Protein AF-A0A1T3NV46-F1 (afdb_monomer)

Radius of gyration: 30.18 Å; Cα contacts (8 Å, |Δi|>4): 428; chains: 1; bounding box: 85×70×81 Å

Solvent-accessible surface area (backbone atoms only — not comparable to full-atom values): 26808 Å² total; per-residue (Å²): 120,87,47,40,78,54,94,62,80,70,94,59,73,50,54,57,61,40,71,79,74,36,67,66,57,54,68,79,40,76,97,69,91,68,75,89,50,53,67,52,62,48,60,50,44,48,80,38,71,66,49,25,45,53,35,38,34,47,59,54,37,70,68,50,41,45,23,30,67,48,41,54,46,99,82,43,35,39,46,56,72,68,66,12,65,86,68,35,71,82,51,32,60,52,58,69,61,74,52,79,94,47,44,85,67,72,62,78,45,55,56,65,61,54,51,49,47,60,73,64,59,80,64,84,74,88,66,71,96,76,85,82,78,98,67,66,90,36,81,60,57,90,94,49,80,81,85,54,68,70,74,55,55,35,58,33,58,75,71,71,46,89,79,79,59,45,69,23,63,55,71,36,70,22,52,61,82,42,63,67,17,40,48,38,19,57,70,51,31,38,72,31,99,80,70,75,51,74,37,75,45,48,70,43,58,52,70,52,21,23,68,78,56,81,82,91,80,88,86,81,78,62,73,80,27,29,66,72,57,44,54,53,51,43,53,50,51,55,36,57,65,42,64,35,44,40,71,72,84,44,90,48,94,72,37,30,46,52,57,64,71,67,77,49,72,69,56,38,47,52,49,52,53,50,43,50,52,54,70,71,41,71,63,44,80,74,82,74,77,72,82,76,72,72,83,76,82,86,71,89,75,90,79,90,82,85,81,87,87,84,85,90,82,91,84,83,86,83,89,85,90,88,82,89,84,88,88,79,88,80,79,90,75,89,84,76,80,88,84,82,84,83,83,88,74,84,84,80,86,90,77,90,81,74,88,74,50,72,70,52,40,53,50,41,30,73,74,63,39,68,69,30,41,52,49,50,52,51,50,53,52,51,54,49,49,66,57,45,51,61,52,53,52,42,52,53,42,24,73,75,70,77,44,62,51,69,73,59,45,52,51,52,53,54,60,65,66,75,73,69,83,131

Foldseek 3Di:
DLLCQDPPDAPDPARDNAPVVDPVSCVVDDDDDDDPFRDDAAEQQAQDVLQQLVQQLQCVDPQSVCQLCQDQHPRRHHRGPCSHPVNDDPPDRGDARSPPVCSVVPDRDPSLVVVCCQVVPLDPPPPPPDDDDSDGPDDQDRPGGDHHYRDAPLSCVVVVHDDFFDQALLRDREDLLDLVQLVLQQVQWDQDPVSQDTDTDRNDNSPSHRNSRDDDDDDDDLPQAAPVNLVVVLVVLVLLLPQCQADPVDDDVSHPGRRDHGDDPVVSVVSVVVNVCSVPRDHHDDDDDPPPDDPDPPDDDDDDDDDDDDDDDDDDDDDDDDDDDDDDDDDDDDDDDDDDDDDDDDDDDDDDDDDDDPVRLVVVVVVPPPVSVVVVVVVVVVVVVVVVPVVVVQVVVCVVPVDG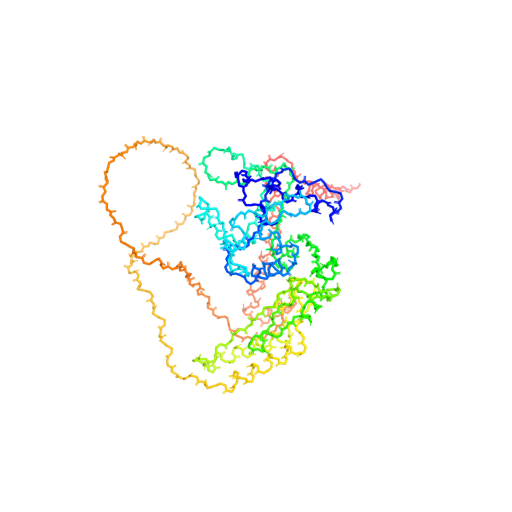DPVVVVVVVVVVVVPDDD

Structure (mmCIF, N/CA/C/O backbone):
data_AF-A0A1T3NV46-F1
#
_entry.id   AF-A0A1T3NV46-F1
#
loop_
_atom_site.group_PDB
_atom_site.id
_atom_site.type_symbol
_atom_site.label_atom_id
_atom_site.label_alt_id
_atom_site.label_comp_id
_atom_site.label_asym_id
_atom_site.label_entity_id
_atom_site.label_seq_id
_atom_site.pdbx_PDB_ins_code
_atom_site.Cartn_x
_atom_site.Cartn_y
_atom_site.Cartn_z
_atom_site.occupancy
_atom_site.B_iso_or_equiv
_atom_site.auth_seq_id
_atom_site.auth_comp_id
_atom_site.auth_asym_id
_atom_site.auth_atom_id
_atom_site.pdbx_PDB_model_num
ATOM 1 N N . MET A 1 1 ? -11.255 6.562 10.656 1.00 53.97 1 MET A N 1
ATOM 2 C CA . MET A 1 1 ? -10.506 7.339 9.630 1.00 53.97 1 MET A CA 1
ATOM 3 C C . MET A 1 1 ? -11.346 8.447 9.003 1.00 53.97 1 MET A C 1
ATOM 5 O O . MET A 1 1 ? -10.881 9.575 8.988 1.00 53.97 1 MET A O 1
ATOM 9 N N . ILE A 1 2 ? -12.569 8.169 8.532 1.00 50.16 2 ILE A N 1
ATOM 10 C CA . ILE A 1 2 ? -13.460 9.180 7.916 1.00 50.16 2 ILE A CA 1
ATOM 11 C C . ILE A 1 2 ? -13.963 10.233 8.929 1.00 50.16 2 ILE A C 1
ATOM 13 O O . ILE A 1 2 ? -14.266 11.364 8.568 1.00 50.16 2 ILE A O 1
ATOM 17 N N . THR A 1 3 ? -13.993 9.888 10.215 1.00 45.53 3 THR A N 1
ATOM 18 C CA . THR A 1 3 ? -14.499 10.733 11.308 1.00 45.53 3 THR A CA 1
ATOM 19 C C . THR A 1 3 ? -13.564 11.865 11.748 1.00 45.53 3 THR A C 1
ATOM 21 O O . THR A 1 3 ? -14.033 12.832 12.335 1.00 45.53 3 THR A O 1
ATOM 24 N N . GLY A 1 4 ? -12.269 11.804 11.422 1.00 42.22 4 GLY A N 1
ATOM 25 C CA . GLY A 1 4 ? -11.268 12.758 11.920 1.00 42.22 4 GLY A CA 1
ATOM 26 C C . GLY A 1 4 ? -11.206 14.100 11.181 1.00 42.22 4 GLY A C 1
ATOM 27 O O . GLY A 1 4 ? -10.188 14.769 11.276 1.00 42.22 4 GLY A O 1
ATOM 28 N N . ALA A 1 5 ? -12.209 14.473 10.383 1.00 38.97 5 ALA A N 1
ATOM 29 C CA . ALA A 1 5 ? -12.157 15.657 9.512 1.00 38.97 5 ALA A CA 1
ATOM 30 C C . ALA A 1 5 ? -12.963 16.872 10.022 1.00 38.97 5 ALA A C 1
ATOM 32 O O . ALA A 1 5 ? -13.087 17.857 9.297 1.00 38.97 5 ALA A O 1
ATOM 33 N N . TYR A 1 6 ? -13.520 16.831 11.238 1.00 42.59 6 TYR A N 1
ATOM 34 C CA . TYR A 1 6 ? -14.380 17.905 11.753 1.00 42.59 6 TYR A CA 1
ATOM 35 C C . TYR A 1 6 ? -13.677 18.745 12.818 1.00 42.59 6 TYR A C 1
ATOM 37 O O . TYR A 1 6 ? -13.592 18.340 13.969 1.00 42.59 6 TYR A O 1
ATOM 45 N N . THR A 1 7 ? -13.270 19.966 12.460 1.00 41.12 7 THR A N 1
ATOM 46 C CA . THR A 1 7 ? -12.838 20.992 13.434 1.00 41.12 7 THR A CA 1
ATOM 47 C C . THR A 1 7 ? -14.020 21.743 14.058 1.00 41.12 7 THR A C 1
ATOM 49 O O . THR A 1 7 ? -13.872 22.493 15.015 1.00 41.12 7 THR A O 1
ATOM 52 N N . THR A 1 8 ? -15.225 21.587 13.507 1.00 42.69 8 THR A N 1
ATOM 53 C CA . THR A 1 8 ? -16.469 22.090 14.093 1.00 42.69 8 THR A CA 1
ATOM 54 C C . THR A 1 8 ? -17.452 20.932 14.123 1.00 42.69 8 THR A C 1
ATOM 56 O O . THR A 1 8 ? -17.653 20.267 13.110 1.00 42.69 8 THR A O 1
ATOM 59 N N . GLY A 1 9 ? -17.959 20.623 15.319 1.00 43.62 9 GLY A N 1
ATOM 60 C CA . GLY A 1 9 ? -18.558 19.330 15.646 1.00 43.62 9 GLY A CA 1
ATOM 61 C C . GLY A 1 9 ? -19.522 18.766 14.587 1.00 43.62 9 GLY A C 1
ATOM 62 O O . GLY A 1 9 ? -20.271 19.514 13.952 1.00 43.62 9 GLY A O 1
ATOM 63 N N . PRO A 1 10 ? -19.534 17.442 14.396 1.00 47.19 10 PRO A N 1
ATOM 64 C CA . PRO A 1 10 ? -20.370 16.803 13.398 1.00 47.19 10 PRO A CA 1
ATOM 65 C C . PRO A 1 10 ? -21.858 17.042 13.682 1.00 47.19 10 PRO A C 1
ATOM 67 O O . PRO A 1 10 ? -22.344 16.910 14.807 1.00 47.19 10 PRO A O 1
ATOM 70 N N . ARG A 1 11 ? -22.610 17.393 12.636 1.00 46.00 11 ARG A N 1
ATOM 71 C CA . ARG A 1 11 ? -24.070 17.526 12.701 1.00 46.00 11 ARG A CA 1
ATOM 72 C C . ARG A 1 11 ? -24.707 16.136 12.605 1.00 46.00 11 ARG A C 1
ATOM 74 O O . ARG A 1 11 ? -24.925 15.638 11.505 1.00 46.00 11 ARG A O 1
ATOM 81 N N . GLY A 1 12 ? -25.027 15.522 13.743 1.00 44.78 12 GLY A N 1
ATOM 82 C CA . GLY A 1 12 ? -25.856 14.311 13.804 1.00 44.78 12 GLY A CA 1
ATOM 83 C C . GLY A 1 12 ? -25.753 13.546 15.132 1.00 44.78 12 GLY A C 1
ATOM 84 O O . GLY A 1 12 ? -24.751 13.685 15.833 1.00 44.78 12 GLY A O 1
ATOM 85 N N . PRO A 1 13 ? -26.762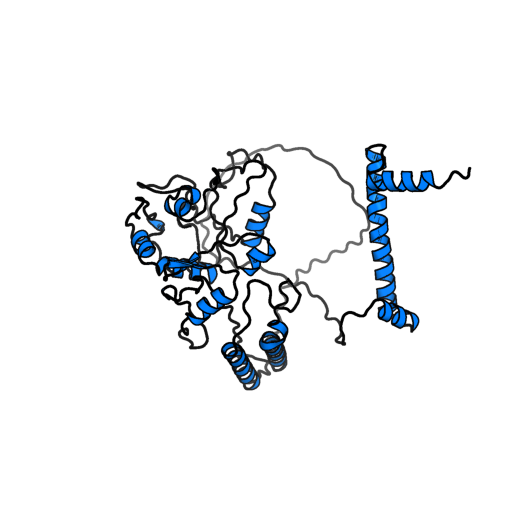 12.734 15.503 1.00 41.03 13 PRO A N 1
ATOM 86 C CA . PRO A 1 13 ? -26.656 11.799 16.625 1.00 41.03 13 PRO A CA 1
ATOM 87 C C . PRO A 1 13 ? -25.502 10.807 16.405 1.00 41.03 13 PRO A C 1
ATOM 89 O O . PRO A 1 13 ? -25.358 10.279 15.305 1.00 41.03 13 PRO A O 1
ATOM 92 N N . GLY A 1 14 ? -24.694 10.561 17.442 1.00 48.81 14 GLY A N 1
ATOM 93 C CA . GLY A 1 14 ? -23.668 9.506 17.452 1.00 48.81 14 GLY A CA 1
ATOM 94 C C . GLY A 1 14 ? -22.361 9.821 16.723 1.00 48.81 14 GLY A C 1
ATOM 95 O O . GLY A 1 14 ? -21.496 8.960 16.625 1.00 48.81 14 GLY A O 1
ATOM 96 N N . ALA A 1 15 ? -22.172 11.031 16.205 1.00 52.38 15 ALA A N 1
ATOM 97 C CA . ALA A 1 15 ? -20.958 11.328 15.467 1.00 52.38 15 ALA A CA 1
ATOM 98 C C . ALA A 1 15 ? -19.733 11.460 16.390 1.00 52.38 15 ALA A C 1
ATOM 100 O O . ALA A 1 15 ? -19.705 12.265 17.323 1.00 52.38 15 ALA A O 1
ATOM 101 N N . ILE A 1 16 ? -18.713 10.655 16.105 1.00 53.16 16 ILE A N 1
ATOM 102 C CA . ILE A 1 16 ? -17.448 10.651 16.830 1.00 53.16 16 ILE A CA 1
ATOM 103 C C . ILE A 1 16 ? -16.489 11.633 16.167 1.00 53.16 16 ILE A C 1
ATOM 105 O O . ILE A 1 16 ? -16.270 11.570 14.962 1.00 53.16 16 ILE A O 1
ATOM 109 N N . ILE A 1 17 ? -15.919 12.531 16.969 1.00 57.38 17 ILE A N 1
ATOM 110 C CA . ILE A 1 17 ? -14.909 13.499 16.521 1.00 57.38 17 ILE A CA 1
ATOM 111 C C . ILE A 1 17 ? -13.523 12.831 16.483 1.00 57.38 17 ILE A C 1
ATOM 113 O O . ILE A 1 17 ? -12.750 13.044 15.557 1.00 57.38 17 ILE A O 1
ATOM 117 N N . LYS A 1 18 ? -13.245 11.938 17.445 1.00 67.69 18 LYS A N 1
ATOM 118 C CA . LYS A 1 18 ? -11.922 11.343 17.678 1.00 67.69 18 LYS A CA 1
ATOM 119 C C . LYS A 1 18 ? -11.957 9.831 17.524 1.00 67.69 18 LYS A C 1
ATOM 121 O O . LYS A 1 18 ? -12.726 9.168 18.208 1.00 67.69 18 LYS A O 1
ATOM 126 N N . VAL A 1 19 ? -11.056 9.253 16.728 1.00 73.94 19 VAL A N 1
ATOM 127 C CA . VAL A 1 19 ? -10.958 7.782 16.584 1.00 73.94 19 VAL A CA 1
ATOM 128 C C . VAL A 1 19 ? -10.800 7.063 17.933 1.00 73.94 19 VAL A C 1
ATOM 130 O O . VAL A 1 19 ? -11.303 5.964 18.111 1.00 73.94 19 VAL A O 1
ATOM 133 N N . TYR A 1 20 ? -10.166 7.713 18.910 1.00 75.00 20 TYR A N 1
ATOM 134 C CA . TYR A 1 20 ? -9.956 7.165 20.247 1.00 75.00 20 TYR A CA 1
ATOM 135 C C . TYR A 1 20 ? -11.201 7.147 21.130 1.00 75.00 20 TYR A C 1
ATOM 137 O O . TYR A 1 20 ? -11.153 6.526 22.184 1.00 75.00 20 TYR A O 1
ATOM 145 N N . ASP A 1 21 ? -12.287 7.821 20.747 1.00 76.88 21 ASP A N 1
ATOM 146 C CA . ASP A 1 21 ? -13.565 7.767 21.460 1.00 76.88 21 ASP A CA 1
ATOM 147 C C . ASP A 1 21 ? -14.472 6.642 20.955 1.00 76.88 21 ASP A C 1
ATOM 149 O O . ASP A 1 21 ? -15.448 6.304 21.626 1.00 76.88 21 ASP A O 1
ATOM 153 N N . ASP A 1 22 ? -14.107 6.017 19.835 1.00 79.12 22 ASP A N 1
ATOM 154 C CA . ASP A 1 22 ? -14.831 4.910 19.226 1.00 79.12 22 ASP A CA 1
ATOM 155 C C . ASP A 1 22 ? -14.819 3.657 20.129 1.00 79.12 22 ASP A C 1
ATOM 157 O O . ASP A 1 22 ? -13.742 3.152 20.479 1.00 79.12 22 ASP A O 1
ATOM 161 N N . PRO A 1 23 ? -15.998 3.150 20.550 1.00 82.94 23 PRO A N 1
ATOM 162 C CA . PRO A 1 23 ? -16.092 1.941 21.360 1.00 82.94 23 PRO A CA 1
ATOM 163 C C . PRO A 1 23 ? -15.488 0.708 20.686 1.00 82.94 23 PRO A C 1
ATOM 165 O O . PRO A 1 23 ? -14.864 -0.101 21.373 1.00 82.94 23 PRO A O 1
ATOM 168 N N . GLU A 1 24 ? -15.630 0.567 19.365 1.00 83.06 24 GLU A N 1
ATOM 169 C CA . GLU A 1 24 ? -15.038 -0.542 18.617 1.00 83.06 24 GLU A CA 1
ATOM 170 C C . GLU A 1 24 ? -13.514 -0.433 18.644 1.00 83.06 24 GLU A C 1
ATOM 172 O O . GLU A 1 24 ? -12.828 -1.399 18.982 1.00 83.06 24 GLU A O 1
ATOM 177 N N . PHE A 1 25 ? -12.979 0.768 18.401 1.00 84.38 25 PHE A N 1
ATOM 178 C CA . PHE A 1 25 ? -11.541 1.017 18.483 1.00 84.38 25 PHE A CA 1
ATOM 179 C C . PHE A 1 25 ? -10.987 0.668 19.870 1.00 84.38 25 PHE A C 1
ATOM 181 O O . PHE A 1 25 ? -9.947 0.018 19.977 1.00 84.38 25 PHE A O 1
ATOM 188 N N . LYS A 1 26 ? -11.681 1.044 20.949 1.00 84.88 26 LYS A N 1
ATOM 189 C CA . LYS A 1 26 ? -11.269 0.680 22.314 1.00 84.88 26 LYS A CA 1
ATOM 190 C C . LYS A 1 26 ? -11.354 -0.824 22.567 1.00 84.88 26 LYS A C 1
ATOM 192 O O . LYS A 1 26 ? -10.509 -1.347 23.280 1.00 84.88 26 LYS A O 1
ATOM 197 N N . ALA A 1 27 ? -12.356 -1.505 22.015 1.00 86.81 27 ALA A N 1
ATOM 198 C CA . ALA A 1 27 ? -12.580 -2.929 22.243 1.00 86.81 27 ALA A CA 1
ATOM 199 C C . ALA A 1 27 ? -11.542 -3.823 21.547 1.00 86.81 27 ALA A C 1
ATOM 201 O O . ALA A 1 27 ? -11.186 -4.872 22.081 1.00 86.81 27 ALA A O 1
ATOM 202 N N . VAL A 1 28 ? -11.061 -3.425 20.364 1.00 87.38 28 VAL A N 1
ATOM 203 C CA . VAL A 1 28 ? -10.081 -4.213 19.590 1.00 87.38 28 VAL A CA 1
ATOM 204 C C . VAL A 1 28 ? -8.631 -3.976 20.011 1.00 87.38 28 VAL A C 1
ATOM 206 O O . VAL A 1 28 ? -7.756 -4.760 19.649 1.00 87.38 28 VAL A O 1
ATOM 209 N N . ASN A 1 29 ? -8.363 -2.909 20.764 1.00 85.69 29 ASN A N 1
ATOM 210 C CA . ASN A 1 29 ? -7.032 -2.592 21.261 1.00 85.69 29 ASN A CA 1
ATOM 211 C C . ASN A 1 29 ? -6.900 -2.945 22.745 1.00 85.69 29 ASN A C 1
ATOM 213 O O . ASN A 1 29 ? -7.862 -2.899 23.509 1.00 85.69 29 ASN A O 1
ATOM 217 N N . GLU A 1 30 ? -5.681 -3.276 23.171 1.00 81.12 30 GLU A N 1
ATOM 218 C CA . GLU A 1 30 ? -5.395 -3.474 24.592 1.00 81.12 30 GLU A CA 1
ATOM 219 C C . GLU A 1 30 ? -5.716 -2.201 25.402 1.00 81.12 30 GLU A C 1
ATOM 221 O O . GLU A 1 30 ? -5.610 -1.091 24.864 1.00 81.12 30 GLU A O 1
ATOM 226 N N . PRO A 1 31 ? -6.083 -2.327 26.695 1.00 80.31 31 PRO A N 1
ATOM 227 C CA . PRO A 1 31 ? -6.339 -1.175 27.549 1.00 80.31 31 PRO A CA 1
ATOM 228 C C . PRO A 1 31 ? -5.166 -0.191 27.526 1.00 80.31 31 PRO A C 1
ATOM 230 O O . PRO A 1 31 ? -4.075 -0.476 28.019 1.00 80.31 31 PRO A O 1
ATOM 233 N N . HIS A 1 32 ? -5.408 0.983 26.952 1.00 73.69 32 HIS A N 1
ATOM 234 C CA . HIS A 1 32 ? -4.409 2.023 26.767 1.00 73.69 32 HIS A CA 1
ATOM 235 C C . HIS A 1 32 ? -4.987 3.387 27.139 1.00 73.69 32 HIS A C 1
ATOM 237 O O . HIS A 1 32 ? -6.168 3.666 26.913 1.00 73.69 32 HIS A O 1
ATOM 243 N N . THR A 1 33 ? -4.144 4.253 27.699 1.00 75.44 33 THR A N 1
ATOM 244 C CA . THR A 1 33 ? -4.504 5.653 27.934 1.00 75.44 33 THR A CA 1
ATOM 245 C C . THR A 1 33 ? -4.370 6.408 26.624 1.00 75.44 33 THR A C 1
ATOM 247 O O . THR A 1 33 ? -3.291 6.879 26.273 1.00 75.44 33 THR A O 1
ATOM 250 N N . TRP A 1 34 ? -5.471 6.498 25.885 1.00 73.38 34 TRP A N 1
ATOM 251 C CA . TRP A 1 34 ? -5.489 7.222 24.625 1.00 73.38 34 TRP A CA 1
ATOM 252 C C . TRP A 1 34 ? -5.388 8.740 24.831 1.00 73.38 34 TRP A C 1
ATOM 254 O O . TRP A 1 34 ? -5.819 9.265 25.863 1.00 73.38 34 TRP A O 1
ATOM 264 N N . PRO A 1 35 ? -4.833 9.464 23.852 1.00 66.62 35 PRO A N 1
ATOM 265 C CA . PRO A 1 35 ? -4.742 10.917 23.883 1.00 66.62 35 PRO A CA 1
ATOM 266 C C . PRO A 1 35 ? -6.100 11.577 24.026 1.00 66.62 35 PRO A C 1
ATOM 268 O O . PRO A 1 35 ? -7.091 11.158 23.433 1.00 66.62 35 PRO A O 1
ATOM 271 N N . VAL A 1 36 ? -6.099 12.691 24.750 1.00 58.84 36 VAL A N 1
ATOM 272 C CA . VAL A 1 36 ? -7.252 13.589 24.841 1.00 58.84 36 VAL A CA 1
ATOM 273 C C . VAL A 1 36 ? -7.306 14.589 23.683 1.00 58.84 36 VAL A C 1
ATOM 275 O O . VAL A 1 36 ? -8.383 15.104 23.381 1.00 58.84 36 VAL A O 1
ATOM 278 N N . ALA A 1 37 ? -6.165 14.869 23.044 1.00 59.12 37 ALA A N 1
ATOM 279 C CA . ALA A 1 37 ? -6.050 15.781 21.911 1.00 59.12 37 ALA A CA 1
ATOM 280 C C . ALA A 1 37 ? -6.540 15.115 20.620 1.00 59.12 37 ALA A C 1
ATOM 282 O O . ALA A 1 37 ? -6.260 13.941 20.373 1.00 59.12 37 ALA A O 1
ATOM 283 N N . ASP A 1 38 ? -7.275 15.875 19.809 1.00 56.84 38 ASP A N 1
ATOM 284 C CA . ASP A 1 38 ? -7.694 15.419 18.491 1.00 56.84 38 ASP A CA 1
ATOM 285 C C . ASP A 1 38 ? -6.578 15.670 17.481 1.00 56.84 38 ASP A C 1
ATOM 287 O O . ASP A 1 38 ? -6.152 16.809 17.278 1.00 56.84 38 ASP A O 1
ATOM 291 N N . ARG A 1 39 ? -6.093 14.600 16.857 1.00 59.97 39 ARG A N 1
ATOM 292 C CA . ARG A 1 39 ? -5.269 14.709 15.660 1.00 59.97 39 ARG A CA 1
ATOM 293 C C . ARG A 1 39 ? -5.822 13.770 14.613 1.00 59.97 39 ARG A C 1
ATOM 295 O O . ARG A 1 39 ? -5.807 12.548 14.784 1.00 59.97 39 ARG A O 1
ATOM 302 N N . SER A 1 40 ? -6.246 14.350 13.499 1.00 63.12 40 SER A N 1
ATOM 303 C CA . SER A 1 40 ? -6.642 13.599 12.318 1.00 63.12 40 SER A CA 1
ATOM 304 C C . SER A 1 40 ? -5.499 12.674 11.887 1.00 63.12 40 SER A C 1
ATOM 306 O O . SER A 1 40 ? -4.339 13.115 11.867 1.00 63.12 40 SER A O 1
ATOM 308 N N . PRO A 1 41 ? -5.793 11.414 11.513 1.00 71.75 41 PRO A N 1
ATOM 309 C CA . PRO A 1 41 ? -4.802 10.558 10.886 1.00 71.75 41 PRO A CA 1
ATOM 310 C C . PRO A 1 41 ? -4.197 11.245 9.660 1.00 71.75 41 PRO A C 1
ATOM 312 O O . PRO A 1 41 ? -4.916 11.838 8.855 1.00 71.75 41 PRO A O 1
ATOM 315 N N . ILE A 1 42 ? -2.881 11.147 9.506 1.00 73.62 42 ILE A N 1
ATOM 316 C CA . ILE A 1 42 ? -2.179 11.674 8.340 1.00 73.62 42 ILE A CA 1
ATOM 317 C C . ILE A 1 42 ? -2.492 10.765 7.151 1.00 73.62 42 ILE A C 1
ATOM 319 O O . ILE A 1 42 ? -2.174 9.570 7.151 1.00 73.62 42 ILE A O 1
ATOM 323 N N . LEU A 1 43 ? -3.106 11.353 6.130 1.00 72.88 43 LEU A N 1
ATOM 324 C CA . LEU A 1 43 ? -3.416 10.714 4.857 1.00 72.88 43 LEU A CA 1
ATOM 325 C C . LEU A 1 43 ? -2.704 11.468 3.735 1.00 72.88 43 LEU A C 1
ATOM 327 O O . LEU A 1 43 ? -2.543 12.687 3.787 1.00 72.88 43 LEU A O 1
ATOM 331 N N . ARG A 1 44 ? -2.286 10.746 2.694 1.00 70.12 44 ARG A N 1
ATOM 332 C CA . ARG A 1 44 ? -1.668 11.365 1.518 1.00 70.12 44 ARG A CA 1
ATOM 333 C C . ARG A 1 44 ? -2.761 12.067 0.702 1.00 70.12 44 ARG A C 1
ATOM 335 O O . ARG A 1 44 ? -3.664 11.417 0.188 1.00 70.12 44 ARG A O 1
ATOM 342 N N . GLY A 1 45 ? -2.678 13.391 0.575 1.00 64.38 45 GLY A N 1
ATOM 343 C CA . GLY A 1 45 ? -3.641 14.216 -0.175 1.00 64.38 45 GLY A CA 1
ATOM 344 C C . GLY A 1 45 ? -3.402 14.262 -1.689 1.00 64.38 45 GLY A C 1
ATOM 345 O O . GLY A 1 45 ? -3.748 15.247 -2.335 1.00 64.38 45 GLY A O 1
ATOM 346 N N . VAL A 1 46 ? -2.746 13.250 -2.257 1.00 68.31 46 VAL A N 1
ATOM 347 C CA . VAL A 1 46 ? -2.405 13.175 -3.687 1.00 68.31 46 VAL A CA 1
ATOM 348 C C . VAL A 1 46 ? -3.067 11.956 -4.314 1.00 68.31 46 VAL A C 1
ATOM 350 O O . VAL A 1 46 ? -3.514 11.059 -3.601 1.00 68.31 46 VAL A O 1
ATOM 353 N N . GLN A 1 47 ? -3.138 11.928 -5.645 1.00 74.00 47 GLN A N 1
ATOM 354 C CA . GLN A 1 47 ? -3.550 10.723 -6.353 1.00 74.00 47 GLN A CA 1
ATOM 355 C C . GLN A 1 47 ? -2.508 9.628 -6.109 1.00 74.00 47 GLN A C 1
ATOM 357 O O . GLN A 1 47 ? -1.364 9.756 -6.540 1.00 74.00 47 GLN A O 1
ATOM 362 N N . ASP A 1 48 ? -2.900 8.605 -5.355 1.00 74.00 48 ASP A N 1
ATOM 363 C CA . ASP A 1 48 ? -2.021 7.539 -4.878 1.00 74.00 48 ASP A CA 1
ATOM 364 C C . ASP A 1 48 ? -2.809 6.226 -4.806 1.00 74.00 48 ASP A C 1
ATOM 366 O O . ASP A 1 48 ? -3.930 6.183 -4.282 1.00 74.00 48 ASP A O 1
ATOM 370 N N . ASP A 1 49 ? -2.194 5.151 -5.292 1.00 79.81 49 ASP A N 1
ATOM 371 C CA . ASP A 1 49 ? -2.722 3.790 -5.226 1.00 79.81 49 ASP A CA 1
ATOM 372 C C . ASP A 1 49 ? -2.981 3.359 -3.777 1.00 79.81 49 ASP A C 1
ATOM 374 O O . ASP A 1 49 ? -3.881 2.561 -3.522 1.00 79.81 49 ASP A O 1
ATOM 378 N N . MET A 1 50 ? -2.272 3.935 -2.800 1.00 81.75 50 MET A N 1
ATOM 379 C CA . MET A 1 50 ? -2.540 3.703 -1.379 1.00 81.75 50 MET A CA 1
ATOM 380 C C . MET A 1 50 ? -3.932 4.171 -0.939 1.00 81.75 50 MET A C 1
ATOM 382 O O . MET A 1 50 ? -4.617 3.456 -0.207 1.00 81.75 50 MET A O 1
ATOM 386 N N . ILE A 1 51 ? -4.359 5.366 -1.363 1.00 82.56 51 ILE A N 1
ATOM 387 C CA . ILE A 1 51 ? -5.683 5.906 -1.016 1.00 82.56 51 ILE A CA 1
ATOM 388 C C . ILE A 1 51 ? -6.767 5.120 -1.739 1.00 82.56 51 ILE A C 1
ATOM 390 O O . ILE A 1 51 ? -7.789 4.768 -1.139 1.00 82.56 51 ILE A O 1
ATOM 394 N N . TRP A 1 52 ? -6.519 4.802 -3.008 1.00 87.25 52 TRP A N 1
ATOM 395 C CA . TRP A 1 52 ? -7.411 3.954 -3.777 1.00 87.25 52 TRP A CA 1
ATOM 396 C C . TRP A 1 52 ? -7.585 2.595 -3.094 1.00 87.25 52 TRP A C 1
ATOM 398 O O . TRP A 1 52 ? -8.712 2.193 -2.821 1.00 87.25 52 TRP A O 1
ATOM 408 N N . ALA A 1 53 ? -6.489 1.934 -2.708 1.00 88.31 53 ALA A N 1
ATOM 409 C CA . ALA A 1 53 ? -6.526 0.622 -2.073 1.00 88.31 53 ALA A CA 1
ATOM 410 C C . ALA A 1 53 ? -7.194 0.647 -0.696 1.00 88.31 53 ALA A C 1
ATOM 412 O O . ALA A 1 53 ? -8.023 -0.213 -0.403 1.00 88.31 53 ALA A O 1
ATOM 413 N N . LEU A 1 54 ? -6.879 1.647 0.134 1.00 88.25 54 LEU A N 1
ATOM 414 C CA . LEU A 1 54 ? -7.515 1.841 1.435 1.00 88.25 54 LEU A CA 1
ATOM 415 C C . LEU A 1 54 ? -9.033 1.976 1.290 1.00 88.25 54 LEU A C 1
ATOM 417 O O . LEU A 1 54 ? -9.797 1.323 1.995 1.00 88.25 54 LEU A O 1
ATOM 421 N N . THR A 1 55 ? -9.478 2.830 0.374 1.00 88.56 55 THR A N 1
ATOM 422 C CA . THR A 1 55 ? -10.904 3.133 0.217 1.00 88.56 55 THR A CA 1
ATOM 423 C C . THR A 1 55 ? -11.656 2.040 -0.537 1.00 88.56 55 THR A C 1
ATOM 425 O O . THR A 1 55 ? -12.838 1.834 -0.270 1.00 88.56 55 THR A O 1
ATOM 428 N N . ALA A 1 56 ? -10.980 1.292 -1.411 1.00 90.88 56 ALA A N 1
ATOM 429 C CA . ALA A 1 56 ? -11.509 0.082 -2.030 1.00 90.88 56 ALA A CA 1
ATOM 430 C C . ALA A 1 56 ? -11.701 -1.037 -0.999 1.00 90.88 56 ALA A C 1
ATOM 432 O O . ALA A 1 56 ? -12.744 -1.687 -1.001 1.00 90.88 56 ALA A O 1
ATOM 433 N N . TRP A 1 57 ? -10.739 -1.222 -0.090 1.00 91.69 57 TRP A N 1
ATOM 434 C CA . TRP A 1 57 ? -10.856 -2.166 1.020 1.00 91.69 57 TRP A CA 1
ATOM 435 C C . TRP A 1 57 ? -12.027 -1.820 1.941 1.00 91.69 57 TRP A C 1
ATOM 437 O O . TRP A 1 57 ? -12.876 -2.675 2.184 1.00 91.69 57 TRP A O 1
ATOM 447 N N . LEU A 1 58 ? -12.125 -0.559 2.375 1.00 89.56 58 LEU A N 1
ATOM 448 C CA . LEU A 1 58 ? -13.239 -0.083 3.199 1.00 89.56 58 LEU A CA 1
ATOM 449 C C . LEU A 1 58 ? -14.591 -0.288 2.499 1.00 89.56 58 LEU A C 1
ATOM 451 O O . LEU A 1 58 ? -15.525 -0.803 3.097 1.00 89.56 58 LEU A O 1
ATOM 455 N N . ALA A 1 59 ? -14.706 0.053 1.214 1.00 90.19 59 ALA A N 1
ATOM 456 C CA . ALA A 1 59 ? -15.951 -0.137 0.466 1.00 90.19 59 ALA A CA 1
ATOM 457 C C . ALA A 1 59 ? -16.283 -1.616 0.176 1.00 90.19 59 ALA A C 1
ATOM 459 O O . ALA A 1 59 ? -17.423 -1.942 -0.168 1.00 90.19 59 ALA A O 1
ATOM 460 N N . ALA A 1 60 ? -15.304 -2.520 0.266 1.00 91.75 60 ALA A N 1
ATOM 461 C CA . ALA A 1 60 ? -15.520 -3.946 0.059 1.00 91.75 60 ALA A CA 1
ATOM 462 C C . ALA A 1 60 ? -16.161 -4.632 1.274 1.00 91.75 60 ALA A C 1
ATOM 464 O O . ALA A 1 60 ? -16.850 -5.643 1.085 1.00 91.75 60 ALA A O 1
ATOM 465 N N . ASP A 1 61 ? -15.951 -4.078 2.470 1.00 91.50 61 ASP A N 1
ATOM 466 C CA . ASP A 1 61 ? -16.507 -4.553 3.733 1.00 91.50 61 ASP A CA 1
ATOM 467 C C . ASP A 1 61 ? -18.026 -4.270 3.826 1.00 91.50 61 ASP A C 1
ATOM 469 O O . ASP A 1 61 ? -18.447 -3.122 3.661 1.00 91.50 61 ASP A O 1
ATOM 473 N N . PRO A 1 62 ? -18.884 -5.286 4.059 1.00 91.25 62 PRO A N 1
ATOM 474 C CA . PRO A 1 62 ? -20.338 -5.102 4.064 1.00 91.25 62 PRO A CA 1
ATOM 475 C C . PRO A 1 62 ? -20.860 -4.160 5.156 1.00 91.25 62 PRO A C 1
ATOM 477 O O . PRO A 1 62 ? -21.827 -3.428 4.923 1.00 91.25 62 PRO A O 1
ATOM 480 N N . GLU A 1 63 ? -20.242 -4.177 6.338 1.00 90.44 63 GLU A N 1
ATOM 481 C CA . GLU A 1 63 ? -20.630 -3.323 7.464 1.00 90.44 63 GLU A CA 1
ATOM 482 C C . GLU A 1 63 ? -20.299 -1.862 7.151 1.00 90.44 63 GLU A C 1
ATOM 484 O O . GLU A 1 63 ? -21.174 -0.995 7.195 1.00 90.44 63 GLU A O 1
ATOM 489 N N . THR A 1 64 ? -19.082 -1.614 6.674 1.00 89.94 64 THR A N 1
ATOM 490 C CA . THR A 1 64 ? -18.638 -0.298 6.215 1.00 89.94 64 THR A CA 1
ATOM 491 C C . THR A 1 64 ? -19.477 0.203 5.042 1.00 89.94 64 THR A C 1
ATOM 493 O O . THR A 1 64 ? -19.885 1.361 5.033 1.00 89.94 64 THR A O 1
ATOM 496 N N . ALA A 1 65 ? -19.801 -0.643 4.060 1.00 90.44 65 ALA A N 1
ATOM 497 C CA . ALA A 1 65 ? -20.666 -0.263 2.941 1.00 90.44 65 ALA A CA 1
ATOM 498 C C . ALA A 1 65 ? -22.073 0.150 3.413 1.00 90.44 65 ALA A C 1
ATOM 500 O O . ALA A 1 65 ? -22.644 1.121 2.907 1.00 90.44 65 ALA A O 1
ATOM 501 N N . THR A 1 66 ? -22.614 -0.546 4.417 1.00 92.06 66 THR A N 1
ATOM 502 C CA . THR A 1 66 ? -23.897 -0.202 5.046 1.00 92.06 66 THR A CA 1
ATOM 503 C C . THR A 1 66 ? -23.797 1.127 5.790 1.00 92.06 66 THR A C 1
ATOM 505 O O . THR A 1 66 ? -24.648 2.000 5.609 1.00 92.06 66 THR A O 1
ATOM 508 N N . TRP A 1 67 ? -22.721 1.347 6.541 1.00 89.75 67 TRP A N 1
ATOM 509 C CA . TRP A 1 67 ? -22.462 2.612 7.222 1.00 89.75 67 TRP A CA 1
ATOM 510 C C . TRP A 1 67 ? -22.310 3.787 6.243 1.00 89.75 67 TRP A C 1
ATOM 512 O O . TRP A 1 67 ? -22.948 4.827 6.414 1.00 89.75 67 TRP A O 1
ATOM 522 N N . LEU A 1 68 ? -21.567 3.599 5.145 1.00 89.94 68 LEU A N 1
ATOM 523 C CA . LEU A 1 68 ? -21.399 4.577 4.061 1.00 89.94 68 LEU A CA 1
ATOM 524 C C . LEU A 1 68 ? -22.720 4.924 3.352 1.00 89.94 68 LEU A C 1
ATOM 526 O O . LEU A 1 68 ? -22.810 5.969 2.711 1.00 89.94 68 LEU A O 1
ATOM 530 N N . SER A 1 69 ? -23.767 4.103 3.469 1.00 90.19 69 SER A N 1
ATOM 531 C CA . SER A 1 69 ? -25.113 4.458 2.987 1.00 90.19 69 SER A CA 1
ATOM 532 C C . SER A 1 69 ? -25.851 5.449 3.907 1.00 90.19 69 SER A C 1
ATOM 534 O O . SER A 1 69 ? -26.887 5.994 3.533 1.00 90.19 69 SER A O 1
ATOM 536 N N . GLY A 1 70 ? -25.303 5.725 5.097 1.00 87.50 70 GLY A N 1
ATOM 537 C CA . GLY A 1 70 ? -25.898 6.580 6.126 1.00 87.50 70 GLY A CA 1
ATOM 538 C C . GLY A 1 70 ? -26.669 5.820 7.205 1.00 87.50 70 GLY A C 1
ATOM 539 O O . GLY A 1 70 ? -27.327 6.457 8.026 1.00 87.50 70 GLY A O 1
ATOM 540 N N . THR A 1 71 ? -26.594 4.487 7.216 1.00 90.06 71 THR A N 1
ATOM 541 C CA . THR A 1 71 ? -27.152 3.668 8.299 1.00 90.06 71 THR A CA 1
ATOM 542 C C . THR A 1 71 ? -26.226 3.770 9.521 1.00 90.06 71 THR A C 1
ATOM 544 O O . THR A 1 71 ? -25.012 3.662 9.341 1.00 90.06 71 THR A O 1
ATOM 547 N N . PRO A 1 72 ? -26.744 4.009 10.743 1.00 87.38 72 PRO A N 1
ATOM 548 C CA . PRO A 1 72 ? -25.916 3.988 11.945 1.00 87.38 72 PRO A CA 1
ATOM 549 C C . PRO A 1 72 ? -25.250 2.621 12.132 1.00 87.38 72 PRO A C 1
ATOM 551 O O . PRO A 1 72 ? -25.873 1.594 11.855 1.00 87.38 72 PRO A O 1
ATOM 554 N N . ASP A 1 73 ? -24.014 2.602 12.617 1.00 85.44 73 ASP A N 1
ATOM 555 C CA . ASP A 1 73 ? -23.363 1.360 13.038 1.00 85.44 73 ASP A CA 1
ATOM 556 C C . ASP A 1 73 ? -23.956 0.817 14.358 1.00 85.44 73 ASP A C 1
ATOM 558 O O . ASP A 1 73 ? -24.911 1.370 14.919 1.00 85.44 73 ASP A O 1
ATOM 562 N N . ALA A 1 74 ? -23.378 -0.266 14.889 1.00 86.69 74 ALA A N 1
ATOM 563 C CA . ALA A 1 74 ? -23.811 -0.873 16.151 1.00 86.69 74 ALA A CA 1
ATOM 564 C C . ALA A 1 74 ? -23.709 0.068 17.372 1.00 86.69 74 ALA A C 1
ATOM 566 O O . ALA A 1 74 ? -24.379 -0.163 18.380 1.00 86.69 74 ALA A O 1
ATOM 567 N N . ASN A 1 75 ? -22.908 1.133 17.282 1.00 82.06 75 ASN A N 1
ATOM 568 C CA . ASN A 1 75 ? -22.713 2.147 18.318 1.00 82.06 75 ASN A CA 1
ATOM 569 C C . ASN A 1 75 ? -23.556 3.414 18.071 1.00 82.06 75 ASN A C 1
ATOM 571 O O . ASN A 1 75 ? -23.466 4.381 18.830 1.00 82.06 75 ASN A O 1
ATOM 575 N N . GLY A 1 76 ? -24.395 3.422 17.029 1.00 82.00 76 GLY A N 1
ATOM 576 C CA . GLY A 1 76 ? -25.215 4.566 16.643 1.00 82.00 76 GLY A CA 1
ATOM 577 C C . GLY A 1 76 ? -24.447 5.663 15.900 1.00 82.00 76 GLY A C 1
ATOM 578 O O . GLY A 1 76 ? -24.995 6.749 15.708 1.00 82.00 76 GLY A O 1
ATOM 579 N N . ILE A 1 77 ? -23.208 5.406 15.475 1.00 80.38 77 ILE A N 1
ATOM 580 C CA . ILE A 1 77 ? -22.376 6.347 14.724 1.00 80.38 77 ILE A CA 1
ATOM 581 C C . ILE A 1 77 ? -22.847 6.370 13.279 1.00 80.38 77 ILE A C 1
ATOM 583 O O . ILE A 1 77 ? -22.935 5.340 12.614 1.00 80.38 77 ILE A O 1
ATOM 587 N N . VAL A 1 78 ? -23.108 7.564 12.755 1.00 82.50 78 VAL A N 1
ATOM 588 C CA . VAL A 1 78 ? -23.612 7.745 11.391 1.00 82.50 78 VAL A CA 1
ATOM 589 C C . VAL A 1 78 ? -22.530 8.320 10.486 1.00 82.50 78 VAL A C 1
ATOM 591 O O . VAL A 1 78 ? -21.868 9.294 10.845 1.00 82.50 78 VAL A O 1
ATOM 594 N N . CYS A 1 79 ? -22.397 7.767 9.275 1.00 82.06 79 CYS A N 1
ATOM 595 C CA . CYS A 1 79 ? -21.520 8.334 8.255 1.00 82.06 79 CYS A CA 1
ATOM 596 C C . CYS A 1 79 ? -21.937 9.777 7.926 1.00 82.06 79 CYS A C 1
ATOM 598 O O . CYS A 1 79 ? -23.122 10.024 7.637 1.00 82.06 79 CYS A O 1
ATOM 600 N N . PRO A 1 80 ? -21.004 10.741 7.939 1.00 78.62 80 PRO A N 1
ATOM 601 C CA . PRO A 1 80 ? -21.337 12.106 7.579 1.00 78.62 80 PRO A CA 1
ATOM 602 C C . PRO A 1 80 ? -21.821 12.219 6.123 1.00 78.62 80 PRO A C 1
ATOM 604 O O . PRO A 1 80 ? -21.279 11.528 5.257 1.00 78.62 80 PRO A O 1
ATOM 607 N N . PRO A 1 81 ? -22.829 13.062 5.827 1.00 82.50 81 PRO A N 1
ATOM 608 C CA . PRO A 1 81 ? -23.477 13.128 4.513 1.00 82.50 81 PRO A CA 1
ATOM 609 C C . PRO A 1 81 ? -22.531 13.265 3.312 1.00 82.50 81 PRO A C 1
ATOM 611 O O . PRO A 1 81 ? -22.742 12.617 2.292 1.00 82.50 81 PRO A O 1
ATOM 614 N N . GLU A 1 82 ? -21.475 14.061 3.436 1.00 79.94 82 GLU A N 1
ATOM 615 C CA . GLU A 1 82 ? -20.468 14.324 2.402 1.00 79.94 82 GLU A CA 1
ATOM 616 C C . GLU A 1 82 ? -19.566 13.119 2.082 1.00 79.94 82 GLU A C 1
ATOM 618 O O . GLU A 1 82 ? -18.928 13.076 1.028 1.00 79.94 82 GLU A O 1
ATOM 623 N N . TRP A 1 83 ? -19.522 12.126 2.972 1.00 82.25 83 TRP A N 1
ATOM 624 C CA . TRP A 1 83 ? -18.781 10.879 2.786 1.00 82.25 83 TRP A CA 1
ATOM 625 C C . TRP A 1 83 ? -19.677 9.716 2.364 1.00 82.25 83 TRP A C 1
ATOM 627 O O . TRP A 1 83 ? -19.156 8.642 2.055 1.00 82.25 83 TRP A O 1
ATOM 637 N N . ARG A 1 84 ? -21.001 9.913 2.309 1.00 87.50 84 ARG A N 1
ATOM 638 C CA . ARG A 1 84 ? -21.946 8.856 1.943 1.00 87.50 84 ARG A CA 1
ATOM 639 C C . ARG A 1 84 ? -21.883 8.505 0.465 1.00 87.50 84 ARG A C 1
ATOM 641 O O . ARG A 1 84 ? -21.576 9.343 -0.388 1.00 87.50 84 ARG A O 1
ATOM 648 N N . VAL A 1 85 ? -22.262 7.268 0.154 1.00 87.69 85 VAL A N 1
ATOM 649 C CA . VAL A 1 85 ? -22.530 6.845 -1.225 1.00 87.69 85 VAL A CA 1
ATOM 650 C C . VAL A 1 85 ? -23.584 7.775 -1.835 1.00 87.69 85 VAL A C 1
ATOM 652 O O . VAL A 1 85 ? -24.613 8.052 -1.223 1.00 87.69 85 VAL A O 1
ATOM 655 N N . GLY A 1 86 ? -23.306 8.287 -3.034 1.00 85.88 86 GLY A N 1
ATOM 656 C CA . GLY A 1 86 ? -24.138 9.275 -3.729 1.00 85.88 86 GLY A CA 1
ATOM 657 C C . GLY A 1 86 ? -23.576 10.697 -3.657 1.00 85.88 86 GLY A C 1
ATOM 658 O O . GLY A 1 86 ? -23.624 11.404 -4.658 1.00 85.88 86 GLY A O 1
ATOM 659 N N . ALA A 1 87 ? -22.967 11.086 -2.531 1.00 85.38 87 ALA A N 1
ATOM 660 C CA . ALA A 1 87 ? -22.152 12.304 -2.437 1.00 85.38 87 ALA A CA 1
ATOM 661 C C . ALA A 1 87 ? -20.687 12.027 -2.819 1.00 85.38 87 ALA A C 1
ATOM 663 O O . ALA A 1 87 ? -20.034 12.823 -3.493 1.00 85.38 87 ALA A O 1
ATOM 664 N N . ALA A 1 88 ? -20.186 10.856 -2.425 1.00 84.31 88 ALA A N 1
ATOM 665 C CA . ALA A 1 88 ? -18.867 10.340 -2.743 1.00 84.31 88 ALA A CA 1
ATOM 666 C C . ALA A 1 88 ? -18.956 9.134 -3.688 1.00 84.31 88 ALA A C 1
ATOM 668 O O . ALA A 1 88 ? -19.845 8.289 -3.563 1.00 84.31 88 ALA A O 1
ATOM 669 N N . THR A 1 89 ? -17.987 9.023 -4.601 1.00 87.81 89 THR A N 1
ATOM 670 C CA . THR A 1 89 ? -17.761 7.805 -5.396 1.00 87.81 89 THR A CA 1
ATOM 671 C C . THR A 1 89 ? -16.577 7.050 -4.814 1.00 87.81 89 THR A C 1
ATOM 673 O O . THR A 1 89 ? -15.492 7.616 -4.724 1.00 87.81 89 THR A O 1
ATOM 676 N N . TYR A 1 90 ? -16.791 5.799 -4.413 1.00 88.38 90 TYR A N 1
ATOM 677 C CA . TYR A 1 90 ? -15.742 4.907 -3.924 1.00 88.38 90 TYR A CA 1
ATOM 678 C C . TYR A 1 90 ? -15.372 3.873 -4.995 1.00 88.38 90 TYR A C 1
ATOM 680 O O . TYR A 1 90 ? -16.261 3.438 -5.733 1.00 88.38 90 TYR A O 1
ATOM 688 N N . PRO A 1 91 ? -14.105 3.429 -5.055 1.00 89.94 91 PRO A N 1
ATOM 689 C CA . PRO A 1 91 ? -12.949 3.931 -4.298 1.00 89.94 91 PRO A CA 1
ATOM 690 C C . PRO A 1 91 ? -12.542 5.361 -4.686 1.00 89.94 91 PRO A C 1
ATOM 692 O O . PRO A 1 91 ? -12.854 5.842 -5.774 1.00 89.94 91 PRO A O 1
ATOM 695 N N . LEU A 1 92 ? -11.851 6.049 -3.777 1.00 84.81 92 LEU A N 1
ATOM 696 C CA . LEU A 1 92 ? -11.392 7.422 -3.976 1.00 84.81 92 LEU A CA 1
ATOM 697 C C . LEU A 1 92 ? -10.042 7.428 -4.693 1.00 84.81 92 LEU A C 1
ATOM 699 O O . LEU A 1 92 ? -9.097 6.792 -4.240 1.00 84.81 92 LEU A O 1
ATOM 703 N N . ALA A 1 93 ? -9.932 8.206 -5.770 1.00 76.62 93 ALA A N 1
ATOM 704 C CA . ALA A 1 93 ? -8.647 8.453 -6.426 1.00 76.62 93 ALA A CA 1
ATOM 705 C C . ALA A 1 93 ? -7.774 9.445 -5.639 1.00 76.62 93 ALA A C 1
ATOM 707 O O . ALA A 1 93 ? -6.555 9.337 -5.652 1.00 76.62 93 ALA A O 1
ATOM 708 N N . VAL A 1 94 ? -8.398 10.410 -4.957 1.00 75.31 94 VAL A N 1
ATOM 709 C CA . VAL A 1 94 ? -7.725 11.416 -4.127 1.00 75.31 94 VAL A CA 1
ATOM 710 C C . VAL A 1 94 ? -8.535 11.607 -2.854 1.00 75.31 94 VAL A C 1
ATOM 712 O O . VAL A 1 94 ? -9.760 11.756 -2.908 1.00 75.31 94 VAL A O 1
ATOM 715 N N . TYR A 1 95 ? -7.855 11.633 -1.710 1.00 72.38 95 TYR A N 1
ATOM 716 C CA . TYR A 1 95 ? -8.469 12.017 -0.446 1.00 72.38 95 TYR A CA 1
ATOM 717 C C . TYR A 1 95 ? -8.368 13.535 -0.294 1.00 72.38 95 TYR A C 1
ATOM 719 O O . TYR A 1 95 ? -7.280 14.074 -0.112 1.00 72.38 95 TYR A O 1
ATOM 727 N N . THR A 1 96 ? -9.496 14.230 -0.410 1.00 68.44 96 THR A N 1
ATOM 728 C CA . THR A 1 96 ? -9.580 15.689 -0.249 1.00 68.44 96 THR A CA 1
ATOM 729 C C . THR A 1 96 ? -10.579 16.031 0.842 1.00 68.44 96 THR A C 1
ATOM 731 O O . THR A 1 96 ? -11.503 15.256 1.107 1.00 68.44 96 THR A O 1
ATOM 734 N N . ASN A 1 97 ? -10.402 17.186 1.484 1.00 64.38 97 ASN A N 1
ATOM 735 C CA . ASN A 1 97 ? -11.399 17.672 2.428 1.00 64.38 97 ASN A CA 1
ATOM 736 C C . ASN A 1 97 ? -12.700 17.997 1.673 1.00 64.38 97 ASN A C 1
ATOM 738 O O . ASN A 1 97 ? -12.696 18.785 0.726 1.00 64.38 97 ASN A O 1
ATOM 742 N N . ARG A 1 98 ? -13.802 17.361 2.079 1.00 63.91 98 ARG A N 1
ATOM 743 C CA . ARG A 1 98 ? -15.117 17.497 1.436 1.00 63.91 98 ARG A CA 1
ATOM 744 C C . ARG A 1 98 ? -16.032 18.528 2.088 1.00 63.91 98 ARG A C 1
ATOM 746 O O . ARG A 1 98 ? -17.117 18.780 1.572 1.00 63.91 98 ARG A O 1
ATOM 753 N N . LEU A 1 99 ? -15.597 19.162 3.174 1.00 61.62 99 LEU A N 1
ATOM 754 C CA . LEU A 1 99 ? -16.290 20.314 3.728 1.00 61.62 99 LEU A CA 1
ATOM 755 C C . LEU A 1 99 ? -16.008 21.537 2.852 1.00 61.62 99 LEU A C 1
ATOM 757 O O . LEU A 1 99 ? -14.869 21.984 2.743 1.00 61.62 99 LEU A O 1
ATOM 761 N N . GLU A 1 100 ? -17.056 22.095 2.244 1.00 49.53 100 GLU A N 1
ATOM 762 C CA . GLU A 1 100 ? -16.992 23.250 1.334 1.00 49.53 100 GLU A CA 1
ATOM 763 C C . GLU A 1 100 ? -16.123 24.417 1.864 1.00 49.53 100 GLU A C 1
ATOM 765 O O . GLU A 1 100 ? -15.271 24.887 1.106 1.00 49.53 100 GLU A O 1
ATOM 770 N N . PRO A 1 101 ? -16.177 24.812 3.161 1.00 53.19 101 PRO A N 1
ATOM 771 C CA . PRO A 1 101 ? -15.330 25.885 3.698 1.00 53.19 101 PRO A CA 1
ATOM 772 C C . PRO A 1 101 ? -13.835 25.536 3.811 1.00 53.19 101 PRO A C 1
ATOM 774 O O . PRO A 1 101 ? -13.013 26.430 3.999 1.00 53.19 101 PRO A O 1
ATOM 777 N N . GLN A 1 102 ? -13.472 24.252 3.744 1.00 51.88 102 GLN A N 1
ATOM 778 C CA . GLN A 1 102 ? -12.107 23.747 3.950 1.00 51.88 102 GLN A CA 1
ATOM 779 C C . GLN A 1 102 ? -11.531 23.021 2.724 1.00 51.88 102 GLN A C 1
ATOM 781 O O . GLN A 1 102 ? -10.358 22.648 2.727 1.00 51.88 102 GLN A O 1
ATOM 786 N N . SER A 1 103 ? -12.317 22.874 1.656 1.00 51.00 103 SER A N 1
ATOM 787 C CA . SER A 1 103 ? -11.903 22.276 0.378 1.00 51.00 103 SER A CA 1
ATOM 788 C C . SER A 1 103 ? -10.685 22.975 -0.256 1.00 51.00 103 SER A C 1
ATOM 790 O O . SER A 1 103 ? -9.865 22.338 -0.918 1.00 51.00 103 SER A O 1
ATOM 792 N N . ASN A 1 104 ? -10.504 24.269 0.036 1.00 43.50 104 ASN A N 1
ATOM 793 C CA . ASN A 1 104 ? -9.384 25.098 -0.425 1.00 43.50 104 ASN A CA 1
ATOM 794 C C . ASN A 1 104 ? -8.110 24.955 0.432 1.00 43.50 104 ASN A C 1
ATOM 796 O O . ASN A 1 104 ? -7.075 25.520 0.090 1.00 43.50 104 ASN A O 1
ATOM 800 N N . VAL A 1 105 ? -8.173 24.220 1.550 1.00 49.16 105 VAL A N 1
ATOM 801 C CA . VAL A 1 105 ? -7.052 23.999 2.487 1.00 49.16 105 VAL A CA 1
ATOM 802 C C . VAL A 1 105 ? -6.361 22.658 2.205 1.00 49.16 105 VAL A C 1
ATOM 804 O O . VAL A 1 105 ? -5.660 22.121 3.057 1.00 49.16 105 VAL A O 1
ATOM 807 N N . ASN A 1 106 ? -6.522 22.104 0.997 1.00 44.44 106 ASN A N 1
ATOM 808 C CA . ASN A 1 106 ? -5.704 20.987 0.528 1.00 44.44 106 ASN A CA 1
ATOM 809 C C . ASN A 1 106 ? -4.236 21.425 0.478 1.00 44.44 106 ASN A C 1
ATOM 811 O O . ASN A 1 106 ? -3.742 21.918 -0.534 1.00 44.44 106 ASN A O 1
ATOM 815 N N . VAL A 1 107 ? -3.528 21.243 1.586 1.00 48.59 107 VAL A N 1
ATOM 816 C CA . VAL A 1 107 ? -2.075 21.239 1.592 1.00 48.59 107 VAL A CA 1
ATOM 817 C C . VAL A 1 107 ? -1.685 19.858 1.074 1.00 48.59 107 VAL A C 1
ATOM 819 O O . VAL A 1 107 ? -2.083 18.868 1.692 1.00 48.59 107 VAL A O 1
ATOM 822 N N . PRO A 1 108 ? -0.947 19.741 -0.042 1.00 47.22 108 PRO A N 1
ATOM 823 C CA . PRO A 1 108 ? -0.337 18.479 -0.425 1.00 47.22 108 PRO A CA 1
ATOM 824 C C . PRO A 1 108 ? 0.599 18.064 0.713 1.00 47.22 108 PRO A C 1
ATOM 826 O O . PRO A 1 108 ? 1.717 18.557 0.826 1.00 47.22 108 PRO A O 1
ATOM 829 N N . GLN A 1 109 ? 0.119 17.225 1.628 1.00 52.59 109 GLN A N 1
ATOM 830 C CA . GLN A 1 109 ? 0.939 16.742 2.725 1.00 52.59 109 GLN A CA 1
ATOM 831 C C . GLN A 1 109 ? 1.792 15.603 2.185 1.00 52.59 109 GLN A C 1
ATOM 833 O O . GLN A 1 109 ? 1.311 14.507 1.888 1.00 52.59 109 GLN A O 1
ATOM 838 N N . THR A 1 110 ? 3.087 15.864 2.039 1.00 57.22 110 THR A N 1
ATOM 839 C CA . THR A 1 110 ? 4.074 14.796 1.942 1.00 57.22 110 THR A CA 1
ATOM 840 C C . THR A 1 110 ? 4.068 14.061 3.279 1.00 57.22 110 THR A C 1
ATOM 842 O O . THR A 1 110 ? 4.579 14.567 4.277 1.00 57.22 110 THR A O 1
ATOM 845 N N . VAL A 1 111 ? 3.458 12.873 3.297 1.00 63.59 111 VAL A N 1
ATOM 846 C CA . VAL A 1 111 ? 3.203 12.069 4.509 1.00 63.59 111 VAL A CA 1
ATOM 847 C C . VAL A 1 111 ? 4.448 11.914 5.385 1.00 63.59 111 VAL A C 1
ATOM 849 O O . VAL A 1 111 ? 4.347 12.001 6.600 1.00 63.59 111 VAL A O 1
ATOM 852 N N . TYR A 1 112 ? 5.634 11.767 4.793 1.00 70.88 112 TYR A N 1
ATOM 853 C CA . TYR A 1 112 ? 6.886 11.624 5.541 1.00 70.88 112 TYR A CA 1
ATOM 854 C C . TYR A 1 112 ? 7.272 12.861 6.343 1.00 70.88 112 TYR A C 1
ATOM 856 O O . TYR A 1 112 ? 7.601 12.740 7.518 1.00 70.88 112 TYR A O 1
ATOM 864 N N . GLU A 1 113 ? 7.245 14.040 5.719 1.00 69.19 113 GLU A N 1
ATOM 865 C CA . GLU A 1 113 ? 7.609 15.277 6.407 1.00 69.19 113 GLU A CA 1
ATOM 866 C C . GLU A 1 113 ? 6.622 15.562 7.527 1.00 69.19 113 GLU A C 1
ATOM 868 O O . GLU A 1 113 ? 7.048 15.943 8.606 1.00 69.19 113 GLU A O 1
ATOM 873 N N . ASP A 1 114 ? 5.325 15.319 7.319 1.00 69.44 114 ASP A N 1
ATOM 874 C CA . ASP A 1 114 ? 4.337 15.542 8.373 1.00 69.44 114 ASP A CA 1
ATOM 875 C C . ASP A 1 114 ? 4.466 14.517 9.508 1.00 69.44 114 ASP A C 1
ATOM 877 O O . ASP A 1 114 ? 4.444 14.902 10.673 1.00 69.44 114 ASP A O 1
ATOM 881 N N . ILE A 1 115 ? 4.712 13.233 9.207 1.00 72.81 115 ILE A N 1
ATOM 882 C CA . ILE A 1 115 ? 5.002 12.230 10.244 1.00 72.81 115 ILE A CA 1
ATOM 883 C C . ILE A 1 115 ? 6.245 12.640 11.040 1.00 72.81 115 ILE A C 1
ATOM 885 O O . ILE A 1 115 ? 6.188 12.706 12.265 1.00 72.81 115 ILE A O 1
ATOM 889 N N . VAL A 1 116 ? 7.357 12.959 10.370 1.00 72.62 116 VAL A N 1
ATOM 890 C CA . VAL A 1 116 ? 8.613 13.347 11.033 1.00 72.62 116 VAL A CA 1
ATOM 891 C C . VAL A 1 116 ? 8.453 14.659 11.793 1.00 72.62 116 VAL A C 1
ATOM 893 O O . VAL A 1 116 ? 8.948 14.772 12.909 1.00 72.62 116 VAL A O 1
ATOM 896 N N . ASN A 1 117 ? 7.727 15.633 11.249 1.00 69.94 117 ASN A N 1
ATOM 897 C CA . ASN A 1 117 ? 7.443 16.889 11.930 1.00 69.94 117 ASN A CA 1
ATOM 898 C C . ASN A 1 117 ? 6.577 16.654 13.166 1.00 69.94 117 ASN A C 1
ATOM 900 O O . ASN A 1 117 ? 6.855 17.241 14.204 1.00 69.94 117 ASN A O 1
ATOM 904 N N . ARG A 1 118 ? 5.554 15.796 13.111 1.00 69.75 118 ARG A N 1
ATOM 905 C CA . ARG A 1 118 ? 4.722 15.501 14.288 1.00 69.75 118 ARG A CA 1
ATOM 906 C C . ARG A 1 118 ? 5.446 14.640 15.324 1.00 69.75 118 ARG A C 1
ATOM 908 O O . ARG A 1 118 ? 5.223 14.845 16.510 1.00 69.75 118 ARG A O 1
ATOM 915 N N . LEU A 1 119 ? 6.334 13.738 14.902 1.00 70.81 119 LEU A N 1
ATOM 916 C CA . LEU A 1 119 ? 7.196 12.963 15.804 1.00 70.81 119 LEU A CA 1
ATOM 917 C C . LEU A 1 119 ? 8.319 13.816 16.421 1.00 70.81 119 LEU A C 1
ATOM 919 O O . LEU A 1 119 ? 8.691 13.603 17.571 1.00 70.81 119 LEU A O 1
ATOM 923 N N . GLY A 1 120 ? 8.880 14.757 15.657 1.00 62.53 120 GLY A N 1
ATOM 924 C CA . GLY A 1 120 ? 10.042 15.565 16.034 1.00 62.53 120 GLY A CA 1
ATOM 925 C C . GLY A 1 120 ? 9.708 16.893 16.720 1.00 62.53 120 GLY A C 1
ATOM 926 O O . GLY A 1 120 ? 10.523 17.397 17.495 1.00 62.53 120 GLY A O 1
ATOM 927 N N . ASN A 1 121 ? 8.523 17.467 16.483 1.00 57.78 121 ASN A N 1
ATOM 928 C CA . ASN A 1 121 ? 8.083 18.702 17.135 1.00 57.78 121 ASN A CA 1
ATOM 929 C C . ASN A 1 121 ? 7.600 18.425 18.568 1.00 57.78 121 ASN A C 1
ATOM 931 O O . ASN A 1 121 ? 6.413 18.491 18.872 1.00 57.78 121 ASN A O 1
ATOM 935 N N . ALA A 1 122 ? 8.560 18.197 19.463 1.00 44.25 122 ALA A N 1
ATOM 936 C CA . ALA A 1 122 ? 8.378 18.158 20.915 1.00 44.25 122 ALA A CA 1
ATOM 937 C C . ALA A 1 122 ? 8.327 19.555 21.567 1.00 44.25 122 ALA A C 1
ATOM 939 O O . ALA A 1 122 ? 8.372 19.675 22.793 1.00 44.25 122 ALA A O 1
ATOM 940 N N . LEU A 1 123 ? 8.291 20.631 20.772 1.00 39.78 123 LEU A N 1
ATOM 941 C CA . LEU A 1 123 ? 8.261 21.986 21.308 1.00 39.78 123 LEU A CA 1
ATOM 942 C C . LEU A 1 123 ? 6.819 22.484 21.415 1.00 39.78 123 LEU A C 1
ATOM 944 O O . LEU A 1 123 ? 6.091 22.435 20.419 1.00 39.78 123 LEU A O 1
ATOM 948 N N . PRO A 1 124 ? 6.414 23.033 22.575 1.00 37.78 124 PRO A N 1
ATOM 949 C CA . PRO A 1 124 ? 5.171 23.763 22.689 1.00 37.78 124 PRO A CA 1
ATOM 950 C C . PRO A 1 124 ? 5.335 24.998 21.815 1.00 37.78 124 PRO A C 1
ATOM 952 O O . PRO A 1 124 ? 5.918 26.006 22.219 1.00 37.78 124 PRO A O 1
ATOM 955 N N . MET A 1 125 ? 4.835 24.952 20.585 1.00 40.03 125 MET A N 1
ATOM 956 C CA . MET A 1 125 ? 4.445 26.205 19.978 1.00 40.03 125 MET A CA 1
ATOM 957 C C . MET A 1 125 ? 3.278 26.677 20.830 1.00 40.03 125 MET A C 1
ATOM 959 O O . MET A 1 125 ? 2.160 26.192 20.683 1.00 40.03 125 MET A O 1
ATOM 963 N N . ASN A 1 126 ? 3.579 27.595 21.750 1.00 35.84 126 ASN A N 1
ATOM 964 C CA . ASN A 1 126 ? 2.641 28.506 22.387 1.00 35.84 126 ASN A CA 1
ATOM 965 C C . ASN A 1 126 ? 1.980 29.347 21.283 1.00 35.84 126 ASN A C 1
ATOM 967 O O . ASN A 1 126 ? 2.232 30.539 21.127 1.00 35.84 126 ASN A O 1
ATOM 971 N N . ARG A 1 127 ? 1.240 28.674 20.404 1.00 40.06 127 ARG A N 1
ATOM 972 C CA . ARG A 1 127 ? 0.477 29.254 19.323 1.00 40.06 127 ARG A CA 1
ATOM 973 C C . ARG A 1 127 ? -0.871 29.508 19.958 1.00 40.06 127 ARG A C 1
ATOM 975 O O . ARG A 1 127 ? -1.707 28.615 20.059 1.00 40.06 127 ARG A O 1
ATOM 982 N N . THR A 1 128 ? -1.010 30.711 20.498 1.00 38.09 128 THR A N 1
ATOM 983 C CA . THR A 1 128 ? -2.281 31.241 20.969 1.00 38.09 128 THR A CA 1
ATOM 984 C C . THR A 1 128 ? -3.323 30.985 19.881 1.00 38.09 128 THR A C 1
ATOM 986 O O . THR A 1 128 ? -3.056 31.245 18.706 1.00 38.09 128 THR A O 1
ATOM 989 N N . VAL A 1 129 ? -4.474 30.442 20.278 1.00 42.38 129 VAL A N 1
ATOM 990 C CA . VAL A 1 129 ? -5.599 29.946 19.455 1.00 42.38 129 VAL A CA 1
ATOM 991 C C . VAL A 1 129 ? -6.335 31.096 18.721 1.00 42.38 129 VAL A C 1
ATOM 993 O O . VAL A 1 129 ? -7.547 31.099 18.581 1.00 42.38 129 VAL A O 1
ATOM 996 N N . GLY A 1 130 ? -5.610 32.133 18.298 1.00 38.88 130 GLY A N 1
ATOM 997 C CA . GLY A 1 130 ? -6.165 33.398 17.821 1.00 38.88 130 GLY A CA 1
ATOM 998 C C . GLY A 1 130 ? -6.274 33.528 16.307 1.00 38.88 130 GLY A C 1
ATOM 999 O O . GLY A 1 130 ? -7.366 33.772 15.820 1.00 38.88 130 GLY A O 1
ATOM 1000 N N . ASP A 1 131 ? -5.178 33.399 15.549 1.00 39.91 131 ASP A N 1
ATOM 1001 C CA . ASP A 1 131 ? -5.115 34.235 14.334 1.00 39.91 131 ASP A CA 1
ATOM 1002 C C . ASP A 1 131 ? -4.841 33.581 12.976 1.00 39.91 131 ASP A C 1
ATOM 1004 O O . ASP A 1 131 ? -4.987 34.282 11.983 1.00 39.91 131 ASP A O 1
ATOM 1008 N N . PHE A 1 132 ? -4.524 32.287 12.830 1.00 34.72 132 PHE A N 1
ATOM 1009 C CA . PHE A 1 132 ? -4.356 31.726 11.471 1.00 34.72 132 PHE A CA 1
ATOM 1010 C C . PHE A 1 132 ? -4.716 30.237 11.340 1.00 34.72 132 PHE A C 1
ATOM 1012 O O . PHE A 1 132 ? -3.867 29.364 11.533 1.00 34.72 132 PHE A O 1
ATOM 1019 N N . GLY A 1 133 ? -5.948 29.989 10.880 1.00 36.19 133 GLY A N 1
ATOM 1020 C CA . GLY A 1 133 ? -6.403 28.751 10.231 1.00 36.19 133 GLY A CA 1
ATOM 1021 C C . GLY A 1 133 ? -6.773 27.583 11.161 1.00 36.19 133 GLY A C 1
ATOM 1022 O O . GLY A 1 133 ? -6.315 27.539 12.300 1.00 36.19 133 GLY A O 1
ATOM 1023 N N . PRO A 1 134 ? -7.589 26.624 10.676 1.00 35.75 134 PRO A N 1
ATOM 1024 C CA . PRO A 1 134 ? -7.975 25.438 11.434 1.00 35.75 134 PRO A CA 1
ATOM 1025 C C . PRO A 1 134 ? -6.747 24.532 11.560 1.00 35.75 134 PRO A C 1
ATOM 1027 O O . PRO A 1 134 ? -6.394 23.815 10.625 1.00 35.75 134 PRO A O 1
ATOM 1030 N N . LYS A 1 135 ? -6.026 24.633 12.673 1.00 42.91 135 LYS A N 1
ATOM 1031 C CA . LYS A 1 135 ? -4.911 23.745 12.993 1.00 42.91 135 LYS A CA 1
ATOM 1032 C C . LYS A 1 135 ? -5.209 23.064 14.313 1.00 42.91 135 LYS A C 1
ATOM 1034 O O . LYS A 1 135 ? -5.138 23.734 15.337 1.00 42.91 135 LYS A O 1
ATOM 1039 N N . ASP A 1 136 ? -5.488 21.765 14.205 1.00 47.69 136 ASP A N 1
ATOM 1040 C CA . ASP A 1 136 ? -5.422 20.717 15.224 1.00 47.69 136 ASP A CA 1
ATOM 1041 C C . ASP A 1 136 ? -5.545 21.234 16.665 1.00 47.69 136 ASP A C 1
ATOM 1043 O O . ASP A 1 136 ? -4.565 21.644 17.292 1.00 47.69 136 ASP A O 1
ATOM 1047 N N . ASP A 1 137 ? -6.771 21.197 17.179 1.00 38.31 137 ASP A N 1
ATOM 1048 C CA . ASP A 1 137 ? -7.230 21.794 18.435 1.00 38.31 137 ASP A CA 1
ATOM 1049 C C . ASP A 1 137 ? -6.722 21.053 19.696 1.00 38.31 137 ASP A C 1
ATOM 1051 O O . ASP A 1 137 ? -7.448 20.852 20.672 1.00 38.31 137 ASP A O 1
ATOM 1055 N N . GLY A 1 138 ? -5.458 20.631 19.716 1.00 48.16 138 GLY A N 1
ATOM 1056 C CA . GLY A 1 138 ? -4.854 19.964 20.859 1.00 48.16 138 GLY A CA 1
ATOM 1057 C C . GLY A 1 138 ? -3.342 20.107 20.878 1.00 48.16 138 GLY A C 1
ATOM 1058 O O . GLY A 1 138 ? -2.632 19.500 20.079 1.00 48.16 138 GLY A O 1
ATOM 1059 N N . GLN A 1 139 ? -2.828 20.882 21.834 1.00 47.19 139 GLN A N 1
ATOM 1060 C CA . GLN A 1 139 ? -1.428 20.750 22.220 1.00 47.19 139 GLN A CA 1
ATOM 1061 C C . GLN A 1 139 ? -1.267 19.395 22.912 1.00 47.19 139 GLN A C 1
ATOM 1063 O O . GLN A 1 139 ? -1.882 19.145 23.949 1.00 47.19 139 GLN A O 1
ATOM 1068 N N . ASP A 1 140 ? -0.437 18.531 22.337 1.00 49.25 140 ASP A N 1
ATOM 1069 C CA . ASP A 1 140 ? 0.093 17.367 23.037 1.00 49.25 140 ASP A CA 1
ATOM 1070 C C . ASP A 1 140 ? 0.743 17.845 24.346 1.00 49.25 140 ASP A C 1
ATOM 1072 O O . ASP A 1 140 ? 1.545 18.787 24.337 1.00 49.25 140 ASP A O 1
ATOM 1076 N N . ALA A 1 141 ? 0.423 17.218 25.482 1.00 47.31 141 ALA A N 1
ATOM 1077 C CA . ALA A 1 141 ? 1.195 17.472 26.694 1.00 47.31 141 ALA A CA 1
ATOM 1078 C C . ALA A 1 141 ? 2.659 17.073 26.437 1.00 47.31 141 ALA A C 1
ATOM 1080 O O . ALA A 1 141 ? 2.936 16.181 25.627 1.00 47.31 141 ALA A O 1
ATOM 1081 N N . PHE A 1 142 ? 3.605 17.728 27.113 1.00 45.75 142 PHE A N 1
ATOM 1082 C CA . PHE A 1 142 ? 5.029 17.411 26.976 1.00 45.75 142 PHE A CA 1
ATOM 1083 C C . PHE A 1 142 ? 5.270 15.898 27.094 1.00 45.75 142 PHE A C 1
ATOM 1085 O O . PHE A 1 142 ? 4.918 15.287 28.101 1.00 45.75 142 PHE A O 1
ATOM 1092 N N . GLY A 1 143 ? 5.870 15.306 26.057 1.00 51.41 143 GLY A N 1
ATOM 1093 C CA . GLY A 1 143 ? 6.152 13.869 26.002 1.00 51.41 143 GLY A CA 1
ATOM 1094 C C . GLY A 1 143 ? 4.976 12.971 25.591 1.00 51.41 143 GLY A C 1
ATOM 1095 O O . GLY A 1 143 ? 5.126 11.755 25.648 1.00 51.41 143 GLY A O 1
ATOM 1096 N N . SER A 1 144 ? 3.834 13.523 25.162 1.00 55.41 144 SER A N 1
ATOM 1097 C CA . SER A 1 144 ? 2.657 12.755 24.720 1.00 55.41 144 SER A CA 1
ATOM 1098 C C . SER A 1 144 ? 2.293 13.035 23.262 1.00 55.41 144 SER A C 1
ATOM 1100 O O . SER A 1 144 ? 1.328 13.725 22.970 1.00 55.41 144 SER A O 1
ATOM 1102 N N . HIS A 1 145 ? 3.069 12.492 22.326 1.00 63.47 145 HIS A N 1
ATOM 1103 C CA . HIS A 1 145 ? 2.762 12.618 20.901 1.00 63.47 145 HIS A CA 1
ATOM 1104 C C . HIS A 1 145 ? 1.937 11.445 20.416 1.00 63.47 145 HIS A C 1
ATOM 1106 O O . HIS A 1 145 ? 2.301 10.292 20.650 1.00 63.47 145 HIS A O 1
ATOM 1112 N N . THR A 1 146 ? 0.872 11.738 19.672 1.00 68.81 146 THR A N 1
ATOM 1113 C CA . THR A 1 146 ? 0.181 10.698 18.913 1.00 68.81 146 THR A CA 1
ATOM 1114 C C . THR A 1 146 ? 0.058 11.038 17.455 1.00 68.81 146 THR A C 1
ATOM 1116 O O . THR A 1 146 ? -0.461 12.072 17.043 1.00 68.81 146 THR A O 1
ATOM 1119 N N . VAL A 1 147 ? 0.594 10.119 16.665 1.00 73.69 147 VAL A N 1
ATOM 1120 C CA . VAL A 1 147 ? 0.612 10.185 15.219 1.00 73.69 147 VAL A CA 1
ATOM 1121 C C . VAL A 1 147 ? 0.031 8.874 14.735 1.00 73.69 147 VAL A C 1
ATOM 1123 O O . VAL A 1 147 ? 0.578 7.806 14.995 1.00 73.69 147 VAL A O 1
ATOM 1126 N N . MET A 1 148 ? -1.088 8.971 14.032 1.00 78.50 148 MET A N 1
ATOM 1127 C CA . MET A 1 148 ? -1.610 7.887 13.218 1.00 78.50 148 MET A CA 1
ATOM 1128 C C . MET A 1 148 ? -1.430 8.301 11.765 1.00 78.50 148 MET A C 1
ATOM 1130 O O . MET A 1 148 ? -1.744 9.434 11.409 1.00 78.50 148 MET A O 1
ATOM 1134 N N . ALA A 1 149 ? -0.911 7.408 10.932 1.00 80.38 149 ALA A N 1
ATOM 1135 C CA . ALA A 1 149 ? -0.702 7.685 9.521 1.00 80.38 149 ALA A CA 1
ATOM 1136 C C . ALA A 1 149 ? -0.927 6.430 8.686 1.00 80.38 149 ALA A C 1
ATOM 1138 O O . ALA A 1 149 ? -0.639 5.319 9.132 1.00 80.38 149 ALA A O 1
ATOM 1139 N N . VAL A 1 150 ? -1.395 6.620 7.456 1.00 83.75 150 VAL A N 1
ATOM 1140 C CA . VAL A 1 150 ? -1.406 5.562 6.443 1.00 83.75 150 VAL A CA 1
ATOM 1141 C C . VAL A 1 150 ? -0.163 5.732 5.577 1.00 83.75 150 VAL A C 1
ATOM 1143 O O . VAL A 1 150 ? -0.017 6.721 4.862 1.00 83.75 150 VAL A O 1
ATOM 1146 N N . THR A 1 151 ? 0.757 4.774 5.664 1.00 86.94 151 THR A N 1
ATOM 1147 C CA . THR A 1 151 ? 2.035 4.778 4.938 1.00 86.94 151 THR A CA 1
ATOM 1148 C C . THR A 1 151 ? 2.459 3.348 4.583 1.00 86.94 151 THR A C 1
ATOM 1150 O O . THR A 1 151 ? 1.791 2.391 4.976 1.00 86.94 151 THR A O 1
ATOM 1153 N N . SER A 1 152 ? 3.528 3.183 3.801 1.00 88.19 152 SER A N 1
ATOM 1154 C CA . SER A 1 152 ? 4.065 1.857 3.474 1.00 88.19 152 SER A CA 1
ATOM 1155 C C . SER A 1 152 ? 4.721 1.204 4.699 1.00 88.19 152 SER A C 1
ATOM 1157 O O . SER A 1 152 ? 5.205 1.885 5.607 1.00 88.19 152 SER A O 1
ATOM 1159 N N . ALA A 1 153 ? 4.788 -0.130 4.725 1.00 89.94 153 ALA A N 1
ATOM 1160 C CA . ALA A 1 153 ? 5.487 -0.843 5.796 1.00 89.94 153 ALA A CA 1
ATOM 1161 C C . ALA A 1 153 ? 6.982 -0.471 5.848 1.00 89.94 153 ALA A C 1
ATOM 1163 O O . ALA A 1 153 ? 7.534 -0.299 6.932 1.00 89.94 153 ALA A O 1
ATOM 1164 N N . GLU A 1 154 ? 7.623 -0.278 4.689 1.00 89.44 154 GLU A N 1
ATOM 1165 C CA . GLU A 1 154 ? 9.014 0.191 4.598 1.00 89.44 154 GLU A CA 1
ATOM 1166 C C . GLU A 1 154 ? 9.211 1.537 5.299 1.00 89.44 154 GLU A C 1
ATOM 1168 O O . GLU A 1 154 ? 10.110 1.672 6.131 1.00 89.44 154 GLU A O 1
ATOM 1173 N N . ALA A 1 155 ? 8.332 2.502 5.024 1.00 87.31 155 ALA A N 1
ATOM 1174 C CA . ALA A 1 155 ? 8.367 3.822 5.632 1.00 87.31 155 ALA A CA 1
ATOM 1175 C C . ALA A 1 155 ? 8.264 3.746 7.154 1.00 87.31 155 ALA A C 1
ATOM 1177 O O . ALA A 1 155 ? 9.065 4.350 7.870 1.00 87.31 155 ALA A O 1
ATOM 1178 N N . ALA A 1 156 ? 7.278 2.995 7.646 1.00 88.88 156 ALA A N 1
ATOM 1179 C CA . ALA A 1 156 ? 7.042 2.841 9.073 1.00 88.88 156 ALA A CA 1
ATOM 1180 C C . ALA A 1 156 ? 8.239 2.181 9.776 1.00 88.88 156 ALA A C 1
ATOM 1182 O O . ALA A 1 156 ? 8.705 2.678 10.802 1.00 88.88 156 ALA A O 1
ATOM 1183 N N . LEU A 1 157 ? 8.803 1.122 9.182 1.00 89.19 157 LEU A N 1
ATOM 1184 C CA . LEU A 1 157 ? 10.004 0.457 9.692 1.00 89.19 157 LEU A CA 1
ATOM 1185 C C . LEU A 1 157 ? 11.213 1.398 9.704 1.00 89.19 157 LEU A C 1
ATOM 1187 O O . LEU A 1 157 ? 11.969 1.417 10.674 1.00 89.19 157 LEU A O 1
ATOM 1191 N N . ARG A 1 158 ? 11.380 2.219 8.662 1.00 87.25 158 ARG A N 1
ATOM 1192 C CA . ARG A 1 158 ? 12.472 3.195 8.569 1.00 87.25 158 ARG A CA 1
ATOM 1193 C C . ARG A 1 158 ? 12.379 4.288 9.632 1.00 87.25 158 ARG A C 1
ATOM 1195 O O . ARG A 1 158 ? 13.408 4.753 10.114 1.00 87.25 158 ARG A O 1
ATOM 1202 N N . MET A 1 159 ? 11.164 4.689 9.996 1.00 86.25 159 MET A N 1
ATOM 1203 C CA . MET A 1 159 ? 10.907 5.666 11.060 1.00 86.25 159 MET A CA 1
ATOM 1204 C C . MET A 1 159 ? 10.879 5.037 12.461 1.00 86.25 159 MET A C 1
ATOM 1206 O O . MET A 1 159 ? 10.774 5.764 13.445 1.00 86.25 159 MET A O 1
ATOM 1210 N N . GLY A 1 160 ? 10.976 3.707 12.570 1.00 86.69 160 GLY A N 1
ATOM 1211 C CA . GLY A 1 160 ? 10.880 2.996 13.845 1.00 86.69 160 GLY A CA 1
ATOM 1212 C C . GLY A 1 160 ? 9.490 3.078 14.481 1.00 86.69 160 GLY A C 1
ATOM 1213 O O . GLY A 1 160 ? 9.367 2.969 15.699 1.00 86.69 160 GLY A O 1
ATOM 1214 N N . THR A 1 161 ? 8.446 3.301 13.679 1.00 85.50 161 THR A N 1
ATOM 1215 C CA . THR A 1 161 ? 7.067 3.406 14.163 1.00 85.50 161 THR A CA 1
ATOM 1216 C C . THR A 1 161 ? 6.381 2.039 14.136 1.00 85.50 161 THR A C 1
ATOM 1218 O O . THR A 1 161 ? 6.526 1.317 13.144 1.00 85.50 161 THR A O 1
ATOM 1221 N N . PRO A 1 162 ? 5.598 1.681 15.168 1.00 88.38 162 PRO A N 1
ATOM 1222 C CA . PRO A 1 162 ? 4.809 0.454 15.153 1.00 88.38 162 PRO A CA 1
ATOM 1223 C C . PRO A 1 162 ? 3.754 0.495 14.039 1.00 88.38 162 PRO A C 1
ATOM 1225 O O . PRO A 1 162 ? 3.224 1.557 13.710 1.00 88.38 162 PRO A O 1
ATOM 1228 N N . VAL A 1 163 ? 3.433 -0.671 13.473 1.00 90.94 163 VAL A N 1
ATOM 1229 C CA . VAL A 1 163 ? 2.427 -0.812 12.410 1.00 90.94 163 VAL A CA 1
ATOM 1230 C C . VAL A 1 163 ? 1.214 -1.557 12.953 1.00 90.94 163 VAL A C 1
ATOM 1232 O O . VAL A 1 163 ? 1.351 -2.597 13.594 1.00 90.94 163 VAL A O 1
ATOM 1235 N N . ALA A 1 164 ? 0.018 -1.027 12.700 1.00 89.94 164 ALA A N 1
ATOM 1236 C CA . ALA A 1 164 ? -1.223 -1.658 13.130 1.00 89.94 164 ALA A CA 1
ATOM 1237 C C . ALA A 1 164 ? -1.518 -2.931 12.319 1.00 89.94 164 ALA A C 1
ATOM 1239 O O . ALA A 1 164 ? -1.380 -2.957 11.091 1.00 89.94 164 ALA A O 1
ATOM 1240 N N . LYS A 1 165 ? -1.995 -3.970 13.010 1.00 94.12 165 LYS A N 1
ATOM 1241 C CA . LYS A 1 165 ? -2.603 -5.138 12.364 1.00 94.12 165 LYS A CA 1
ATOM 1242 C C . LYS A 1 165 ? -4.000 -4.764 11.892 1.00 94.12 165 LYS A C 1
ATOM 1244 O O . LYS A 1 165 ? -4.731 -4.094 12.615 1.00 94.12 165 LYS A O 1
ATOM 1249 N N . LEU A 1 166 ? -4.382 -5.220 10.704 1.00 92.69 166 LEU A N 1
ATOM 1250 C CA . LEU A 1 166 ? -5.718 -4.968 10.163 1.00 92.69 166 LEU A CA 1
ATOM 1251 C C . LEU A 1 166 ? -6.516 -6.259 10.093 1.00 92.69 166 LEU A C 1
ATOM 1253 O O . LEU A 1 166 ? -5.976 -7.314 9.754 1.00 92.69 166 LEU A O 1
ATOM 1257 N N . ARG A 1 167 ? -7.808 -6.159 10.408 1.00 92.38 167 ARG A N 1
ATOM 1258 C CA . ARG A 1 167 ? -8.749 -7.263 10.261 1.00 92.38 167 ARG A CA 1
ATOM 1259 C C . ARG A 1 167 ? -8.984 -7.527 8.773 1.00 92.38 167 ARG A C 1
ATOM 1261 O O . ARG A 1 167 ? -9.348 -6.614 8.035 1.00 92.38 167 ARG A O 1
ATOM 1268 N N . ASN A 1 168 ? -8.760 -8.754 8.320 1.00 93.81 168 ASN A N 1
ATOM 1269 C CA . ASN A 1 168 ? -9.093 -9.174 6.958 1.00 93.81 168 ASN A CA 1
ATOM 1270 C C . ASN A 1 168 ? -10.530 -9.721 6.871 1.00 93.81 168 ASN A C 1
ATOM 1272 O O . ASN A 1 168 ? -11.212 -9.870 7.885 1.00 93.81 168 ASN A O 1
ATOM 1276 N N . ALA A 1 169 ? -10.986 -10.076 5.665 1.00 93.31 169 ALA A N 1
ATOM 1277 C CA . ALA A 1 169 ? -12.337 -10.609 5.459 1.00 93.31 169 ALA A CA 1
ATOM 1278 C C . ALA A 1 169 ? -12.558 -12.010 6.075 1.00 93.31 169 ALA A C 1
ATOM 1280 O O . ALA A 1 169 ? -13.698 -12.445 6.211 1.00 93.31 169 ALA A O 1
ATOM 1281 N N . ALA A 1 170 ? -11.494 -12.709 6.495 1.00 94.44 170 ALA A N 1
ATOM 1282 C CA . ALA A 1 170 ? -11.598 -13.923 7.311 1.00 94.44 170 ALA A CA 1
ATOM 1283 C C . ALA A 1 170 ? -11.827 -13.622 8.808 1.00 94.44 170 ALA A C 1
ATOM 1285 O O . ALA A 1 170 ? -12.012 -14.541 9.601 1.00 94.44 170 ALA A O 1
ATOM 1286 N N . GLY A 1 171 ? -11.798 -12.345 9.202 1.00 92.69 171 GLY A N 1
ATOM 1287 C CA . GLY A 1 171 ? -11.962 -11.890 10.577 1.00 92.69 171 GLY A CA 1
ATOM 1288 C C . GLY A 1 171 ? -10.672 -11.863 11.400 1.00 92.69 171 GLY A C 1
ATOM 1289 O O . GLY A 1 171 ? -10.742 -11.515 12.577 1.00 92.69 171 GLY A O 1
ATOM 1290 N N . ASN A 1 172 ? -9.515 -12.178 10.807 1.00 95.00 172 ASN A N 1
ATOM 1291 C CA . ASN A 1 172 ? -8.227 -12.240 11.500 1.00 95.00 172 ASN A CA 1
ATOM 1292 C C . ASN A 1 172 ? -7.487 -10.903 11.432 1.00 95.00 172 ASN A C 1
ATOM 1294 O O . ASN A 1 172 ? -7.441 -10.276 10.376 1.00 95.00 172 ASN A O 1
ATOM 1298 N N . PHE A 1 173 ? -6.834 -10.505 12.527 1.00 95.25 173 PHE A N 1
ATOM 1299 C CA . PHE A 1 173 ? -5.919 -9.361 12.542 1.00 95.25 173 PHE A CA 1
ATOM 1300 C C . PHE A 1 173 ? -4.535 -9.774 12.038 1.00 95.25 173 PHE A C 1
ATOM 1302 O O . PHE A 1 173 ? -3.811 -10.514 12.704 1.00 95.25 173 PHE A O 1
ATOM 1309 N N . VAL A 1 174 ? -4.171 -9.281 10.857 1.00 96.25 174 VAL A N 1
ATOM 1310 C CA . VAL A 1 174 ? -2.966 -9.690 10.133 1.00 96.25 174 VAL A CA 1
ATOM 1311 C C . VAL A 1 174 ? -1.883 -8.616 10.221 1.00 96.25 174 VAL A C 1
ATOM 1313 O O . VAL A 1 174 ? -2.155 -7.429 10.042 1.00 96.25 174 VAL A O 1
ATOM 1316 N N . ASP A 1 175 ? -0.651 -9.046 10.495 1.00 93.56 175 ASP A N 1
ATOM 1317 C CA . ASP A 1 175 ? 0.526 -8.186 10.629 1.00 93.56 175 ASP A CA 1
ATOM 1318 C C . ASP A 1 175 ? 1.190 -7.925 9.267 1.00 93.56 175 ASP A C 1
ATOM 1320 O O . ASP A 1 175 ? 1.650 -8.884 8.645 1.00 93.56 175 ASP A O 1
ATOM 1324 N N . PRO A 1 176 ? 1.277 -6.672 8.784 1.00 92.44 176 PRO A N 1
ATOM 1325 C CA . PRO A 1 176 ? 1.904 -6.360 7.497 1.00 92.44 176 PRO A CA 1
ATOM 1326 C C . PRO A 1 176 ? 3.432 -6.444 7.502 1.00 92.44 176 PRO A C 1
ATOM 1328 O O . PRO A 1 176 ? 4.045 -6.345 6.441 1.00 92.44 176 PRO A O 1
ATOM 1331 N N . THR A 1 177 ? 4.064 -6.573 8.671 1.00 90.50 177 THR A N 1
ATOM 1332 C CA . THR A 1 177 ? 5.525 -6.680 8.777 1.00 90.50 177 THR A CA 1
ATOM 1333 C C . THR A 1 177 ? 6.026 -8.105 8.553 1.00 90.50 177 THR A C 1
ATOM 1335 O O . THR A 1 177 ? 7.208 -8.292 8.262 1.00 90.50 177 THR A O 1
ATOM 1338 N N . ASP A 1 178 ? 5.137 -9.103 8.617 1.00 90.81 178 ASP A N 1
ATOM 1339 C CA . ASP A 1 178 ? 5.436 -10.486 8.251 1.00 90.81 178 ASP A CA 1
ATOM 1340 C C . ASP A 1 178 ? 5.410 -10.658 6.718 1.00 90.81 178 ASP A C 1
ATOM 1342 O O . ASP A 1 178 ? 4.348 -10.561 6.098 1.00 90.81 178 ASP A O 1
ATOM 1346 N N . PRO A 1 179 ? 6.536 -10.995 6.059 1.00 89.00 179 PRO A N 1
ATOM 1347 C CA . PRO A 1 179 ? 6.552 -11.222 4.616 1.00 89.00 179 PRO A CA 1
ATOM 1348 C C . PRO A 1 179 ? 5.603 -12.335 4.146 1.00 89.00 179 PRO A C 1
ATOM 1350 O O . PRO A 1 179 ? 5.241 -12.373 2.969 1.00 89.00 179 PRO A O 1
ATOM 1353 N N . ALA A 1 180 ? 5.229 -13.283 5.013 1.00 92.06 180 ALA A N 1
ATOM 1354 C CA . ALA A 1 180 ? 4.266 -14.324 4.667 1.00 92.06 180 ALA A CA 1
ATOM 1355 C C . ALA A 1 180 ? 2.842 -13.769 4.516 1.00 92.06 180 ALA A C 1
ATOM 1357 O O . ALA A 1 180 ? 2.099 -14.244 3.655 1.00 92.06 180 ALA A O 1
ATOM 1358 N N . SER A 1 181 ? 2.473 -12.743 5.288 1.00 94.25 181 SER A N 1
ATOM 1359 C CA . SER A 1 181 ? 1.141 -12.139 5.216 1.00 94.25 181 SER A CA 1
ATOM 1360 C C . SER A 1 181 ? 0.950 -11.306 3.950 1.00 94.25 181 SER A C 1
ATOM 1362 O O . SER A 1 181 ? -0.084 -11.392 3.280 1.00 94.25 181 SER A O 1
ATOM 1364 N N . VAL A 1 182 ? 1.993 -10.566 3.564 1.00 92.38 182 VAL A N 1
ATOM 1365 C CA . VAL A 1 182 ? 2.042 -9.795 2.320 1.00 92.38 182 VAL A CA 1
ATOM 1366 C C . VAL A 1 182 ? 2.007 -10.741 1.120 1.00 92.38 182 VAL A C 1
ATOM 1368 O O . VAL A 1 182 ? 1.263 -10.502 0.171 1.00 92.38 182 VAL A O 1
ATOM 1371 N N . ARG A 1 183 ? 2.729 -11.872 1.181 1.00 92.06 183 ARG A N 1
ATOM 1372 C CA . ARG A 1 183 ? 2.640 -12.929 0.158 1.00 92.06 183 ARG A CA 1
ATOM 1373 C C . ARG A 1 183 ? 1.254 -13.550 0.067 1.00 92.06 183 ARG A C 1
ATOM 1375 O O . ARG A 1 183 ? 0.797 -13.805 -1.041 1.00 92.06 183 ARG A O 1
ATOM 1382 N N . ALA A 1 184 ? 0.586 -13.789 1.192 1.00 94.31 184 ALA A N 1
ATOM 1383 C CA . ALA A 1 184 ? -0.779 -14.303 1.192 1.00 94.31 184 ALA A CA 1
ATOM 1384 C C . ALA A 1 184 ? -1.767 -13.294 0.578 1.00 94.31 184 ALA A C 1
ATOM 1386 O O . ALA A 1 184 ? -2.643 -13.699 -0.183 1.00 94.31 184 ALA A O 1
ATOM 1387 N N . GLY A 1 185 ? -1.590 -11.994 0.842 1.00 93.00 185 GLY A N 1
ATOM 1388 C CA . GLY A 1 185 ? -2.344 -10.921 0.185 1.00 93.00 185 GLY A CA 1
ATOM 1389 C C . GLY A 1 185 ? -2.124 -10.896 -1.328 1.00 93.00 185 GLY A C 1
ATOM 1390 O O . GLY A 1 185 ? -3.085 -10.902 -2.094 1.00 93.00 185 GLY A O 1
ATOM 1391 N N . LEU A 1 186 ? -0.865 -10.980 -1.767 1.00 91.62 186 LEU A N 1
ATOM 1392 C CA . LEU A 1 186 ? -0.512 -11.046 -3.187 1.00 91.62 186 LEU A CA 1
ATOM 1393 C C . LEU A 1 186 ? -1.081 -12.299 -3.874 1.00 91.62 186 LEU A C 1
ATOM 1395 O O . LEU A 1 186 ? -1.592 -12.210 -4.984 1.00 91.62 186 LEU A O 1
ATOM 1399 N N . ALA A 1 187 ? -1.026 -13.459 -3.217 1.00 92.50 187 ALA A N 1
ATOM 1400 C CA . ALA A 1 187 ? -1.571 -14.712 -3.744 1.00 92.50 187 ALA A CA 1
ATOM 1401 C C . ALA A 1 187 ? -3.106 -14.703 -3.846 1.00 92.50 187 ALA A C 1
ATOM 1403 O O . ALA A 1 187 ? -3.670 -15.431 -4.660 1.00 92.50 187 ALA A O 1
ATOM 1404 N N . ALA A 1 188 ? -3.776 -13.893 -3.025 1.00 93.31 188 ALA A N 1
ATOM 1405 C CA . ALA A 1 188 ? -5.215 -13.671 -3.098 1.00 93.31 188 ALA A CA 1
ATOM 1406 C C . ALA A 1 188 ? -5.619 -12.649 -4.176 1.00 93.31 188 ALA A C 1
ATOM 1408 O O . ALA A 1 188 ? -6.799 -12.569 -4.518 1.00 93.31 188 ALA A O 1
ATOM 1409 N N . ALA A 1 189 ? -4.677 -11.858 -4.697 1.00 91.44 189 ALA A N 1
ATOM 1410 C CA . ALA A 1 189 ? -4.956 -10.879 -5.737 1.00 91.44 189 ALA A CA 1
ATOM 1411 C C . ALA A 1 189 ? -5.387 -11.556 -7.048 1.00 91.44 189 ALA A C 1
ATOM 1413 O O . ALA A 1 189 ? -5.022 -12.692 -7.356 1.00 91.44 189 ALA A O 1
ATOM 1414 N N . LYS A 1 190 ? -6.171 -10.831 -7.842 1.00 89.62 190 LYS A N 1
ATOM 1415 C CA . LYS A 1 190 ? -6.677 -11.279 -9.141 1.00 89.62 190 LYS A CA 1
ATOM 1416 C C . LYS A 1 190 ? -5.924 -10.574 -10.266 1.00 89.62 190 LYS A C 1
ATOM 1418 O O . LYS A 1 190 ? -5.531 -9.420 -10.088 1.00 89.62 190 LYS A O 1
ATOM 1423 N N . PRO A 1 191 ? -5.750 -11.216 -11.433 1.00 88.31 191 PRO A N 1
ATOM 1424 C CA . PRO A 1 191 ? -5.259 -10.527 -12.618 1.00 88.31 191 PRO A CA 1
ATOM 1425 C C . PRO A 1 191 ? -6.129 -9.309 -12.940 1.00 88.31 191 PRO A C 1
ATOM 1427 O O . PRO A 1 191 ? -7.359 -9.394 -12.926 1.00 88.31 191 PRO A O 1
ATOM 1430 N N . GLY A 1 192 ? -5.477 -8.186 -13.222 1.00 86.06 192 GLY A N 1
ATOM 1431 C CA . GLY A 1 192 ? -6.121 -6.985 -13.726 1.00 86.06 192 GLY A CA 1
ATOM 1432 C C . GLY A 1 192 ? -6.616 -7.164 -15.169 1.00 86.06 192 GLY A C 1
ATOM 1433 O O . GLY A 1 192 ? -6.320 -8.174 -15.818 1.00 86.06 192 GLY A O 1
ATOM 1434 N N . PRO A 1 193 ? -7.350 -6.177 -15.714 1.00 83.88 193 PRO A N 1
ATOM 1435 C CA . PRO A 1 193 ? -7.899 -6.241 -17.073 1.00 83.88 193 PRO A CA 1
ATOM 1436 C C . PRO A 1 193 ? -6.845 -6.388 -18.179 1.00 83.88 193 PRO A C 1
ATOM 1438 O O . PRO A 1 193 ? -7.151 -6.881 -19.261 1.00 83.88 193 PRO A O 1
ATOM 1441 N N . ASP A 1 194 ? -5.610 -5.959 -17.919 1.00 83.88 194 ASP A N 1
ATOM 1442 C CA . ASP A 1 194 ? -4.477 -6.073 -18.841 1.00 83.88 194 ASP A CA 1
ATOM 1443 C C . ASP A 1 194 ? -3.777 -7.444 -18.790 1.00 83.88 194 ASP A C 1
ATOM 1445 O O . ASP A 1 194 ? -2.856 -7.699 -19.568 1.00 83.88 194 ASP A O 1
ATOM 1449 N N . GLY A 1 195 ? -4.193 -8.325 -17.872 1.00 82.56 195 GLY A N 1
ATOM 1450 C CA . GLY A 1 195 ? -3.608 -9.646 -17.652 1.00 82.56 195 GLY A CA 1
ATOM 1451 C C . GLY A 1 195 ? -2.172 -9.635 -17.112 1.00 82.56 195 GLY A C 1
ATOM 1452 O O . GLY A 1 195 ? -1.570 -10.702 -16.998 1.00 82.56 195 GLY A O 1
ATOM 1453 N N . ALA A 1 196 ? -1.614 -8.463 -16.792 1.00 81.31 196 ALA A N 1
ATOM 1454 C CA . ALA A 1 196 ? -0.233 -8.297 -16.340 1.00 81.31 196 ALA A CA 1
ATOM 1455 C C . ALA A 1 196 ? -0.158 -7.729 -14.920 1.00 81.31 196 ALA A C 1
ATOM 1457 O O . ALA A 1 196 ? 0.650 -8.195 -14.114 1.00 81.31 196 ALA A O 1
ATOM 1458 N N . THR A 1 197 ? -1.006 -6.748 -14.614 1.00 87.19 197 THR A N 1
ATOM 1459 C CA . THR A 1 197 ? -1.132 -6.165 -13.278 1.00 87.19 197 THR A CA 1
ATOM 1460 C C . THR A 1 197 ? -1.983 -7.047 -12.373 1.00 87.19 197 THR A C 1
ATOM 1462 O O . THR A 1 197 ? -2.727 -7.917 -12.831 1.00 87.19 197 THR A O 1
ATOM 1465 N N . LEU A 1 198 ? -1.860 -6.837 -11.065 1.00 87.50 198 LEU A N 1
ATOM 1466 C CA . LEU A 1 198 ? -2.677 -7.503 -10.059 1.00 87.50 198 LEU A CA 1
ATOM 1467 C C . LEU A 1 198 ? -3.578 -6.476 -9.385 1.00 87.50 198 LEU A C 1
ATOM 1469 O O . LEU A 1 198 ? -3.161 -5.362 -9.086 1.00 87.50 198 LEU A O 1
ATOM 1473 N N . THR A 1 199 ? -4.821 -6.867 -9.140 1.00 88.25 199 THR A N 1
ATOM 1474 C CA . THR A 1 199 ? -5.786 -6.115 -8.344 1.00 88.25 199 THR A CA 1
ATOM 1475 C C . THR A 1 199 ? -6.096 -6.915 -7.091 1.00 88.25 199 THR A C 1
ATOM 1477 O O . THR A 1 199 ? -6.422 -8.101 -7.172 1.00 88.25 199 THR A O 1
ATOM 1480 N N . ASN A 1 200 ? -6.006 -6.283 -5.926 1.00 89.25 200 ASN A N 1
ATOM 1481 C CA . ASN A 1 200 ? -6.310 -6.949 -4.665 1.00 89.25 200 ASN A CA 1
ATOM 1482 C C . ASN A 1 200 ? -7.738 -7.493 -4.640 1.00 89.25 200 ASN A C 1
ATOM 1484 O O . ASN A 1 200 ? -8.686 -6.815 -5.038 1.00 89.25 200 ASN A O 1
ATOM 1488 N N . ASP A 1 201 ? -7.899 -8.686 -4.073 1.00 92.00 201 ASP A N 1
ATOM 1489 C CA . ASP A 1 201 ? -9.210 -9.181 -3.676 1.00 92.00 201 ASP A CA 1
ATOM 1490 C C . ASP A 1 201 ? -9.482 -8.836 -2.210 1.00 92.00 201 ASP A C 1
ATOM 1492 O O . ASP A 1 201 ? -9.171 -9.601 -1.297 1.00 92.00 201 ASP A O 1
ATOM 1496 N N . TYR A 1 202 ? -10.093 -7.674 -1.982 1.00 91.44 202 TYR A N 1
ATOM 1497 C CA . TYR A 1 202 ? -10.421 -7.188 -0.638 1.00 91.44 202 TYR A CA 1
ATOM 1498 C C . TYR A 1 202 ? -11.450 -8.049 0.111 1.00 91.44 202 TYR A C 1
ATOM 1500 O O . TYR A 1 202 ? -11.632 -7.868 1.312 1.00 91.44 202 TYR A O 1
ATOM 1508 N N . ARG A 1 203 ? -12.116 -8.989 -0.576 1.00 92.75 203 ARG A N 1
ATOM 1509 C CA . ARG A 1 203 ? -13.068 -9.938 0.024 1.00 92.75 203 ARG A CA 1
ATOM 1510 C C . ARG A 1 203 ? -12.484 -11.335 0.211 1.00 92.75 203 ARG A C 1
ATOM 1512 O O . ARG A 1 203 ? -13.205 -12.243 0.619 1.00 92.75 203 ARG A O 1
ATOM 1519 N N . SER A 1 204 ? -11.200 -11.523 -0.087 1.00 92.81 204 SER A N 1
ATOM 1520 C CA . SER A 1 204 ? -10.545 -12.812 0.098 1.00 92.81 204 SER A CA 1
ATOM 1521 C C . SER A 1 204 ? -10.585 -13.249 1.561 1.00 92.81 204 SER A C 1
ATOM 1523 O O . SER A 1 204 ? -10.144 -12.534 2.459 1.00 92.81 204 SER A O 1
ATOM 1525 N N . THR A 1 205 ? -11.054 -14.474 1.795 1.00 95.06 205 THR A N 1
ATOM 1526 C CA . THR A 1 205 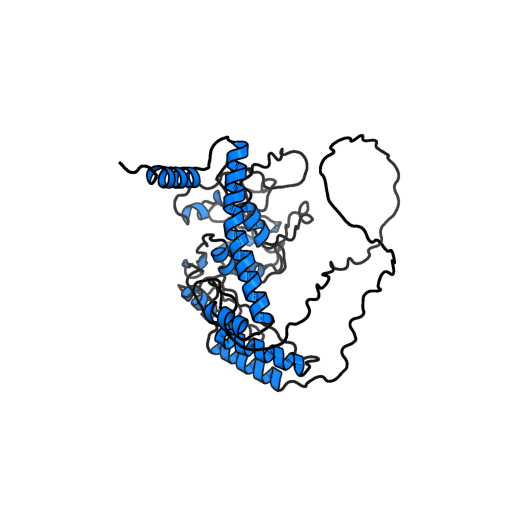? -11.082 -15.113 3.117 1.00 95.06 205 THR A CA 1
ATOM 1527 C C . THR A 1 205 ? -9.794 -15.886 3.418 1.00 95.06 205 THR A C 1
ATOM 1529 O O . THR A 1 205 ? -9.783 -16.780 4.265 1.00 95.06 205 THR A O 1
ATOM 1532 N N . ALA A 1 206 ? -8.696 -15.589 2.716 1.00 95.75 206 ALA A N 1
ATOM 1533 C CA . ALA A 1 206 ? -7.394 -16.168 3.016 1.00 95.75 206 ALA A CA 1
ATOM 1534 C C . ALA A 1 206 ? -6.936 -15.722 4.415 1.00 95.75 206 ALA A C 1
ATOM 1536 O O . ALA A 1 206 ? -6.667 -14.546 4.649 1.00 95.75 206 ALA A O 1
ATOM 1537 N N . ALA A 1 207 ? -6.825 -16.678 5.343 1.00 95.50 207 ALA A N 1
ATOM 1538 C CA . ALA A 1 207 ? -6.680 -16.412 6.776 1.00 95.50 207 ALA A CA 1
ATOM 1539 C C . ALA A 1 207 ? -5.528 -15.459 7.138 1.00 95.50 207 ALA A C 1
ATOM 1541 O O . ALA A 1 207 ? -5.697 -14.638 8.037 1.00 95.50 207 ALA A O 1
ATOM 1542 N N . ASN A 1 208 ? -4.405 -15.540 6.417 1.00 95.81 208 ASN A N 1
ATOM 1543 C CA . ASN A 1 208 ? -3.191 -14.757 6.673 1.00 95.81 208 ASN A CA 1
ATOM 1544 C C . ASN A 1 208 ? -2.978 -13.614 5.668 1.00 95.81 208 ASN A C 1
ATOM 1546 O O . ASN A 1 208 ? -1.919 -12.997 5.682 1.00 95.81 208 ASN A O 1
ATOM 1550 N N . ALA A 1 209 ? -3.926 -13.344 4.767 1.00 96.00 209 ALA A N 1
ATOM 1551 C CA . ALA A 1 209 ? -3.772 -12.280 3.780 1.00 96.00 209 ALA A CA 1
ATOM 1552 C C . ALA A 1 209 ? -3.917 -10.908 4.441 1.00 96.00 209 ALA A C 1
ATOM 1554 O O . ALA A 1 209 ? -4.956 -10.615 5.042 1.00 96.00 209 ALA A O 1
ATOM 1555 N N . TYR A 1 210 ? -2.885 -10.070 4.315 1.00 95.06 210 TYR A N 1
ATOM 1556 C CA . TYR A 1 210 ? -2.987 -8.671 4.713 1.00 95.06 210 TYR A CA 1
ATOM 1557 C C . TYR A 1 210 ? -3.859 -7.910 3.695 1.00 95.06 210 TYR A C 1
ATOM 1559 O O . TYR A 1 210 ? -3.614 -8.016 2.492 1.00 95.06 210 TYR A O 1
ATOM 1567 N N . PRO A 1 211 ? -4.884 -7.151 4.130 1.00 92.75 211 PRO A N 1
ATOM 1568 C CA . PRO A 1 211 ? -5.895 -6.611 3.216 1.00 92.75 211 PRO A CA 1
ATOM 1569 C C . PRO A 1 211 ? -5.410 -5.452 2.330 1.00 92.75 211 PRO A C 1
ATOM 1571 O O . PRO A 1 211 ? -6.013 -5.184 1.292 1.00 92.75 211 PRO A O 1
ATOM 1574 N N . LEU A 1 212 ? -4.330 -4.764 2.718 1.00 92.00 212 LEU A N 1
ATOM 1575 C CA . LEU A 1 212 ? -3.806 -3.581 2.021 1.00 92.00 212 LEU A CA 1
ATOM 1576 C C . LEU A 1 212 ? -2.435 -3.827 1.370 1.00 92.00 212 LEU A C 1
ATOM 1578 O O . LEU A 1 212 ? -1.597 -2.931 1.315 1.00 92.00 212 LEU A O 1
ATOM 1582 N N . THR A 1 213 ? -2.174 -5.044 0.890 1.00 90.75 213 THR A N 1
ATOM 1583 C CA . THR A 1 213 ? -0.971 -5.335 0.091 1.00 90.75 213 THR A CA 1
ATOM 1584 C C . THR A 1 213 ? -0.979 -4.514 -1.198 1.00 90.75 213 THR A C 1
ATOM 1586 O O . THR A 1 213 ? -1.959 -4.543 -1.920 1.00 90.75 213 THR A O 1
ATOM 1589 N N . ALA A 1 214 ? 0.093 -3.801 -1.532 1.00 85.06 214 ALA A N 1
ATOM 1590 C CA . ALA A 1 214 ? 0.207 -3.091 -2.808 1.00 85.06 214 ALA A CA 1
ATOM 1591 C C . ALA A 1 214 ? 1.289 -3.736 -3.683 1.00 85.06 214 ALA A C 1
ATOM 1593 O O . ALA A 1 214 ? 2.245 -4.316 -3.164 1.00 85.06 214 ALA A O 1
ATOM 1594 N N . THR A 1 215 ? 1.129 -3.645 -5.005 1.00 86.06 215 THR A N 1
ATOM 1595 C CA . THR A 1 215 ? 2.143 -4.081 -5.975 1.00 86.06 215 THR A CA 1
ATOM 1596 C C . THR A 1 215 ? 2.656 -2.865 -6.726 1.00 86.06 215 THR A C 1
ATOM 1598 O O . THR A 1 215 ? 1.881 -2.211 -7.418 1.00 86.06 215 THR A O 1
ATOM 1601 N N . ASP A 1 216 ? 3.957 -2.602 -6.642 1.00 85.50 216 ASP A N 1
ATOM 1602 C CA . ASP A 1 216 ? 4.588 -1.575 -7.466 1.00 85.50 216 ASP A CA 1
ATOM 1603 C C . ASP A 1 216 ? 4.794 -2.098 -8.887 1.00 85.50 216 ASP A C 1
ATOM 1605 O O . ASP A 1 216 ? 5.356 -3.176 -9.105 1.00 85.50 216 ASP A O 1
ATOM 1609 N N . VAL A 1 217 ? 4.347 -1.317 -9.869 1.00 87.44 217 VAL A N 1
ATOM 1610 C CA . VAL A 1 217 ? 4.383 -1.698 -11.282 1.00 87.44 217 VAL A CA 1
ATOM 1611 C C . VAL A 1 217 ? 5.337 -0.785 -12.042 1.00 87.44 217 VAL A C 1
ATOM 1613 O O . VAL A 1 217 ? 5.246 0.438 -11.978 1.00 87.44 217 VAL A O 1
ATOM 1616 N N . ALA A 1 218 ? 6.236 -1.384 -12.824 1.00 87.75 218 ALA A N 1
ATOM 1617 C CA . ALA A 1 218 ? 7.055 -0.659 -13.787 1.00 87.75 218 ALA A CA 1
ATOM 1618 C C . ALA A 1 218 ? 6.413 -0.723 -15.179 1.00 87.75 218 ALA A C 1
ATOM 1620 O O . ALA A 1 218 ? 6.175 -1.807 -15.712 1.00 87.75 218 ALA A O 1
ATOM 1621 N N . MET A 1 219 ? 6.185 0.438 -15.795 1.00 88.88 219 MET A N 1
ATOM 1622 C CA . MET A 1 219 ? 5.691 0.547 -17.169 1.00 88.88 219 MET A CA 1
ATOM 1623 C C . MET A 1 219 ? 6.779 1.116 -18.076 1.00 88.88 219 MET A C 1
ATOM 1625 O O . MET A 1 219 ? 7.397 2.136 -17.771 1.00 88.88 219 MET A O 1
ATOM 1629 N N . ILE A 1 220 ? 7.021 0.457 -19.208 1.00 88.06 220 ILE A N 1
ATOM 1630 C CA . ILE A 1 220 ? 8.066 0.841 -20.159 1.00 88.06 220 ILE A CA 1
ATOM 1631 C C . ILE A 1 220 ? 7.429 1.087 -21.519 1.00 88.06 220 ILE A C 1
ATOM 1633 O O . ILE A 1 220 ? 6.902 0.169 -22.144 1.00 88.06 220 ILE A O 1
ATOM 1637 N N . SER A 1 221 ? 7.515 2.330 -21.994 1.00 89.19 221 SER A N 1
ATOM 1638 C CA . SER A 1 221 ? 7.128 2.656 -23.364 1.00 89.19 221 SER A CA 1
ATOM 1639 C C . SER A 1 221 ? 8.173 2.140 -24.351 1.00 89.19 221 SER A C 1
ATOM 1641 O O . SER A 1 221 ? 9.372 2.400 -24.203 1.00 89.19 221 SER A O 1
ATOM 1643 N N . THR A 1 222 ? 7.702 1.431 -25.373 1.00 88.69 222 THR A N 1
ATOM 1644 C CA . THR A 1 222 ? 8.492 1.043 -26.548 1.00 88.69 222 THR A CA 1
ATOM 1645 C C . THR A 1 222 ? 8.424 2.083 -27.666 1.00 88.69 222 THR A C 1
ATOM 1647 O O . THR A 1 222 ? 9.161 1.966 -28.644 1.00 88.69 222 THR A O 1
ATOM 1650 N N . ASP A 1 223 ? 7.591 3.120 -27.525 1.00 88.94 223 ASP A N 1
ATOM 1651 C CA . ASP A 1 223 ? 7.544 4.220 -28.484 1.00 88.94 223 ASP A CA 1
ATOM 1652 C C . ASP A 1 223 ? 8.840 5.040 -28.433 1.00 88.94 223 ASP A C 1
ATOM 1654 O O . ASP A 1 223 ? 9.385 5.325 -27.360 1.00 88.94 223 ASP A O 1
ATOM 1658 N N . LYS A 1 224 ? 9.351 5.398 -29.617 1.00 88.25 224 LYS A N 1
ATOM 1659 C CA . LYS A 1 224 ? 10.619 6.127 -29.814 1.00 88.25 224 LYS A CA 1
ATOM 1660 C C . LYS A 1 224 ? 11.792 5.557 -28.999 1.00 88.25 224 LYS A C 1
ATOM 1662 O O . LYS A 1 224 ? 12.666 6.285 -28.524 1.00 88.25 224 LYS A O 1
ATOM 1667 N N . LEU A 1 225 ? 11.822 4.237 -28.821 1.00 93.31 225 LEU A N 1
ATOM 1668 C CA . LEU A 1 225 ? 12.848 3.562 -28.038 1.00 93.31 225 LEU A CA 1
ATOM 1669 C C . LEU A 1 225 ? 14.178 3.521 -28.805 1.00 93.31 225 LEU A C 1
ATOM 1671 O O . LEU A 1 225 ? 14.323 2.783 -29.774 1.00 93.31 225 LEU A O 1
ATOM 1675 N N . THR A 1 226 ? 15.180 4.279 -28.361 1.00 93.69 226 THR A N 1
ATOM 1676 C CA . THR A 1 226 ? 16.538 4.203 -28.930 1.00 93.69 226 THR A CA 1
ATOM 1677 C C . THR A 1 226 ? 17.283 2.959 -28.439 1.00 93.69 226 THR A C 1
ATOM 1679 O O . THR A 1 226 ? 16.992 2.423 -27.366 1.00 93.69 226 THR A O 1
ATOM 1682 N N . ALA A 1 227 ? 18.307 2.522 -29.180 1.00 93.31 227 ALA A N 1
ATOM 1683 C CA . ALA A 1 227 ? 19.166 1.408 -28.764 1.00 93.31 227 ALA A CA 1
ATOM 1684 C C . 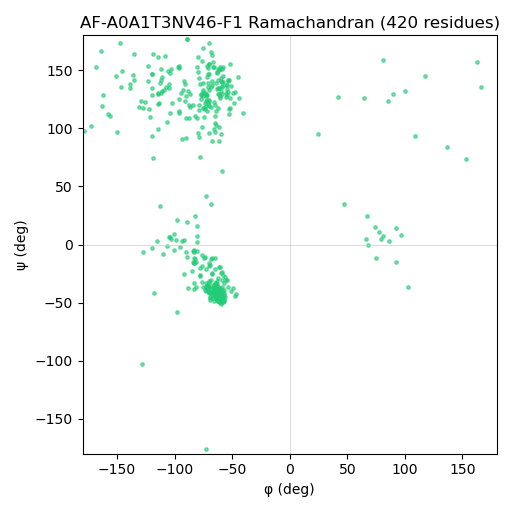ALA A 1 227 ? 19.854 1.666 -27.409 1.00 93.31 227 ALA A C 1
ATOM 1686 O O . ALA A 1 227 ? 19.888 0.785 -26.550 1.00 93.31 227 ALA A O 1
ATOM 1687 N N . ALA A 1 228 ? 20.337 2.893 -27.181 1.00 93.62 228 ALA A N 1
ATOM 1688 C CA . ALA A 1 228 ? 20.982 3.269 -25.924 1.00 93.62 228 ALA A CA 1
ATOM 1689 C C . ALA A 1 228 ? 20.007 3.208 -24.735 1.00 93.62 228 ALA A C 1
ATOM 1691 O O . ALA A 1 228 ? 20.348 2.669 -23.681 1.00 93.62 228 ALA A O 1
ATOM 1692 N N . LYS A 1 229 ? 18.773 3.707 -24.910 1.00 93.94 229 LYS A N 1
ATOM 1693 C CA . LYS A 1 229 ? 17.732 3.646 -23.876 1.00 93.94 229 LYS A CA 1
ATOM 1694 C C . LYS A 1 229 ? 17.312 2.202 -23.598 1.00 93.94 229 LYS A C 1
ATOM 1696 O O . LYS A 1 229 ? 17.233 1.819 -22.434 1.00 93.94 229 LYS A O 1
ATOM 1701 N N . ALA A 1 230 ? 17.121 1.391 -24.640 1.00 95.50 230 ALA A N 1
ATOM 1702 C CA . ALA A 1 230 ? 16.793 -0.027 -24.501 1.00 95.50 230 ALA A CA 1
ATOM 1703 C C . ALA A 1 230 ? 17.842 -0.783 -23.671 1.00 95.50 230 ALA A C 1
ATOM 1705 O O . ALA A 1 230 ? 17.474 -1.505 -22.750 1.00 95.50 230 ALA A O 1
ATOM 1706 N N . ALA A 1 231 ? 19.135 -0.556 -23.926 1.00 95.88 231 ALA A N 1
ATOM 1707 C CA . ALA A 1 231 ? 20.216 -1.191 -23.170 1.00 95.88 231 ALA A CA 1
ATOM 1708 C C . ALA A 1 231 ? 20.208 -0.814 -21.676 1.00 95.88 231 ALA A C 1
ATOM 1710 O O . ALA A 1 231 ? 20.463 -1.657 -20.818 1.00 95.88 231 ALA A O 1
ATOM 1711 N N . LYS A 1 232 ? 19.897 0.446 -21.339 1.00 96.44 232 LYS A N 1
ATOM 1712 C CA . LYS A 1 232 ? 19.805 0.891 -19.938 1.00 96.44 232 LYS A CA 1
ATOM 1713 C C . LYS A 1 232 ? 18.595 0.304 -19.220 1.00 96.44 232 LYS A C 1
ATOM 1715 O O . LYS A 1 232 ? 18.723 -0.105 -18.070 1.00 96.44 232 LYS A O 1
ATOM 1720 N N . ILE A 1 233 ? 17.451 0.239 -19.899 1.00 96.12 233 ILE A N 1
ATOM 1721 C CA . ILE A 1 233 ? 16.249 -0.384 -19.344 1.00 96.12 233 ILE A CA 1
ATOM 1722 C C . ILE A 1 233 ? 16.482 -1.883 -19.133 1.00 96.12 233 ILE A C 1
ATOM 1724 O O . ILE A 1 233 ? 16.159 -2.394 -18.067 1.00 96.12 233 ILE A O 1
ATOM 1728 N N . ASP A 1 234 ? 17.092 -2.577 -20.098 1.00 96.25 234 ASP A N 1
ATOM 1729 C CA . ASP A 1 234 ? 17.415 -4.001 -19.961 1.00 96.25 234 ASP A CA 1
ATOM 1730 C C . ASP A 1 234 ? 18.326 -4.268 -18.754 1.00 96.25 234 ASP A C 1
ATOM 1732 O O . ASP A 1 234 ? 18.036 -5.150 -17.946 1.00 96.25 234 ASP A O 1
ATOM 1736 N N . ALA A 1 235 ? 19.377 -3.459 -18.582 1.00 96.75 235 ALA A N 1
ATOM 1737 C CA . ALA A 1 235 ? 20.278 -3.562 -17.437 1.00 96.75 235 ALA A CA 1
ATOM 1738 C C . ALA A 1 235 ? 19.549 -3.339 -16.100 1.00 96.75 235 ALA A C 1
ATOM 1740 O O . ALA A 1 235 ? 19.774 -4.083 -15.144 1.00 96.75 235 ALA A O 1
ATOM 1741 N N . PHE A 1 236 ? 18.651 -2.349 -16.039 1.00 96.00 236 PHE A N 1
ATOM 1742 C CA . PHE A 1 236 ? 17.827 -2.103 -14.856 1.00 96.00 236 PHE A CA 1
ATOM 1743 C C . PHE A 1 236 ? 16.904 -3.288 -14.551 1.00 96.00 236 PHE A C 1
ATOM 1745 O O . PHE A 1 236 ? 16.883 -3.762 -13.420 1.00 96.00 236 PHE A O 1
ATOM 1752 N N . LEU A 1 237 ? 16.195 -3.813 -15.553 1.00 95.88 237 LEU A N 1
ATOM 1753 C CA . LEU A 1 237 ? 15.299 -4.959 -15.388 1.00 95.88 237 LEU A CA 1
ATOM 1754 C C . LEU A 1 237 ? 16.049 -6.230 -14.969 1.00 95.88 237 LEU A C 1
ATOM 1756 O O . LEU A 1 237 ? 15.577 -6.969 -14.109 1.00 95.88 237 LEU A O 1
ATOM 1760 N N . ALA A 1 238 ? 17.235 -6.476 -15.532 1.00 96.12 238 ALA A N 1
ATOM 1761 C CA . ALA A 1 238 ? 18.085 -7.596 -15.138 1.00 96.12 238 ALA A CA 1
ATOM 1762 C C . ALA A 1 238 ? 18.486 -7.505 -13.659 1.00 96.12 238 ALA A C 1
ATOM 1764 O O . ALA A 1 238 ? 18.393 -8.489 -12.923 1.00 96.12 238 ALA A O 1
ATOM 1765 N N . TYR A 1 239 ? 18.893 -6.315 -13.216 1.00 96.69 239 TYR A N 1
ATOM 1766 C CA . TYR A 1 239 ? 19.224 -6.050 -11.822 1.00 96.69 239 TYR A CA 1
ATOM 1767 C C . TYR A 1 239 ? 17.998 -6.196 -10.905 1.00 96.69 239 TYR A C 1
ATOM 1769 O O . TYR A 1 239 ? 18.069 -6.898 -9.895 1.00 96.69 239 TYR A O 1
ATOM 1777 N N . ALA A 1 240 ? 16.862 -5.610 -11.293 1.00 94.56 240 ALA A N 1
ATOM 1778 C CA . ALA A 1 240 ? 15.611 -5.659 -10.545 1.00 94.56 240 ALA A CA 1
ATOM 1779 C C . ALA A 1 240 ? 15.059 -7.083 -10.399 1.00 94.56 240 ALA A C 1
ATOM 1781 O O . ALA A 1 240 ? 14.414 -7.365 -9.401 1.00 94.56 240 ALA A O 1
ATOM 1782 N N . ALA A 1 241 ? 15.327 -7.997 -11.336 1.00 94.88 241 ALA A N 1
ATOM 1783 C CA . ALA A 1 241 ? 14.934 -9.405 -11.221 1.00 94.88 241 ALA A CA 1
ATOM 1784 C C . ALA A 1 241 ? 15.915 -10.268 -10.402 1.00 94.88 241 ALA A C 1
ATOM 1786 O O . ALA A 1 241 ? 15.600 -11.419 -10.091 1.00 94.88 241 ALA A O 1
ATOM 1787 N N . THR A 1 242 ? 17.108 -9.750 -10.086 1.00 94.31 242 THR A N 1
ATOM 1788 C CA . THR A 1 242 ? 18.206 -10.519 -9.479 1.00 94.31 242 THR A CA 1
ATOM 1789 C C . THR A 1 242 ? 18.761 -9.834 -8.230 1.00 94.31 242 THR A C 1
ATOM 1791 O O . THR A 1 242 ? 18.135 -9.903 -7.177 1.00 94.31 242 THR A O 1
ATOM 1794 N N . ALA A 1 243 ? 19.918 -9.172 -8.318 1.00 93.81 243 ALA A N 1
ATOM 1795 C CA . ALA A 1 243 ? 20.621 -8.584 -7.181 1.00 93.81 243 ALA A CA 1
ATOM 1796 C C . ALA A 1 243 ? 19.754 -7.580 -6.402 1.00 93.81 243 ALA A C 1
ATOM 1798 O O . ALA A 1 243 ? 19.837 -7.541 -5.174 1.00 93.81 243 ALA A O 1
ATOM 1799 N N . GLY A 1 244 ? 18.866 -6.852 -7.088 1.00 94.44 244 GLY A N 1
ATOM 1800 C CA . GLY A 1 244 ? 17.915 -5.928 -6.470 1.00 94.44 244 GLY A CA 1
ATOM 1801 C C . GLY A 1 244 ? 16.835 -6.593 -5.608 1.00 94.44 244 GLY A C 1
ATOM 1802 O O . GLY A 1 244 ? 16.165 -5.899 -4.856 1.00 94.44 244 GLY A O 1
ATOM 1803 N N . GLN A 1 245 ? 16.678 -7.921 -5.670 1.00 94.75 245 GLN A N 1
ATOM 1804 C CA . GLN A 1 245 ? 15.736 -8.696 -4.844 1.00 94.75 245 GLN A CA 1
ATOM 1805 C C . GLN A 1 245 ? 16.369 -9.251 -3.560 1.00 94.75 245 GLN A C 1
ATOM 1807 O O . GLN A 1 245 ? 15.723 -9.986 -2.813 1.00 94.75 245 GLN A O 1
ATOM 1812 N N . THR A 1 246 ? 17.636 -8.929 -3.294 1.00 93.88 246 THR A N 1
ATOM 1813 C CA . THR A 1 246 ? 18.339 -9.401 -2.096 1.00 93.88 246 THR A CA 1
ATOM 1814 C C . THR A 1 246 ? 17.775 -8.713 -0.858 1.00 93.88 246 THR A C 1
ATOM 1816 O O . THR A 1 246 ? 17.890 -7.499 -0.734 1.00 93.88 246 THR A O 1
ATOM 1819 N N . GLN A 1 247 ? 17.216 -9.472 0.085 1.00 89.88 247 GLN A N 1
ATOM 1820 C CA . GLN A 1 247 ? 16.814 -8.950 1.392 1.00 89.88 247 GLN A CA 1
ATOM 1821 C C . GLN A 1 247 ? 17.960 -9.102 2.390 1.00 89.88 247 GLN A C 1
ATOM 1823 O O . GLN A 1 247 ? 18.436 -10.206 2.638 1.00 89.88 247 GLN A O 1
ATOM 1828 N N . THR A 1 248 ? 18.385 -7.995 2.993 1.00 85.31 248 THR A N 1
ATOM 1829 C CA . THR A 1 248 ? 19.480 -7.981 3.981 1.00 85.31 248 THR A CA 1
ATOM 1830 C C . THR A 1 248 ? 18.984 -7.765 5.412 1.00 85.31 248 THR A C 1
ATOM 1832 O O . THR A 1 248 ? 19.791 -7.697 6.337 1.00 85.31 248 THR A O 1
ATOM 1835 N N . GLY A 1 249 ? 17.670 -7.594 5.606 1.00 82.81 249 GLY A N 1
ATOM 1836 C CA . GLY A 1 249 ? 17.063 -7.245 6.898 1.00 82.81 249 GLY A CA 1
ATOM 1837 C C . GLY A 1 249 ? 17.402 -5.834 7.397 1.00 82.81 249 GLY A C 1
ATOM 1838 O O . GLY A 1 249 ? 16.929 -5.426 8.451 1.00 82.81 249 GLY A O 1
ATOM 1839 N N . THR A 1 250 ? 18.197 -5.072 6.643 1.00 85.38 250 THR A N 1
ATOM 1840 C CA . THR A 1 250 ? 18.592 -3.696 6.953 1.00 85.38 250 THR A CA 1
ATOM 1841 C C . THR A 1 250 ? 18.474 -2.831 5.703 1.00 85.38 250 THR A C 1
ATOM 1843 O O . THR A 1 250 ? 18.382 -3.330 4.583 1.00 85.38 250 THR A O 1
ATOM 1846 N N . PHE A 1 251 ? 18.476 -1.513 5.873 1.00 88.62 251 PHE A N 1
ATOM 1847 C CA . PHE A 1 251 ? 18.465 -0.586 4.746 1.00 88.62 251 PHE A CA 1
ATOM 1848 C C . PHE A 1 251 ? 19.862 -0.523 4.118 1.00 88.62 251 PHE A C 1
ATOM 1850 O O . PHE A 1 251 ? 20.750 0.136 4.653 1.00 88.62 251 PHE A O 1
ATOM 1857 N N . GLN A 1 252 ? 20.061 -1.223 2.998 1.00 90.25 252 GLN A N 1
ATOM 1858 C CA . GLN A 1 252 ? 21.322 -1.228 2.251 1.00 90.25 252 GLN A CA 1
ATOM 1859 C C . GLN A 1 252 ? 21.113 -0.700 0.827 1.00 90.25 252 GLN A C 1
ATOM 1861 O O . GLN A 1 252 ? 20.161 -1.122 0.163 1.00 90.25 252 GLN A O 1
ATOM 1866 N N . PRO A 1 253 ? 21.992 0.189 0.323 1.00 90.19 253 PRO A N 1
ATOM 1867 C CA . PRO A 1 253 ? 21.934 0.633 -1.062 1.00 90.19 253 PRO A CA 1
ATOM 1868 C C . PRO A 1 253 ? 21.973 -0.553 -2.025 1.00 90.19 253 PRO A C 1
ATOM 1870 O O . PRO A 1 253 ? 22.867 -1.395 -1.966 1.00 90.19 253 PRO A O 1
ATOM 1873 N N . GLY A 1 254 ? 20.994 -0.609 -2.922 1.00 90.38 254 GLY A N 1
ATOM 1874 C CA . GLY A 1 254 ? 20.903 -1.659 -3.926 1.00 90.38 254 GLY A CA 1
ATOM 1875 C C . GLY A 1 254 ? 20.454 -3.037 -3.410 1.00 90.38 254 GLY A C 1
ATOM 1876 O O . GLY A 1 254 ? 20.613 -4.031 -4.120 1.00 90.38 254 GLY A O 1
ATOM 1877 N N . ALA A 1 255 ? 19.897 -3.112 -2.205 1.00 92.44 255 ALA A N 1
ATOM 1878 C CA . ALA A 1 255 ? 19.164 -4.274 -1.715 1.00 92.44 255 ALA A CA 1
ATOM 1879 C C . ALA A 1 255 ? 17.660 -3.967 -1.655 1.00 92.44 255 ALA A C 1
ATOM 1881 O O . ALA A 1 255 ? 17.257 -2.801 -1.632 1.00 92.44 255 ALA A O 1
ATOM 1882 N N . LEU A 1 256 ? 16.836 -5.012 -1.589 1.00 92.75 256 LEU A N 1
ATOM 1883 C CA . LEU A 1 256 ? 15.406 -4.866 -1.355 1.00 92.75 256 LEU A CA 1
ATOM 1884 C C . LEU A 1 256 ? 15.180 -4.399 0.098 1.00 92.75 256 LEU A C 1
ATOM 1886 O O . LEU A 1 256 ? 15.628 -5.093 1.021 1.00 92.75 256 LEU A O 1
ATOM 1890 N N . PRO A 1 257 ? 14.510 -3.255 0.335 1.00 90.62 257 PRO A N 1
ATOM 1891 C CA . PRO A 1 257 ? 14.334 -2.727 1.683 1.00 90.62 257 PRO A CA 1
ATOM 1892 C C . PRO A 1 257 ? 13.444 -3.633 2.551 1.00 90.62 257 PRO A C 1
ATOM 1894 O O . PRO A 1 257 ? 12.538 -4.293 2.026 1.00 90.62 257 PRO A O 1
ATOM 1897 N N . PRO A 1 258 ? 13.622 -3.624 3.886 1.00 89.44 258 PRO A N 1
ATOM 1898 C CA . PRO A 1 258 ? 12.633 -4.183 4.805 1.00 89.44 258 PRO A CA 1
ATOM 1899 C C . PRO A 1 258 ? 11.235 -3.602 4.545 1.00 89.44 258 PRO A C 1
ATOM 1901 O O . PRO A 1 258 ? 11.098 -2.420 4.242 1.00 89.44 258 PRO A O 1
ATOM 1904 N N . GLY A 1 259 ? 10.196 -4.431 4.658 1.00 88.25 259 GLY A N 1
ATOM 1905 C CA . GLY A 1 259 ? 8.811 -4.055 4.338 1.00 88.25 259 GLY A CA 1
ATOM 1906 C C . GLY A 1 259 ? 8.381 -4.370 2.900 1.00 88.25 259 GLY A C 1
ATOM 1907 O O . GLY A 1 259 ? 7.184 -4.439 2.639 1.00 88.25 259 GLY A O 1
ATOM 1908 N N . TYR A 1 260 ? 9.324 -4.646 1.992 1.00 90.94 260 TYR A N 1
ATOM 1909 C CA . TYR A 1 260 ? 9.032 -5.226 0.678 1.00 90.94 260 TYR A CA 1
ATOM 1910 C C . TYR A 1 260 ? 9.211 -6.745 0.683 1.00 90.94 260 TYR A C 1
ATOM 1912 O O . TYR A 1 260 ? 10.034 -7.302 1.415 1.00 90.94 260 TYR A O 1
ATOM 1920 N N . THR A 1 261 ? 8.456 -7.419 -0.181 1.00 91.19 261 THR A N 1
ATOM 1921 C CA . THR A 1 261 ? 8.570 -8.861 -0.428 1.00 91.19 261 THR A CA 1
ATOM 1922 C C . THR A 1 261 ? 9.278 -9.100 -1.766 1.00 91.19 261 THR A C 1
ATOM 1924 O O . THR A 1 261 ? 8.958 -8.401 -2.728 1.00 91.19 261 THR A O 1
ATOM 1927 N N . PRO A 1 262 ? 10.204 -10.074 -1.870 1.00 92.00 262 PRO A N 1
ATOM 1928 C CA . PRO A 1 262 ? 10.862 -10.391 -3.131 1.00 92.00 262 PRO A CA 1
ATOM 1929 C C . PRO A 1 262 ? 9.881 -10.845 -4.206 1.00 92.00 262 PRO A C 1
ATOM 1931 O O . PRO A 1 262 ? 8.881 -11.505 -3.917 1.00 92.00 262 PRO A O 1
ATOM 1934 N N . LEU A 1 263 ? 10.226 -10.566 -5.460 1.00 91.94 263 LEU A N 1
ATOM 1935 C CA . LEU A 1 263 ? 9.458 -11.034 -6.607 1.00 91.94 263 LEU A CA 1
ATOM 1936 C C . LEU A 1 263 ? 9.358 -12.563 -6.641 1.00 91.94 263 LEU A C 1
ATOM 1938 O O . LEU A 1 263 ? 10.349 -13.285 -6.472 1.00 91.94 263 LEU A O 1
ATOM 1942 N N . THR A 1 264 ? 8.154 -13.042 -6.941 1.00 89.69 264 THR A N 1
ATOM 1943 C CA . THR A 1 264 ? 7.882 -14.448 -7.254 1.00 89.69 264 THR A CA 1
ATOM 1944 C C . THR A 1 264 ? 8.527 -14.851 -8.581 1.00 89.69 264 THR A C 1
ATOM 1946 O O . THR A 1 264 ? 8.859 -14.005 -9.414 1.00 89.69 264 THR A O 1
ATOM 1949 N N . ASP A 1 265 ? 8.663 -16.153 -8.827 1.00 91.00 265 ASP A N 1
ATOM 1950 C CA . ASP A 1 265 ? 9.222 -16.640 -10.093 1.00 91.00 265 ASP A CA 1
ATOM 1951 C C . ASP A 1 265 ? 8.347 -16.268 -11.299 1.00 91.00 265 ASP A C 1
ATOM 1953 O O . ASP A 1 265 ? 8.874 -15.928 -12.356 1.00 91.00 265 ASP A O 1
ATOM 1957 N N . ALA A 1 266 ? 7.022 -16.213 -11.124 1.00 88.44 266 ALA A N 1
ATOM 1958 C CA . ALA A 1 266 ? 6.105 -15.720 -12.150 1.00 88.44 266 ALA A CA 1
ATOM 1959 C C . ALA A 1 266 ? 6.369 -14.242 -12.495 1.00 88.44 266 ALA A C 1
ATOM 1961 O O . ALA A 1 266 ? 6.420 -13.878 -13.667 1.00 88.44 266 ALA A O 1
ATOM 1962 N N . GLN A 1 267 ? 6.612 -13.392 -11.494 1.00 91.12 267 GLN A N 1
ATOM 1963 C CA . GLN A 1 267 ? 6.947 -11.981 -11.721 1.00 91.12 267 GLN A CA 1
ATOM 1964 C C . GLN A 1 267 ? 8.345 -11.809 -12.333 1.00 91.12 267 GL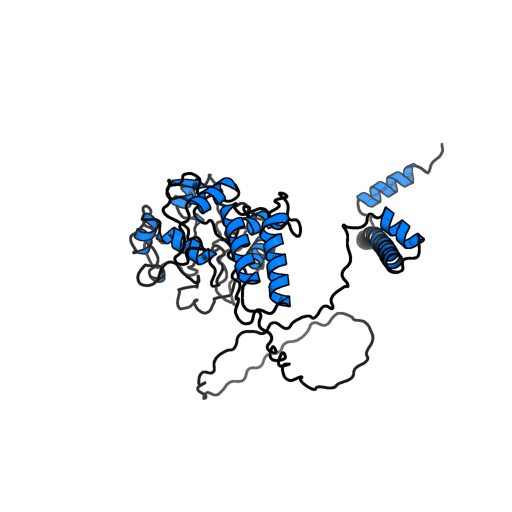N A C 1
ATOM 1966 O O . GLN A 1 267 ? 8.545 -10.966 -13.206 1.00 91.12 267 GLN A O 1
ATOM 1971 N N . LYS A 1 268 ? 9.322 -12.639 -11.946 1.00 93.50 268 LYS A N 1
ATOM 1972 C CA . LYS A 1 268 ? 10.632 -12.669 -12.619 1.00 93.50 268 LYS A CA 1
ATOM 1973 C C . LYS A 1 268 ? 10.496 -13.083 -14.085 1.00 93.50 268 LYS A C 1
ATOM 1975 O O . LYS A 1 268 ? 11.179 -12.513 -14.935 1.00 93.50 268 LYS A O 1
ATOM 1980 N N . GLN A 1 269 ? 9.591 -14.013 -14.395 1.00 93.06 269 GLN A N 1
ATOM 1981 C CA . GLN A 1 269 ? 9.280 -14.381 -15.774 1.00 93.06 269 GLN A CA 1
ATOM 1982 C C . GLN A 1 269 ? 8.625 -13.221 -16.537 1.00 93.06 269 GLN A C 1
ATOM 1984 O O . GLN A 1 269 ? 9.043 -12.936 -17.654 1.00 93.06 269 GLN A O 1
ATOM 1989 N N . GLN A 1 270 ? 7.696 -12.476 -15.925 1.00 91.94 270 GLN A N 1
ATOM 1990 C CA . GLN A 1 270 ? 7.144 -11.255 -16.533 1.00 91.94 270 GLN A CA 1
ATOM 1991 C C . GLN A 1 270 ? 8.244 -10.236 -16.873 1.00 91.94 270 GLN A C 1
ATOM 1993 O O . GLN A 1 270 ? 8.210 -9.621 -17.941 1.00 91.94 270 GLN A O 1
ATOM 1998 N N . ILE A 1 271 ? 9.258 -10.087 -16.010 1.00 94.62 271 ILE A N 1
ATOM 1999 C CA . ILE A 1 271 ? 10.422 -9.242 -16.310 1.00 94.62 271 ILE A CA 1
ATOM 2000 C C . ILE A 1 271 ? 11.219 -9.807 -17.491 1.00 94.62 271 ILE A C 1
ATOM 2002 O O . ILE A 1 271 ? 11.599 -9.048 -18.382 1.00 94.62 271 ILE A O 1
ATOM 2006 N N . ALA A 1 272 ? 11.469 -11.117 -17.538 1.00 95.31 272 ALA A N 1
ATOM 2007 C CA . ALA A 1 272 ? 12.165 -11.745 -18.662 1.00 95.31 272 ALA A CA 1
ATOM 2008 C C . ALA A 1 272 ? 11.420 -11.529 -19.995 1.00 95.31 272 ALA A C 1
ATOM 2010 O O . ALA A 1 272 ? 12.037 -11.162 -20.999 1.00 95.31 272 ALA A O 1
ATOM 2011 N N . ASP A 1 273 ? 10.094 -11.656 -19.989 1.00 93.56 273 ASP A N 1
ATOM 2012 C CA . ASP A 1 273 ? 9.247 -11.419 -21.159 1.00 93.56 273 ASP A CA 1
ATOM 2013 C C . ASP A 1 273 ? 9.264 -9.941 -21.577 1.00 93.56 273 ASP A C 1
ATOM 2015 O O . ASP A 1 273 ? 9.352 -9.624 -22.767 1.00 93.56 273 ASP A O 1
ATOM 2019 N N . ALA A 1 274 ? 9.239 -9.013 -20.614 1.00 93.62 274 ALA A N 1
ATOM 2020 C CA . ALA A 1 274 ? 9.371 -7.582 -20.878 1.00 93.62 274 ALA A CA 1
ATOM 2021 C C . ALA A 1 274 ? 10.735 -7.239 -21.498 1.00 93.62 274 ALA A C 1
ATOM 2023 O O . ALA A 1 274 ? 10.797 -6.493 -22.477 1.00 93.62 274 ALA A O 1
ATOM 2024 N N . ARG A 1 275 ? 11.826 -7.830 -20.993 1.00 95.62 275 ARG A N 1
ATOM 2025 C CA . ARG A 1 275 ? 13.176 -7.674 -21.559 1.00 95.62 275 ARG A CA 1
ATOM 2026 C C . ARG A 1 275 ? 13.239 -8.158 -23.006 1.00 95.62 275 ARG A C 1
ATOM 2028 O O . ARG A 1 275 ? 13.777 -7.452 -23.858 1.00 95.62 275 ARG A O 1
ATOM 2035 N N . LYS A 1 276 ? 12.616 -9.301 -23.314 1.00 95.38 276 LYS A N 1
ATOM 2036 C CA . LYS A 1 276 ? 12.492 -9.797 -24.693 1.00 95.38 276 LYS A CA 1
ATOM 2037 C C . LYS A 1 276 ? 11.744 -8.797 -25.583 1.00 95.38 276 LYS A C 1
ATOM 2039 O O . LYS A 1 276 ? 12.253 -8.426 -26.635 1.00 95.38 276 LYS A O 1
ATOM 2044 N N . LYS A 1 277 ? 10.593 -8.280 -25.137 1.00 93.62 277 LYS A N 1
ATOM 2045 C CA . LYS A 1 277 ? 9.830 -7.259 -25.884 1.00 93.62 277 LYS A CA 1
ATOM 2046 C C . LYS A 1 277 ? 10.647 -5.989 -26.141 1.00 93.62 277 LYS A C 1
ATOM 2048 O O . LYS A 1 277 ? 10.563 -5.418 -27.222 1.00 93.62 277 LYS A O 1
ATOM 2053 N N . ILE A 1 278 ? 11.455 -5.551 -25.175 1.00 95.31 278 ILE A N 1
ATOM 2054 C CA . ILE A 1 278 ? 12.345 -4.390 -25.323 1.00 95.31 278 ILE A CA 1
ATOM 2055 C C . ILE A 1 278 ? 13.445 -4.667 -26.344 1.00 95.31 278 ILE A C 1
ATOM 2057 O O . ILE A 1 278 ? 13.750 -3.788 -27.154 1.00 95.31 278 ILE A O 1
ATOM 2061 N N . ALA A 1 279 ? 14.033 -5.866 -26.325 1.00 94.31 279 ALA A N 1
ATOM 2062 C CA . ALA A 1 279 ? 15.032 -6.282 -27.302 1.00 94.31 279 ALA A CA 1
ATOM 2063 C C . ALA A 1 279 ? 14.446 -6.297 -28.724 1.00 94.31 279 ALA A C 1
ATOM 2065 O O . ALA A 1 279 ? 15.033 -5.681 -29.617 1.00 94.31 279 ALA A O 1
ATOM 2066 N N . ASP A 1 280 ? 13.253 -6.872 -28.888 1.00 94.38 280 ASP A N 1
ATOM 2067 C CA . ASP A 1 280 ? 12.574 -7.058 -30.177 1.00 94.38 280 ASP A CA 1
ATOM 2068 C C . ASP A 1 280 ? 11.899 -5.775 -30.710 1.00 94.38 280 ASP A C 1
ATOM 2070 O O . ASP A 1 280 ? 11.638 -5.659 -31.907 1.00 94.38 280 ASP A O 1
ATOM 2074 N N . ALA A 1 281 ? 11.621 -4.785 -29.850 1.00 93.19 281 ALA A N 1
ATOM 2075 C CA . ALA A 1 281 ? 10.955 -3.544 -30.252 1.00 93.19 281 ALA A CA 1
ATOM 2076 C C . ALA A 1 281 ? 11.750 -2.772 -31.330 1.00 93.19 281 ALA A C 1
ATOM 2078 O O . ALA A 1 281 ? 12.979 -2.664 -31.220 1.00 93.19 281 ALA A O 1
ATOM 2079 N N . PRO A 1 282 ? 11.089 -2.159 -32.331 1.00 92.12 282 PRO A N 1
ATOM 2080 C CA . PRO A 1 282 ? 11.760 -1.314 -33.315 1.00 92.12 282 PRO A CA 1
ATOM 2081 C C . PRO A 1 282 ? 12.571 -0.209 -32.638 1.00 92.12 282 PRO A C 1
ATOM 2083 O O . PRO A 1 282 ? 12.065 0.507 -31.772 1.00 92.12 282 PRO A O 1
ATOM 2086 N N . LYS A 1 283 ? 13.845 -0.080 -33.018 1.00 93.38 283 LYS A N 1
ATOM 2087 C CA . LYS A 1 283 ? 14.714 0.955 -32.458 1.00 93.38 283 LYS A CA 1
ATOM 2088 C C . LYS A 1 283 ? 14.570 2.226 -33.271 1.00 93.38 283 LYS A C 1
ATOM 2090 O O . LYS A 1 283 ? 14.827 2.240 -34.471 1.00 93.38 283 LYS A O 1
ATOM 2095 N N . TRP A 1 284 ? 14.151 3.291 -32.606 1.00 90.38 284 TRP A N 1
ATOM 2096 C CA . TRP A 1 284 ? 14.003 4.587 -33.240 1.00 90.38 284 TRP A CA 1
ATOM 2097 C C . TRP A 1 284 ? 15.370 5.240 -33.456 1.00 90.38 284 TRP A C 1
ATOM 2099 O O . TRP A 1 284 ? 16.196 5.294 -32.542 1.00 90.38 284 TRP A O 1
ATOM 2109 N N . THR A 1 285 ? 15.590 5.720 -34.679 1.00 86.69 285 THR A N 1
ATOM 2110 C CA . THR A 1 285 ? 16.837 6.352 -35.138 1.00 86.69 285 THR A CA 1
ATOM 2111 C C . THR A 1 285 ? 16.658 7.825 -35.503 1.00 86.69 285 THR A C 1
ATOM 2113 O O . THR A 1 285 ? 17.592 8.433 -36.016 1.00 86.69 285 THR A O 1
ATOM 2116 N N . GLY A 1 286 ? 15.460 8.386 -35.309 1.00 80.69 286 GLY A N 1
ATOM 2117 C CA . GLY A 1 286 ? 15.217 9.803 -35.565 1.00 80.69 286 GLY A CA 1
ATOM 2118 C C . GLY A 1 286 ? 15.960 10.698 -34.572 1.00 80.69 286 GLY A C 1
ATOM 2119 O O . GLY A 1 286 ? 16.453 10.244 -33.538 1.00 80.69 286 GLY A O 1
ATOM 2120 N N . GLU A 1 287 ? 16.043 11.985 -34.888 1.00 70.00 287 GLU A N 1
ATOM 2121 C CA . GLU A 1 287 ? 16.610 12.974 -33.977 1.00 70.00 287 GLU A CA 1
ATOM 2122 C C . GLU A 1 287 ? 15.600 13.312 -32.884 1.00 70.00 287 GLU A C 1
ATOM 2124 O O . GLU A 1 287 ? 14.454 13.686 -33.158 1.00 70.00 287 GLU A O 1
ATOM 2129 N N . THR A 1 288 ? 16.000 13.172 -31.617 1.00 63.78 288 THR A N 1
ATOM 2130 C CA . THR A 1 288 ? 15.251 13.794 -30.517 1.00 63.78 288 THR A CA 1
ATOM 2131 C C . THR A 1 288 ? 15.311 15.295 -30.744 1.00 63.78 288 THR A C 1
ATOM 2133 O O . THR A 1 288 ? 16.424 15.795 -30.925 1.00 63.78 288 THR A O 1
ATOM 2136 N N . PRO A 1 289 ? 14.174 16.020 -30.722 1.00 62.03 289 PRO A N 1
ATOM 2137 C CA . PRO A 1 289 ? 14.214 17.471 -30.732 1.00 62.03 289 PRO A CA 1
ATOM 2138 C C . PRO A 1 289 ? 15.206 17.918 -29.656 1.00 62.03 289 PRO A C 1
ATOM 2140 O O . PRO A 1 289 ? 15.137 17.391 -28.535 1.00 62.03 289 PRO A O 1
ATOM 2143 N N . PRO A 1 290 ? 16.159 18.809 -29.977 1.00 64.69 290 PRO A N 1
ATOM 2144 C CA . PRO A 1 290 ? 17.061 19.324 -28.966 1.00 64.69 290 PRO A CA 1
ATOM 2145 C C . PRO A 1 290 ? 16.213 19.889 -27.820 1.00 64.69 290 PRO A C 1
ATOM 2147 O O . PRO A 1 290 ? 15.154 20.468 -28.091 1.00 64.69 290 PRO A O 1
ATOM 2150 N N . PRO A 1 291 ? 16.623 19.703 -26.552 1.00 62.59 291 PRO A N 1
ATOM 2151 C CA . PRO A 1 291 ? 15.942 20.359 -25.450 1.00 62.59 291 PRO A CA 1
ATOM 2152 C C . PRO A 1 291 ? 15.892 21.848 -25.784 1.00 62.59 291 PRO A C 1
ATOM 2154 O O . PRO A 1 291 ? 16.929 22.485 -25.972 1.00 62.59 291 PRO A O 1
ATOM 2157 N N . THR A 1 292 ? 14.687 22.392 -25.948 1.00 60.53 292 THR A N 1
ATOM 2158 C CA . THR A 1 292 ? 14.514 23.831 -26.097 1.00 60.53 292 THR A CA 1
ATOM 2159 C C . THR A 1 292 ? 14.982 24.430 -24.787 1.00 60.53 292 THR A C 1
ATOM 2161 O O . THR A 1 292 ? 14.285 24.321 -23.776 1.00 60.53 292 THR A O 1
ATOM 2164 N N . ASN A 1 293 ? 16.187 24.999 -24.785 1.00 55.94 293 ASN A N 1
ATOM 2165 C CA . ASN A 1 293 ? 16.634 25.806 -23.667 1.00 55.94 293 ASN A CA 1
ATOM 2166 C C . ASN A 1 293 ? 15.535 26.851 -23.422 1.00 55.94 293 ASN A C 1
ATOM 2168 O O . ASN A 1 293 ? 15.145 27.532 -24.379 1.00 55.94 293 ASN A O 1
ATOM 2172 N N . PRO A 1 294 ? 14.999 26.973 -22.195 1.00 58.44 294 PRO A N 1
ATOM 2173 C CA . PRO A 1 294 ? 14.183 28.131 -21.874 1.00 58.44 294 PRO A CA 1
ATOM 2174 C C . PRO A 1 294 ? 15.006 29.383 -22.221 1.00 58.44 294 PRO A C 1
ATOM 2176 O O . PRO A 1 294 ? 16.229 29.357 -22.039 1.00 58.44 294 PRO A O 1
ATOM 2179 N N . PRO A 1 295 ? 14.390 30.440 -22.781 1.00 55.41 295 PRO A N 1
ATOM 2180 C CA . PRO A 1 295 ? 15.115 31.632 -23.197 1.00 55.41 295 PRO A CA 1
ATOM 2181 C C . PRO A 1 295 ? 15.978 32.125 -22.035 1.00 55.41 295 PRO A C 1
ATOM 2183 O O . PRO A 1 295 ? 15.473 32.431 -20.955 1.00 55.41 295 PRO A O 1
ATOM 2186 N N . GLY A 1 296 ? 17.295 32.122 -22.246 1.00 43.81 296 GLY A N 1
ATOM 2187 C CA . GLY A 1 296 ? 18.243 32.624 -21.269 1.00 43.81 296 GLY A CA 1
ATOM 2188 C C . GLY A 1 296 ? 17.967 34.102 -21.059 1.00 43.81 296 GLY A C 1
ATOM 2189 O O . GLY A 1 296 ? 18.085 34.889 -21.997 1.00 43.81 296 GLY A O 1
ATOM 2190 N N . ASN A 1 297 ? 17.590 34.473 -19.837 1.00 41.00 297 ASN A N 1
ATOM 2191 C CA . ASN A 1 297 ? 17.623 35.865 -19.422 1.00 41.00 297 ASN A CA 1
ATOM 2192 C C . ASN A 1 297 ? 19.082 36.320 -19.502 1.00 41.00 297 ASN A C 1
ATOM 2194 O O . ASN A 1 297 ? 19.898 35.997 -18.639 1.00 41.00 297 ASN A O 1
ATOM 2198 N N . ALA A 1 298 ? 19.406 37.043 -20.568 1.00 42.88 298 ALA A N 1
ATOM 2199 C CA . ALA A 1 298 ? 20.611 37.836 -20.656 1.00 42.88 298 ALA A CA 1
ATOM 2200 C C . ALA A 1 298 ? 20.474 38.991 -19.658 1.00 42.88 298 ALA A C 1
ATOM 2202 O O . ALA A 1 298 ? 19.956 40.049 -19.992 1.00 42.88 298 ALA A O 1
ATOM 2203 N N . ASN A 1 299 ? 20.911 38.762 -18.423 1.00 39.34 299 ASN A N 1
ATOM 2204 C CA . ASN A 1 299 ? 21.404 39.834 -17.576 1.00 39.34 299 ASN A CA 1
ATOM 2205 C C . ASN A 1 299 ? 22.853 39.493 -17.237 1.00 39.34 299 ASN A C 1
ATOM 2207 O O . ASN A 1 299 ? 23.151 38.718 -16.332 1.00 39.34 299 ASN A O 1
ATOM 2211 N N . THR A 1 300 ? 23.741 40.032 -18.066 1.00 39.66 300 THR A N 1
ATOM 2212 C CA . THR A 1 300 ? 25.060 40.494 -17.642 1.00 39.66 300 THR A CA 1
ATOM 2213 C C . THR A 1 300 ? 24.917 41.277 -16.346 1.00 39.66 300 THR A C 1
ATOM 2215 O O . THR A 1 300 ? 24.116 42.202 -16.310 1.00 39.66 300 THR A O 1
ATOM 2218 N N . ASP A 1 301 ? 25.673 40.902 -15.319 1.00 31.22 301 ASP A N 1
ATOM 2219 C CA . ASP A 1 301 ? 26.468 41.863 -14.559 1.00 31.22 301 ASP A CA 1
ATOM 2220 C C . ASP A 1 301 ? 27.546 41.134 -13.751 1.00 31.22 301 ASP A C 1
ATOM 2222 O O . ASP A 1 301 ? 27.300 40.156 -13.038 1.00 31.22 301 ASP A O 1
ATOM 2226 N N . ASP A 1 302 ? 28.765 41.633 -13.932 1.00 38.56 302 ASP A N 1
ATOM 2227 C CA . ASP A 1 302 ? 29.944 41.384 -13.122 1.00 38.56 302 ASP A CA 1
ATOM 2228 C C . ASP A 1 302 ? 29.656 41.625 -11.635 1.00 38.56 302 ASP A C 1
ATOM 2230 O O . ASP A 1 302 ? 29.127 42.672 -11.263 1.00 38.56 302 ASP A O 1
ATOM 2234 N N . ASN A 1 303 ? 30.132 40.733 -10.760 1.00 29.72 303 ASN A N 1
ATOM 2235 C CA . ASN A 1 303 ? 30.782 41.215 -9.544 1.00 29.72 303 ASN A CA 1
ATOM 2236 C C . ASN A 1 303 ? 31.717 40.174 -8.921 1.00 29.72 303 ASN A C 1
ATOM 2238 O O . ASN A 1 303 ? 31.310 39.146 -8.379 1.00 29.72 303 ASN A O 1
ATOM 2242 N N . THR A 1 304 ? 33.002 40.497 -8.977 1.00 33.78 304 THR A N 1
ATOM 2243 C CA . THR A 1 304 ? 34.056 39.982 -8.111 1.00 33.78 304 THR A CA 1
ATOM 2244 C C . THR A 1 304 ? 33.885 40.593 -6.715 1.00 33.78 304 THR A C 1
ATOM 2246 O O . THR A 1 304 ? 33.773 41.806 -6.571 1.00 33.78 304 THR A O 1
ATOM 2249 N N . GLY A 1 305 ? 33.864 39.779 -5.654 1.00 26.88 305 GLY A N 1
ATOM 2250 C CA . GLY A 1 305 ? 33.678 40.315 -4.301 1.00 26.88 305 GLY A CA 1
ATOM 2251 C C . GLY A 1 305 ? 33.844 39.293 -3.182 1.00 26.88 305 GLY A C 1
ATOM 2252 O O . GLY A 1 305 ? 32.962 38.490 -2.903 1.00 26.88 305 GLY A O 1
ATOM 2253 N N . THR A 1 306 ? 35.005 39.350 -2.548 1.00 29.73 306 THR A N 1
ATOM 2254 C CA . THR A 1 306 ? 35.472 38.577 -1.395 1.00 29.73 306 THR A CA 1
ATOM 2255 C C . THR A 1 306 ? 34.748 38.949 -0.084 1.00 29.73 306 THR A C 1
ATOM 2257 O O . THR A 1 306 ? 34.380 40.100 0.116 1.00 29.73 306 THR A O 1
ATOM 2260 N N . SER A 1 307 ? 34.737 37.994 0.857 1.00 26.59 307 SER A N 1
ATOM 2261 C CA . SER A 1 307 ? 34.799 38.165 2.327 1.00 26.59 307 SER A CA 1
ATOM 2262 C C . SER A 1 307 ? 33.536 38.430 3.170 1.00 26.59 307 SER A C 1
ATOM 2264 O O . SER A 1 307 ? 32.899 39.467 3.082 1.00 26.59 307 SER A O 1
ATOM 2266 N N . ALA A 1 308 ? 33.381 37.513 4.139 1.00 26.77 308 ALA A N 1
ATOM 2267 C CA . ALA A 1 308 ? 33.124 37.705 5.576 1.00 26.77 308 ALA A CA 1
ATOM 2268 C C . ALA A 1 308 ? 31.809 38.360 6.046 1.00 26.77 308 ALA A C 1
ATOM 2270 O O . ALA A 1 308 ? 31.463 39.478 5.692 1.00 26.77 308 ALA A O 1
ATOM 2271 N N . GLY A 1 309 ? 31.113 37.649 6.940 1.00 26.11 309 GLY A N 1
ATOM 2272 C CA . GLY A 1 309 ? 29.867 38.102 7.550 1.00 26.11 309 GLY A CA 1
ATOM 2273 C C . GLY A 1 309 ? 30.023 38.903 8.836 1.00 26.11 309 GLY A C 1
ATOM 2274 O O . GLY A 1 309 ? 31.113 39.001 9.384 1.00 26.11 309 GLY A O 1
ATOM 2275 N N . THR A 1 310 ? 28.884 39.364 9.354 1.00 26.55 310 THR A N 1
ATOM 2276 C CA . THR A 1 310 ? 28.600 39.585 10.779 1.00 26.55 310 THR A CA 1
ATOM 2277 C C . THR A 1 310 ? 27.109 39.844 10.988 1.00 26.55 310 THR A C 1
ATOM 2279 O O . THR A 1 310 ? 26.389 40.294 10.102 1.00 26.55 310 THR A O 1
ATOM 2282 N N . SER A 1 311 ? 26.672 39.497 12.193 1.00 28.00 311 SER A N 1
ATOM 2283 C CA . SER A 1 311 ? 25.319 39.554 12.730 1.00 28.00 311 SER A CA 1
ATOM 2284 C C . SER A 1 311 ? 24.830 40.964 13.099 1.00 28.00 311 SER A C 1
ATOM 2286 O O . SER A 1 311 ? 25.634 41.861 13.335 1.00 28.00 311 SER A O 1
ATOM 2288 N N . ALA A 1 312 ? 23.516 41.015 13.370 1.00 27.31 312 ALA A N 1
ATOM 2289 C CA . ALA A 1 312 ? 22.776 41.894 14.292 1.00 27.31 312 ALA A CA 1
ATOM 2290 C C . ALA A 1 312 ? 22.038 43.108 13.699 1.00 27.31 312 ALA A C 1
ATOM 2292 O O . ALA A 1 312 ? 22.606 43.916 12.976 1.00 27.31 312 ALA A O 1
ATOM 2293 N N . GLY A 1 313 ? 20.772 43.267 14.117 1.00 25.23 313 GLY A N 1
ATOM 2294 C CA . GLY A 1 313 ? 20.034 44.526 13.981 1.00 25.23 313 GLY A CA 1
ATOM 2295 C C . GLY A 1 313 ? 18.516 44.387 13.888 1.00 25.23 313 GLY A C 1
ATOM 2296 O O . GLY A 1 313 ? 17.946 44.571 12.825 1.00 25.23 313 GLY A O 1
ATOM 2297 N N . ASN A 1 314 ? 17.857 44.084 15.007 1.00 32.06 314 ASN A N 1
ATOM 2298 C CA . ASN A 1 314 ? 16.421 44.309 15.198 1.00 32.06 314 ASN A CA 1
ATOM 2299 C C . ASN A 1 314 ? 16.120 45.822 15.151 1.00 32.06 314 ASN A C 1
ATOM 2301 O O . ASN A 1 314 ? 16.887 46.569 15.756 1.00 32.06 314 ASN A O 1
ATOM 2305 N N . THR A 1 315 ? 15.030 46.264 14.505 1.00 26.08 315 THR A N 1
ATOM 2306 C CA . THR A 1 315 ? 14.075 47.311 14.967 1.00 26.08 315 THR A CA 1
ATOM 2307 C C . THR A 1 315 ? 13.149 47.805 13.841 1.00 26.08 315 THR A C 1
ATOM 2309 O O . THR A 1 315 ? 13.607 48.159 12.763 1.00 26.08 315 THR A O 1
ATOM 2312 N N . GLY A 1 316 ? 11.852 47.935 14.156 1.00 27.11 316 GLY A N 1
ATOM 2313 C CA . GLY A 1 316 ? 11.021 49.039 13.651 1.00 27.11 316 GLY A CA 1
ATOM 2314 C C . GLY A 1 316 ? 9.955 48.719 12.598 1.00 27.11 316 GLY A C 1
ATOM 2315 O O . GLY A 1 316 ? 10.205 48.829 11.406 1.00 27.11 316 GLY A O 1
ATOM 2316 N N . ILE A 1 317 ? 8.726 48.462 13.056 1.00 28.84 317 ILE A N 1
ATOM 2317 C CA . ILE A 1 317 ? 7.492 48.802 12.318 1.00 28.84 317 ILE A CA 1
ATOM 2318 C C . ILE A 1 317 ? 7.225 50.309 12.540 1.00 28.84 317 ILE A C 1
ATOM 2320 O O . ILE A 1 317 ? 7.544 50.815 13.621 1.00 28.84 317 ILE A O 1
ATOM 2324 N N . PRO A 1 318 ? 6.627 51.030 11.573 1.00 31.77 318 PRO A N 1
ATOM 2325 C CA . PRO A 1 318 ? 5.251 51.492 11.794 1.00 31.77 318 PRO A CA 1
ATOM 2326 C C . PRO A 1 318 ? 4.319 51.292 10.582 1.00 31.77 318 PRO A C 1
ATOM 2328 O O . PRO A 1 318 ? 4.688 51.515 9.434 1.00 31.77 318 PRO A O 1
ATOM 2331 N N . ASN A 1 319 ? 3.078 50.910 10.894 1.00 34.38 319 ASN A N 1
ATOM 2332 C CA . ASN A 1 319 ? 1.912 50.855 10.008 1.00 34.38 319 ASN A CA 1
ATOM 2333 C C . ASN A 1 319 ? 1.511 52.239 9.473 1.00 34.38 319 ASN A C 1
ATOM 2335 O O . ASN A 1 319 ? 1.480 53.188 10.253 1.00 34.38 319 ASN A O 1
ATOM 2339 N N . THR A 1 320 ? 0.977 52.286 8.246 1.00 29.69 320 THR A N 1
ATOM 2340 C CA . THR A 1 320 ? -0.206 53.103 7.901 1.00 29.69 320 THR A CA 1
ATOM 2341 C C . THR A 1 320 ? -1.011 52.480 6.742 1.00 29.69 320 THR A C 1
ATOM 2343 O O . THR A 1 320 ? -0.418 51.870 5.852 1.00 29.69 320 THR A O 1
ATOM 2346 N N . PRO A 1 321 ? -2.358 52.604 6.748 1.00 33.88 321 PRO A N 1
ATOM 2347 C CA . PRO A 1 321 ? -3.264 51.981 5.779 1.00 33.88 321 PRO A CA 1
ATOM 2348 C C . PRO A 1 321 ? -3.645 52.932 4.629 1.00 33.88 321 PRO A C 1
ATOM 2350 O O . PRO A 1 321 ? -3.728 54.144 4.824 1.00 33.88 321 PRO A O 1
ATOM 2353 N N . ALA A 1 322 ? -3.977 52.382 3.457 1.00 31.27 322 ALA A N 1
ATOM 2354 C CA . ALA A 1 322 ? -4.675 53.109 2.395 1.00 31.27 322 ALA A CA 1
ATOM 2355 C C . ALA A 1 322 ? -5.751 52.224 1.742 1.00 31.27 322 ALA A C 1
ATOM 2357 O O . ALA A 1 322 ? -5.544 51.032 1.524 1.00 31.27 322 ALA A O 1
ATOM 2358 N N . ALA A 1 323 ? -6.905 52.838 1.483 1.00 28.36 323 ALA A N 1
ATOM 2359 C CA . ALA A 1 323 ? -8.153 52.256 1.001 1.00 28.36 323 ALA A CA 1
ATOM 2360 C C . ALA A 1 323 ? -8.513 52.757 -0.414 1.00 28.36 323 ALA A C 1
ATOM 2362 O O . ALA A 1 323 ? -8.074 53.840 -0.794 1.00 28.36 323 ALA A O 1
ATOM 2363 N N . GLY A 1 324 ? -9.399 52.013 -1.100 1.00 27.05 324 GLY A N 1
ATOM 2364 C CA . GLY A 1 324 ? -10.137 52.385 -2.331 1.00 27.05 324 GLY A CA 1
ATOM 2365 C C . GLY A 1 324 ? -9.386 52.019 -3.621 1.00 27.05 324 GLY A C 1
ATOM 2366 O O . GLY A 1 324 ? -8.213 52.338 -3.730 1.00 27.05 324 GLY A O 1
ATOM 2367 N N . ASP A 1 325 ? -9.930 51.336 -4.634 1.00 27.83 325 ASP A N 1
ATOM 2368 C CA . ASP A 1 325 ? -11.295 51.318 -5.194 1.00 27.83 325 ASP A CA 1
ATOM 2369 C C . ASP A 1 325 ? -11.480 50.056 -6.103 1.00 27.83 325 ASP A C 1
ATOM 2371 O O . ASP A 1 325 ? -10.481 49.402 -6.427 1.00 27.83 325 ASP A O 1
ATOM 2375 N N . PRO A 1 326 ? -12.709 49.666 -6.516 1.00 33.66 326 PRO A N 1
ATOM 2376 C CA . PRO A 1 326 ? -13.021 48.397 -7.164 1.00 33.66 326 PRO A CA 1
ATOM 2377 C C . PRO A 1 326 ? -13.084 48.501 -8.695 1.00 33.66 326 PRO A C 1
ATOM 2379 O O . P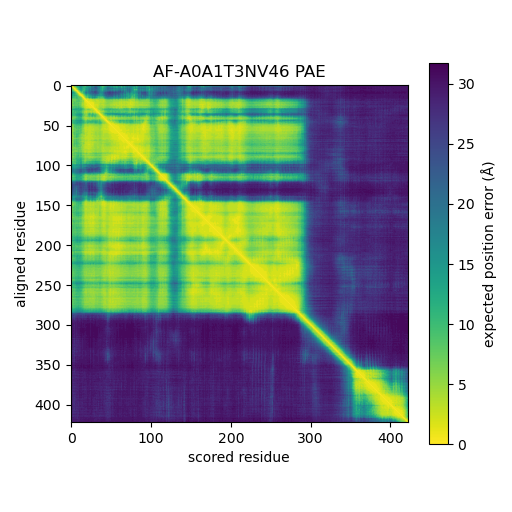RO A 1 326 ? -13.482 49.515 -9.259 1.00 33.66 326 PRO A O 1
ATOM 2382 N N . GLY A 1 327 ? -12.808 47.387 -9.376 1.00 27.78 327 GLY A N 1
ATOM 2383 C CA . GLY A 1 327 ? -13.224 47.204 -10.767 1.00 27.78 327 GLY A CA 1
ATOM 2384 C C . GLY A 1 327 ? -12.165 46.589 -11.669 1.00 27.78 327 GLY A C 1
ATOM 2385 O O . GLY A 1 327 ? -11.509 47.295 -12.421 1.00 27.78 327 GLY A O 1
ATOM 2386 N N . ALA A 1 328 ? -12.067 45.260 -11.660 1.00 28.58 328 ALA A N 1
ATOM 2387 C CA . ALA A 1 328 ? -11.679 44.485 -12.838 1.00 28.58 328 ALA A CA 1
ATOM 2388 C C . ALA A 1 328 ? -12.058 43.012 -12.631 1.00 28.58 328 ALA A C 1
ATOM 2390 O O . ALA A 1 328 ? -11.581 42.358 -11.706 1.00 28.58 328 ALA A O 1
ATOM 2391 N N . SER A 1 329 ? -12.927 42.493 -13.501 1.00 30.27 329 SER A N 1
ATOM 2392 C CA . SER A 1 329 ? -13.129 41.050 -13.673 1.00 30.27 329 SER A CA 1
ATOM 2393 C C . SER A 1 329 ? -11.834 40.403 -14.171 1.00 30.27 329 SER A C 1
ATOM 2395 O O . SER A 1 329 ? -11.277 40.908 -15.148 1.00 30.27 329 SER A O 1
ATOM 2397 N N . PRO A 1 330 ? -11.381 39.266 -13.614 1.00 29.89 330 PRO A N 1
ATOM 2398 C CA . PRO A 1 330 ? -10.386 38.445 -14.274 1.00 29.89 330 PRO A CA 1
ATOM 2399 C C . PRO A 1 330 ? -11.058 37.309 -15.051 1.00 29.89 330 PRO A C 1
ATOM 2401 O O . PRO A 1 330 ? -11.665 36.396 -14.492 1.00 29.89 330 PRO A O 1
ATOM 2404 N N . THR A 1 331 ? -10.904 37.376 -16.370 1.00 29.27 331 THR A N 1
ATOM 2405 C CA . THR A 1 331 ? -11.041 36.250 -17.294 1.00 29.27 331 THR A CA 1
ATOM 2406 C C . THR A 1 331 ? -10.003 35.181 -16.946 1.00 29.27 331 THR A C 1
ATOM 2408 O O . THR A 1 331 ? -8.833 35.487 -16.720 1.00 29.27 331 THR A O 1
ATOM 2411 N N . ALA A 1 332 ? -10.443 33.924 -16.904 1.00 28.19 332 ALA A N 1
ATOM 2412 C CA . ALA A 1 332 ? -9.625 32.760 -16.595 1.00 28.19 332 ALA A CA 1
ATOM 2413 C C . ALA A 1 332 ? -8.459 32.575 -17.586 1.00 28.19 332 ALA A C 1
ATOM 2415 O O . ALA A 1 332 ? -8.662 32.553 -18.801 1.00 28.19 332 ALA A O 1
ATOM 2416 N N . ALA A 1 333 ? -7.258 32.359 -17.047 1.00 26.45 333 ALA A N 1
ATOM 2417 C CA . ALA A 1 333 ? -6.107 31.803 -17.752 1.00 26.45 333 ALA A CA 1
ATOM 2418 C C . ALA A 1 333 ? -5.631 30.536 -17.008 1.00 26.45 333 ALA A C 1
ATOM 2420 O O . ALA A 1 333 ? -5.665 30.512 -15.774 1.00 26.45 333 ALA A O 1
ATOM 2421 N N . PRO A 1 334 ? -5.227 29.470 -17.721 1.00 28.05 334 PRO A N 1
ATOM 2422 C CA . PRO A 1 334 ? -4.878 28.190 -17.115 1.00 28.05 334 PRO A CA 1
ATOM 2423 C C . PRO A 1 334 ? -3.536 28.269 -16.372 1.00 28.05 334 PRO A C 1
ATOM 2425 O O . PRO A 1 334 ? -2.525 28.691 -16.930 1.00 28.05 334 PRO A O 1
ATOM 2428 N N . SER A 1 335 ? -3.536 27.839 -15.107 1.00 26.64 335 SER A N 1
ATOM 2429 C CA . SER A 1 335 ? -2.340 27.741 -14.267 1.00 26.64 335 SER A CA 1
ATOM 2430 C C . SER A 1 335 ? -1.490 26.540 -14.690 1.00 26.64 335 SER A C 1
ATOM 2432 O O . SER A 1 335 ? -1.941 25.394 -14.633 1.00 26.64 335 SER A O 1
ATOM 2434 N N . ALA A 1 336 ? -0.267 26.816 -15.141 1.00 27.23 336 ALA A N 1
ATOM 2435 C CA . ALA A 1 336 ? 0.763 25.828 -15.425 1.00 27.23 336 ALA A CA 1
ATOM 2436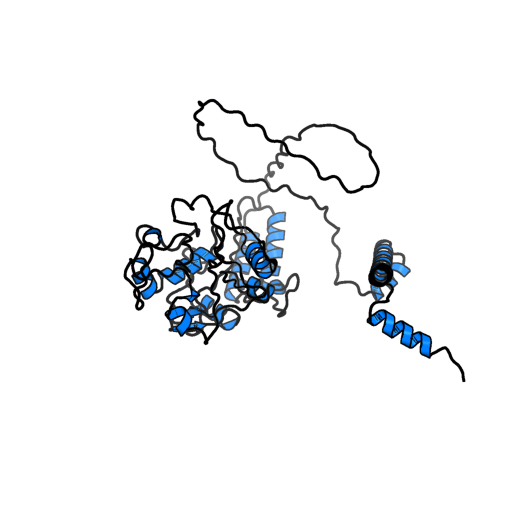 C C . ALA A 1 336 ? 1.443 25.359 -14.125 1.00 27.23 336 ALA A C 1
ATOM 2438 O O . ALA A 1 336 ? 1.660 26.137 -13.197 1.00 27.23 336 ALA A O 1
ATOM 2439 N N . ALA A 1 337 ? 1.778 24.070 -14.084 1.00 30.73 337 ALA A N 1
ATOM 2440 C CA . ALA A 1 337 ? 2.441 23.382 -12.980 1.00 30.73 337 ALA A CA 1
ATOM 2441 C C . ALA A 1 337 ? 3.815 23.989 -12.603 1.00 30.73 337 ALA A C 1
ATOM 2443 O O . ALA A 1 337 ? 4.499 24.544 -13.468 1.00 30.73 337 ALA A O 1
ATOM 2444 N N . PRO A 1 338 ? 4.267 23.850 -11.340 1.00 28.62 338 PRO A N 1
ATOM 2445 C CA . PRO A 1 338 ? 5.575 24.334 -10.918 1.00 28.62 338 PRO A CA 1
ATOM 2446 C C . PRO A 1 338 ? 6.731 23.499 -11.491 1.00 28.62 338 PRO A C 1
ATOM 2448 O O . PRO A 1 338 ? 6.729 22.269 -11.495 1.00 28.62 338 PRO A O 1
ATOM 2451 N N . SER A 1 339 ? 7.726 24.249 -11.957 1.00 26.66 339 SER A N 1
ATOM 2452 C CA . SER A 1 339 ? 8.997 23.856 -12.560 1.00 26.66 339 SER A CA 1
ATOM 2453 C C . SER A 1 339 ? 9.967 23.218 -11.555 1.00 26.66 339 SER A C 1
ATOM 2455 O O . SER A 1 339 ? 10.222 23.782 -10.492 1.00 26.66 339 SER A O 1
ATOM 2457 N N . THR A 1 340 ? 10.576 22.088 -11.925 1.00 27.58 340 THR A N 1
ATOM 2458 C CA . THR A 1 340 ? 11.808 21.568 -11.311 1.00 27.58 340 THR A CA 1
ATOM 2459 C C . THR A 1 340 ? 12.987 21.840 -12.244 1.00 27.58 340 THR A C 1
ATOM 2461 O O . THR A 1 340 ? 13.068 21.261 -13.330 1.00 27.58 340 THR A O 1
ATOM 2464 N N . ALA A 1 341 ? 13.909 22.708 -11.827 1.00 26.48 341 ALA A N 1
ATOM 2465 C CA . ALA A 1 341 ? 15.183 22.915 -12.511 1.00 26.48 341 ALA A CA 1
ATOM 2466 C C . ALA A 1 341 ? 16.127 21.704 -12.310 1.00 26.48 341 ALA A C 1
ATOM 2468 O O . ALA A 1 341 ? 16.138 21.118 -11.224 1.00 26.48 341 ALA A O 1
ATOM 2469 N N . PRO A 1 342 ? 16.944 21.332 -13.315 1.00 27.88 342 PRO A N 1
ATOM 2470 C CA . PRO A 1 342 ? 17.909 20.245 -13.207 1.00 27.88 342 PRO A CA 1
ATOM 2471 C C . PRO A 1 342 ? 19.251 20.750 -12.661 1.00 27.88 342 PRO A C 1
ATOM 2473 O O . PRO A 1 342 ? 19.820 21.716 -13.168 1.00 27.88 342 PRO A O 1
ATOM 2476 N N . VAL A 1 343 ? 19.802 20.055 -11.665 1.00 27.30 343 VAL A N 1
ATOM 2477 C CA . VAL A 1 343 ? 21.203 20.218 -11.259 1.00 27.30 343 VAL A CA 1
ATOM 2478 C C . VAL A 1 343 ? 22.029 19.221 -12.069 1.00 27.30 343 VAL A C 1
ATOM 2480 O O . VAL A 1 343 ? 21.915 18.009 -11.889 1.00 27.30 343 VAL A O 1
ATOM 2483 N N . GLY A 1 344 ? 22.817 19.730 -13.014 1.00 27.22 344 GLY A N 1
ATOM 2484 C CA . GLY A 1 344 ? 23.773 18.936 -13.775 1.00 27.22 344 GLY A CA 1
ATOM 2485 C C . GLY A 1 344 ? 24.944 18.510 -12.893 1.00 27.22 344 GLY A C 1
ATOM 2486 O O . GLY A 1 344 ? 25.669 19.354 -12.374 1.00 27.22 344 GLY A O 1
ATOM 2487 N N . ALA A 1 345 ? 25.155 17.201 -12.764 1.00 26.97 345 ALA A N 1
ATOM 2488 C CA . ALA A 1 345 ? 26.406 16.630 -12.287 1.00 26.97 345 ALA A CA 1
ATOM 2489 C C . ALA A 1 345 ? 27.051 15.853 -13.440 1.00 26.97 345 ALA A C 1
ATOM 2491 O O . ALA A 1 345 ? 26.443 14.953 -14.023 1.00 26.97 345 ALA A O 1
ATOM 2492 N N . ALA A 1 346 ? 28.274 16.246 -13.791 1.00 26.30 346 ALA A N 1
ATOM 2493 C CA . ALA A 1 346 ? 29.111 15.564 -14.764 1.00 26.30 346 ALA A CA 1
ATOM 2494 C C . ALA A 1 346 ? 29.366 14.105 -14.341 1.00 26.30 346 ALA A C 1
ATOM 2496 O O . ALA A 1 346 ? 29.577 13.810 -13.164 1.00 26.30 346 ALA A O 1
ATOM 2497 N N . ALA A 1 347 ? 29.339 13.193 -15.313 1.00 26.88 347 ALA A N 1
ATOM 2498 C CA . ALA A 1 347 ? 29.566 11.768 -15.102 1.00 26.88 347 ALA A CA 1
ATOM 2499 C C . ALA A 1 347 ? 31.032 11.471 -14.713 1.00 26.88 347 ALA A C 1
ATOM 2501 O O . ALA A 1 347 ? 31.937 11.982 -15.378 1.00 26.88 347 ALA A O 1
ATOM 2502 N N . PRO A 1 348 ? 31.297 10.609 -13.712 1.00 28.62 348 PRO A N 1
ATOM 2503 C CA . PRO A 1 348 ? 32.630 10.059 -13.492 1.00 28.62 348 PRO A CA 1
ATOM 2504 C C . PRO A 1 348 ? 32.905 8.889 -14.462 1.00 28.62 348 PRO A C 1
ATOM 2506 O O . PRO A 1 348 ? 31.965 8.220 -14.909 1.00 28.62 348 PRO A O 1
ATOM 2509 N N . PRO A 1 349 ? 34.177 8.622 -14.812 1.00 31.14 349 PRO A N 1
ATOM 2510 C CA . PRO A 1 349 ? 34.528 7.556 -15.741 1.00 31.14 349 PRO A CA 1
ATOM 2511 C C . PRO A 1 349 ? 34.294 6.172 -15.120 1.00 31.14 349 PRO A C 1
ATOM 2513 O O . PRO A 1 349 ? 34.444 5.957 -13.918 1.00 31.14 349 PRO A O 1
ATOM 2516 N N . ALA A 1 350 ? 33.913 5.220 -15.969 1.00 37.03 350 ALA A N 1
ATOM 2517 C CA . ALA A 1 350 ? 33.622 3.845 -15.591 1.00 37.03 350 ALA A CA 1
ATOM 2518 C C . ALA A 1 350 ? 34.905 3.038 -15.316 1.00 37.03 350 ALA A C 1
ATOM 2520 O O . ALA A 1 350 ? 35.770 2.936 -16.184 1.00 37.03 350 ALA A O 1
ATOM 2521 N N . GLY A 1 351 ? 34.982 2.383 -14.151 1.00 30.86 351 GLY A N 1
ATOM 2522 C CA . GLY A 1 351 ? 36.042 1.419 -13.843 1.00 30.86 351 GLY A CA 1
ATOM 2523 C C . GLY A 1 351 ? 35.933 0.762 -12.460 1.00 30.86 351 GLY A C 1
ATOM 2524 O O . GLY A 1 351 ? 36.382 1.332 -11.485 1.00 30.86 351 GLY A O 1
ATOM 2525 N N . LYS A 1 352 ? 35.357 -0.450 -12.429 1.00 32.34 352 LYS A N 1
ATOM 2526 C CA . LYS A 1 352 ? 35.621 -1.619 -11.550 1.00 32.34 352 LYS A CA 1
ATOM 2527 C C . LYS A 1 352 ? 35.865 -1.439 -10.029 1.00 32.34 352 LYS A C 1
ATOM 2529 O O . LYS A 1 352 ? 36.887 -0.917 -9.615 1.00 32.34 352 LYS A O 1
ATOM 2534 N N . GLY A 1 353 ? 35.077 -2.181 -9.239 1.00 31.45 353 GLY A N 1
ATOM 2535 C CA . GLY A 1 353 ? 35.550 -2.856 -8.016 1.00 31.45 353 GLY A CA 1
ATOM 2536 C C . GLY A 1 353 ? 34.906 -2.408 -6.702 1.00 31.45 353 GLY A C 1
ATOM 2537 O O . GLY A 1 353 ? 34.568 -1.246 -6.528 1.00 31.45 353 GLY A O 1
ATOM 2538 N N . ALA A 1 354 ? 34.725 -3.362 -5.783 1.00 40.94 354 ALA A N 1
ATOM 2539 C CA . ALA A 1 354 ? 34.290 -3.135 -4.405 1.00 40.94 354 ALA A CA 1
ATOM 2540 C C . ALA A 1 354 ? 35.157 -2.081 -3.691 1.00 40.94 354 ALA A C 1
ATOM 2542 O O . ALA A 1 354 ? 36.322 -1.915 -4.047 1.00 40.94 354 ALA A O 1
ATOM 2543 N N . LEU A 1 355 ? 34.594 -1.417 -2.669 1.00 36.06 355 LEU A N 1
ATOM 2544 C CA . LEU A 1 355 ? 35.297 -0.459 -1.805 1.00 36.06 355 LEU A CA 1
ATOM 2545 C C . LEU A 1 355 ? 36.708 -0.968 -1.469 1.00 36.06 355 LEU A C 1
ATOM 2547 O O . LEU A 1 355 ? 36.874 -1.989 -0.798 1.00 36.06 355 LEU A O 1
ATOM 2551 N N . THR A 1 356 ? 37.720 -0.266 -1.975 1.00 52.66 356 THR A N 1
ATOM 2552 C CA . THR A 1 356 ? 39.134 -0.558 -1.738 1.00 52.66 356 THR A CA 1
ATOM 2553 C C . THR A 1 356 ? 39.429 -0.459 -0.247 1.00 52.66 356 THR A C 1
ATOM 2555 O O . THR A 1 356 ? 39.137 0.553 0.390 1.00 52.66 356 THR A O 1
ATOM 2558 N N . SER A 1 357 ? 40.002 -1.518 0.329 1.00 71.69 357 SER A N 1
ATOM 2559 C CA . SER A 1 357 ? 40.426 -1.514 1.730 1.00 71.69 357 SER A CA 1
ATOM 2560 C C . SER A 1 357 ? 41.483 -0.425 1.967 1.00 71.69 357 SER A C 1
ATOM 2562 O O . SER A 1 357 ? 42.246 -0.087 1.060 1.00 71.69 357 SER A O 1
ATOM 2564 N N . ALA A 1 358 ? 41.580 0.100 3.193 1.00 64.56 358 ALA A N 1
ATOM 2565 C CA . ALA A 1 358 ? 42.591 1.106 3.545 1.00 64.56 358 ALA A CA 1
ATOM 2566 C C . ALA A 1 358 ? 44.028 0.637 3.233 1.00 64.56 358 ALA A C 1
ATOM 2568 O O . ALA A 1 358 ? 44.878 1.441 2.863 1.00 64.56 358 ALA A O 1
ATOM 2569 N N . ALA A 1 359 ? 44.282 -0.675 3.312 1.00 64.06 359 ALA A N 1
ATOM 2570 C CA . ALA A 1 359 ? 45.562 -1.271 2.941 1.00 64.06 359 ALA A CA 1
ATOM 2571 C C . ALA A 1 359 ? 45.867 -1.130 1.438 1.00 64.06 359 ALA A C 1
ATOM 2573 O O . ALA A 1 359 ? 47.012 -0.870 1.074 1.00 64.06 359 ALA A O 1
ATOM 2574 N N . ASN A 1 360 ? 44.851 -1.241 0.579 1.00 68.31 360 ASN A N 1
ATOM 2575 C CA . ASN A 1 360 ? 45.008 -1.073 -0.865 1.00 68.31 360 ASN A CA 1
ATOM 2576 C C . ASN A 1 360 ? 45.209 0.403 -1.229 1.00 68.31 360 ASN A C 1
ATOM 2578 O O . ASN A 1 360 ? 46.095 0.715 -2.007 1.00 68.31 360 ASN A O 1
ATOM 2582 N N . VAL A 1 361 ? 44.494 1.321 -0.570 1.00 70.25 361 VAL A N 1
ATOM 2583 C CA . VAL A 1 361 ? 44.667 2.774 -0.771 1.00 70.25 361 VAL A CA 1
ATOM 2584 C C . VAL A 1 361 ? 46.082 3.234 -0.401 1.00 70.25 361 VAL A C 1
ATOM 2586 O O . VAL A 1 361 ? 46.677 4.038 -1.112 1.00 70.25 361 VAL A O 1
ATOM 2589 N N . ILE A 1 362 ? 46.647 2.714 0.695 1.00 70.69 362 ILE A N 1
ATOM 2590 C CA . ILE A 1 362 ? 48.021 3.035 1.111 1.00 70.69 362 ILE A CA 1
ATOM 2591 C C . ILE A 1 362 ? 49.037 2.474 0.112 1.00 70.69 362 ILE A C 1
ATOM 2593 O O . ILE A 1 362 ? 49.994 3.163 -0.236 1.00 70.69 362 ILE A O 1
ATOM 2597 N N . LYS A 1 363 ? 48.826 1.241 -0.361 1.00 69.31 363 LYS A N 1
ATOM 2598 C CA . LYS A 1 363 ? 49.688 0.602 -1.358 1.00 69.31 363 LYS A CA 1
ATOM 2599 C C . LYS A 1 363 ? 49.677 1.369 -2.686 1.00 69.31 363 LYS A C 1
ATOM 2601 O O . LYS A 1 363 ? 50.741 1.720 -3.178 1.00 69.31 363 LYS A O 1
ATOM 2606 N N . ASP A 1 364 ? 48.498 1.705 -3.198 1.00 68.94 364 ASP A N 1
ATOM 2607 C CA . ASP A 1 364 ? 48.338 2.397 -4.481 1.00 68.94 364 ASP A CA 1
ATOM 2608 C C . ASP A 1 364 ? 48.855 3.850 -4.416 1.00 68.94 364 ASP A C 1
ATOM 2610 O O . ASP A 1 364 ? 49.404 4.369 -5.388 1.00 68.94 364 ASP A O 1
ATOM 2614 N N . ALA A 1 365 ? 48.773 4.498 -3.244 1.00 72.31 365 ALA A N 1
ATOM 2615 C CA . ALA A 1 365 ? 49.378 5.811 -3.012 1.00 72.31 365 ALA A CA 1
ATOM 2616 C C . ALA A 1 365 ? 50.917 5.757 -2.956 1.00 72.31 365 ALA A C 1
ATOM 2618 O O . ALA A 1 365 ? 51.580 6.672 -3.445 1.00 72.31 365 ALA A O 1
ATOM 2619 N N . LEU A 1 366 ? 51.491 4.693 -2.379 1.00 73.44 366 LEU A N 1
ATOM 2620 C CA . LEU A 1 366 ? 52.942 4.460 -2.358 1.00 73.44 366 LEU A CA 1
ATOM 2621 C C . LEU A 1 366 ? 53.490 4.108 -3.748 1.00 73.44 366 LEU A C 1
ATOM 2623 O O . LEU A 1 366 ? 54.616 4.486 -4.065 1.00 73.44 366 LEU A O 1
ATOM 2627 N N . ASP A 1 367 ? 52.680 3.450 -4.577 1.00 82.69 367 ASP A N 1
ATOM 2628 C CA . ASP A 1 367 ? 53.005 3.106 -5.964 1.00 82.69 367 ASP A CA 1
ATOM 2629 C C . ASP A 1 367 ? 52.784 4.295 -6.941 1.00 82.69 367 ASP A C 1
ATOM 2631 O O . ASP A 1 367 ? 53.049 4.182 -8.139 1.00 82.69 367 ASP A O 1
ATOM 2635 N N . GLY A 1 368 ? 52.378 5.469 -6.432 1.00 67.62 368 GLY A N 1
ATOM 2636 C CA . GLY A 1 368 ? 52.370 6.742 -7.165 1.00 67.62 368 GLY A CA 1
ATOM 2637 C C . GLY A 1 368 ? 51.067 7.090 -7.893 1.00 67.62 368 GLY A C 1
ATOM 2638 O O . GLY A 1 368 ? 51.070 8.008 -8.717 1.00 67.62 368 GLY A O 1
ATOM 2639 N N . ASP A 1 369 ? 49.951 6.409 -7.607 1.00 79.88 369 ASP A N 1
ATOM 2640 C CA . ASP A 1 369 ? 48.648 6.763 -8.182 1.00 79.88 369 ASP A CA 1
ATOM 2641 C C . ASP A 1 369 ? 48.116 8.069 -7.566 1.00 79.88 369 ASP A C 1
ATOM 2643 O O . ASP A 1 369 ? 47.789 8.155 -6.377 1.00 79.88 369 ASP A O 1
ATOM 2647 N N . GLY A 1 370 ? 47.991 9.106 -8.400 1.00 70.38 370 GLY A N 1
ATOM 2648 C CA . GLY A 1 370 ? 47.515 10.425 -7.985 1.00 70.38 370 GLY A CA 1
ATOM 2649 C C . GLY A 1 370 ? 46.114 10.415 -7.365 1.00 70.38 370 GLY A C 1
ATOM 2650 O O . GLY A 1 370 ? 45.837 11.220 -6.476 1.00 70.38 370 GLY A O 1
ATOM 2651 N N . SER A 1 371 ? 45.238 9.491 -7.769 1.00 68.69 371 SER A N 1
ATOM 2652 C CA . SER A 1 371 ? 43.886 9.373 -7.211 1.00 68.69 371 SER A CA 1
ATOM 2653 C C . SER A 1 371 ? 43.884 8.743 -5.811 1.00 68.69 371 SER A C 1
ATOM 2655 O O . SER A 1 371 ? 43.157 9.205 -4.926 1.00 68.69 371 SER A O 1
ATOM 2657 N N . ALA A 1 372 ? 44.769 7.773 -5.569 1.00 72.38 372 ALA A N 1
ATOM 2658 C CA . ALA A 1 372 ? 44.962 7.148 -4.263 1.00 72.38 372 ALA A CA 1
ATOM 2659 C C . ALA A 1 372 ? 45.649 8.096 -3.266 1.00 72.38 372 ALA A C 1
ATOM 2661 O O . ALA A 1 372 ? 45.274 8.127 -2.094 1.00 72.38 372 ALA A O 1
ATOM 2662 N N . ILE A 1 373 ? 46.584 8.936 -3.729 1.00 75.25 373 ILE A N 1
ATOM 2663 C CA . ILE A 1 373 ? 47.212 9.983 -2.904 1.00 75.25 373 ILE A CA 1
ATOM 2664 C C . ILE A 1 373 ? 46.165 10.995 -2.425 1.00 75.25 373 ILE A C 1
ATOM 2666 O O . ILE A 1 373 ? 46.127 11.329 -1.240 1.00 75.25 373 ILE A O 1
ATOM 2670 N N . VAL A 1 374 ? 45.280 11.456 -3.317 1.00 78.12 374 VAL A N 1
ATOM 2671 C CA . VAL A 1 374 ? 44.189 12.370 -2.943 1.00 78.12 374 VAL A CA 1
ATOM 2672 C C . VAL A 1 374 ? 43.260 11.713 -1.921 1.00 78.12 374 VAL A C 1
ATOM 2674 O O . VAL A 1 374 ? 42.917 12.347 -0.923 1.00 78.12 374 VAL A O 1
ATOM 2677 N N . LEU A 1 375 ? 42.906 10.437 -2.112 1.00 76.12 375 LEU A N 1
ATOM 2678 C CA . LEU A 1 375 ? 42.060 9.695 -1.175 1.00 76.12 375 LEU A CA 1
ATOM 2679 C C . LEU A 1 375 ? 42.726 9.523 0.204 1.00 76.12 375 LEU A C 1
ATOM 2681 O O . LEU A 1 375 ? 42.075 9.724 1.229 1.00 76.12 375 LEU A O 1
ATOM 2685 N N . LEU A 1 376 ? 44.028 9.217 0.239 1.00 75.69 376 LEU A N 1
ATOM 2686 C CA . LEU A 1 376 ? 44.818 9.087 1.466 1.00 75.69 376 LEU A CA 1
ATOM 2687 C C . LEU A 1 376 ? 44.877 10.413 2.238 1.00 75.69 376 LEU A C 1
ATOM 2689 O O . LEU A 1 376 ? 44.648 10.438 3.448 1.00 75.69 376 LEU A O 1
ATOM 2693 N N . VAL A 1 377 ? 45.125 11.531 1.546 1.00 80.69 377 VAL A N 1
ATOM 2694 C CA . VAL A 1 377 ? 45.112 12.872 2.155 1.00 80.69 377 VAL A CA 1
ATOM 2695 C C . VAL A 1 377 ? 43.731 13.183 2.732 1.00 80.69 377 VAL A C 1
ATOM 2697 O O . VAL A 1 377 ? 43.632 13.669 3.859 1.00 80.69 377 VAL A O 1
ATOM 2700 N N . LEU A 1 378 ? 42.660 12.844 2.013 1.00 77.25 378 LEU A N 1
ATOM 2701 C CA . LEU A 1 378 ? 41.290 13.071 2.470 1.00 77.25 378 LEU A CA 1
ATOM 2702 C C . LEU A 1 378 ? 40.951 12.235 3.713 1.00 77.25 378 LEU A C 1
ATOM 2704 O O . LEU A 1 378 ? 40.323 12.756 4.638 1.00 77.25 378 LEU A O 1
ATOM 2708 N N . MET A 1 379 ? 41.419 10.984 3.786 1.00 79.81 379 MET A N 1
ATOM 2709 C CA . MET A 1 379 ? 41.298 10.142 4.985 1.00 79.81 379 MET A CA 1
ATOM 2710 C C . MET A 1 379 ? 42.077 10.721 6.174 1.00 79.81 379 MET A C 1
ATOM 2712 O O . MET A 1 379 ? 41.549 10.773 7.284 1.00 79.81 379 MET A O 1
ATOM 2716 N N . CYS A 1 380 ? 43.295 11.223 5.961 1.00 78.31 380 CYS A N 1
ATOM 2717 C CA . CYS A 1 380 ? 44.086 11.862 7.017 1.00 78.31 380 CYS A CA 1
ATOM 2718 C C . CYS A 1 380 ? 43.430 13.152 7.538 1.00 78.31 380 CYS A C 1
ATOM 2720 O O . CYS A 1 380 ? 43.372 13.373 8.749 1.00 78.31 380 CYS A O 1
ATOM 2722 N N . VAL A 1 381 ? 42.886 13.987 6.647 1.00 79.62 381 VAL A N 1
ATOM 2723 C CA . VAL A 1 381 ? 42.184 15.227 7.021 1.00 79.62 381 VAL A CA 1
ATOM 2724 C C . VAL A 1 381 ? 40.893 14.924 7.784 1.00 79.62 381 VAL A C 1
ATOM 2726 O O . VAL A 1 381 ? 40.616 15.566 8.797 1.00 79.62 381 VAL A O 1
ATOM 2729 N N . SER A 1 382 ? 40.121 13.924 7.356 1.00 70.94 382 SER A N 1
ATOM 2730 C CA . SER A 1 382 ? 38.882 13.534 8.043 1.00 70.94 382 SER A CA 1
ATOM 2731 C C . SER A 1 382 ? 39.139 12.855 9.395 1.00 70.94 382 SER A C 1
ATOM 2733 O O . SER A 1 382 ? 38.433 13.155 10.361 1.00 70.94 382 SER A O 1
ATOM 2735 N N . ALA A 1 383 ? 40.201 12.055 9.530 1.00 75.50 383 ALA A N 1
ATOM 2736 C CA . ALA A 1 383 ? 40.661 11.553 10.828 1.00 75.50 383 ALA A CA 1
ATOM 2737 C C . ALA A 1 383 ? 41.112 12.696 11.763 1.00 75.50 383 ALA A C 1
ATOM 2739 O O . ALA A 1 383 ? 40.757 12.714 12.943 1.00 75.50 383 ALA A O 1
ATOM 2740 N N . GLY A 1 384 ? 41.826 13.695 11.231 1.00 76.56 384 GLY A N 1
ATOM 2741 C CA . GLY A 1 384 ? 42.200 14.902 11.974 1.00 76.56 384 GLY A CA 1
ATOM 2742 C C . GLY A 1 384 ? 40.988 15.716 12.440 1.00 76.56 384 GLY A C 1
ATOM 2743 O O . GLY A 1 384 ? 40.933 16.144 13.594 1.00 76.56 384 GLY A O 1
ATOM 2744 N N . ALA A 1 385 ? 39.975 15.875 11.584 1.00 73.19 385 ALA A N 1
ATOM 2745 C CA . ALA A 1 385 ? 38.738 16.582 11.916 1.00 73.19 385 ALA A CA 1
ATOM 2746 C C . ALA A 1 385 ? 37.920 15.862 13.006 1.00 73.19 385 ALA A C 1
ATOM 2748 O O . ALA A 1 385 ? 37.402 16.516 13.918 1.00 73.19 385 ALA A O 1
ATOM 2749 N N . LEU A 1 386 ? 37.858 14.525 12.965 1.00 74.56 386 LEU A N 1
ATOM 2750 C CA . LEU A 1 386 ? 37.197 13.704 13.987 1.00 74.56 386 LEU A CA 1
ATOM 2751 C C . LEU A 1 386 ? 37.859 13.828 15.367 1.00 74.56 386 LEU A C 1
ATOM 2753 O O . LEU A 1 386 ? 37.163 13.776 16.379 1.00 74.56 386 LEU A O 1
ATOM 2757 N N . LEU A 1 387 ? 39.175 14.048 15.425 1.00 71.94 387 LEU A N 1
ATOM 2758 C CA . LEU A 1 387 ? 39.897 14.283 16.680 1.00 71.94 387 LEU A CA 1
ATOM 2759 C C . LEU A 1 387 ? 39.820 15.745 17.150 1.00 71.94 387 LEU A C 1
ATOM 2761 O O . LEU A 1 387 ? 39.772 16.005 18.353 1.00 71.94 387 LEU A O 1
ATOM 2765 N N . ALA A 1 388 ? 39.768 16.711 16.230 1.00 71.94 388 ALA A N 1
ATOM 2766 C CA . ALA A 1 388 ? 39.728 18.134 16.566 1.00 71.94 388 ALA A CA 1
ATOM 2767 C C . ALA A 1 388 ? 38.370 18.579 17.138 1.00 71.94 388 ALA A C 1
ATOM 2769 O O . ALA A 1 388 ? 38.322 19.405 18.053 1.00 71.94 388 ALA A O 1
ATOM 2770 N N . CYS A 1 389 ? 37.260 18.026 16.639 1.00 67.69 389 CYS A N 1
ATOM 2771 C CA . CYS A 1 389 ? 35.915 18.458 17.030 1.00 67.69 389 CYS A CA 1
ATOM 2772 C C . CYS A 1 389 ? 35.610 18.226 18.531 1.00 67.69 389 CYS A C 1
ATOM 2774 O O . CYS A 1 389 ? 35.207 19.176 19.212 1.00 67.69 389 CYS A O 1
ATOM 2776 N N . PRO A 1 390 ? 35.884 17.041 19.117 1.00 77.38 390 PRO A N 1
ATOM 2777 C CA . PRO A 1 390 ? 35.682 16.804 20.548 1.00 77.38 390 PRO A CA 1
ATOM 2778 C C . PRO A 1 390 ? 36.574 17.684 21.435 1.00 77.38 390 PRO A C 1
ATOM 2780 O O . PRO A 1 390 ? 36.147 18.115 22.510 1.00 77.38 390 PRO A O 1
ATOM 2783 N N . VAL A 1 391 ? 37.797 17.990 20.987 1.00 77.00 391 VAL A N 1
ATOM 2784 C CA . VAL A 1 391 ? 38.748 18.847 21.715 1.00 77.00 391 VAL A CA 1
ATOM 2785 C C . VAL A 1 391 ? 38.269 20.298 21.728 1.00 77.00 391 VAL A C 1
ATOM 2787 O O . VAL A 1 391 ? 38.236 20.921 22.790 1.00 77.00 391 VAL A O 1
ATOM 2790 N N . LEU A 1 392 ? 37.824 20.824 20.585 1.00 81.19 392 LEU A N 1
ATOM 2791 C CA . LEU A 1 392 ? 37.283 22.182 20.481 1.00 81.19 392 LEU A CA 1
ATOM 2792 C C . LEU A 1 392 ? 35.981 22.346 21.276 1.00 81.19 392 LEU A C 1
ATOM 2794 O O . LEU A 1 392 ? 35.816 23.347 21.975 1.00 81.19 392 LEU A O 1
ATOM 2798 N N . LEU A 1 393 ? 35.094 21.346 21.253 1.00 84.56 393 LEU A N 1
ATOM 2799 C CA . LEU A 1 393 ? 33.881 21.333 22.077 1.00 84.56 393 LEU A CA 1
ATOM 2800 C C . LEU A 1 393 ? 34.209 21.282 23.576 1.00 84.56 393 LEU A C 1
ATOM 2802 O O . LEU A 1 393 ? 33.603 22.004 24.371 1.00 84.56 393 LEU A O 1
ATOM 2806 N N . SER A 1 394 ? 35.214 20.496 23.965 1.00 82.94 394 SER A N 1
ATOM 2807 C CA . SER A 1 394 ? 35.665 20.404 25.359 1.00 82.94 394 SER A CA 1
ATOM 2808 C C . SER A 1 394 ? 36.323 21.699 25.849 1.00 82.94 394 SER A C 1
ATOM 2810 O O . SER A 1 394 ? 36.082 22.120 26.982 1.00 82.94 394 SER A O 1
ATOM 2812 N N . LEU A 1 395 ? 37.104 22.373 24.997 1.00 82.38 395 LEU A N 1
ATOM 2813 C CA . LEU A 1 395 ? 37.677 23.694 25.278 1.00 82.38 395 LEU A CA 1
ATOM 2814 C C . LEU A 1 395 ? 36.592 24.776 25.370 1.00 82.38 395 LEU A C 1
ATOM 2816 O O . LEU A 1 395 ? 36.634 25.617 26.269 1.00 82.38 395 LEU A O 1
ATOM 2820 N N . GLY A 1 396 ? 35.591 24.726 24.486 1.00 86.62 396 GLY A N 1
ATOM 2821 C CA . GLY A 1 396 ? 34.423 25.603 24.527 1.00 86.62 396 GLY A CA 1
ATOM 2822 C C . GLY A 1 396 ? 33.616 25.442 25.816 1.00 86.62 396 GLY A C 1
ATOM 2823 O O . GLY A 1 396 ? 33.244 26.441 26.434 1.00 86.62 396 GLY A O 1
ATOM 2824 N N . HIS A 1 397 ? 33.409 24.200 26.266 1.00 84.19 397 HIS A N 1
ATOM 2825 C CA . HIS A 1 397 ? 32.762 23.910 27.545 1.00 84.19 397 HIS A CA 1
ATOM 2826 C C . HIS A 1 397 ? 33.567 24.482 28.719 1.00 84.19 397 HIS A C 1
ATOM 2828 O O . HIS A 1 397 ? 33.017 25.253 29.502 1.00 84.19 397 HIS A O 1
ATOM 2834 N N . LYS A 1 398 ? 34.883 24.219 28.778 1.00 87.25 398 LYS A N 1
ATOM 2835 C CA . LYS A 1 398 ? 35.763 24.751 29.832 1.00 87.25 398 LYS A CA 1
ATOM 2836 C C . LYS A 1 398 ? 35.741 26.275 29.899 1.00 87.25 398 LYS A C 1
ATOM 2838 O O . LYS A 1 398 ? 35.687 26.840 30.987 1.00 87.25 398 LYS A O 1
ATOM 2843 N N . ARG A 1 399 ? 35.755 26.951 28.747 1.00 88.00 399 ARG A N 1
ATOM 2844 C CA . ARG A 1 399 ? 35.706 28.418 28.687 1.00 88.00 399 ARG A CA 1
ATOM 2845 C C . ARG A 1 399 ? 34.386 28.981 29.222 1.00 88.00 399 ARG A C 1
ATOM 2847 O O . ARG A 1 399 ? 34.395 30.067 29.787 1.00 88.00 399 ARG A O 1
ATOM 2854 N N . ARG A 1 400 ? 33.268 28.267 29.043 1.00 85.94 400 ARG A N 1
ATOM 2855 C CA . ARG A 1 400 ? 31.935 28.703 29.498 1.00 85.94 400 ARG A CA 1
ATOM 2856 C C . ARG A 1 400 ? 31.668 28.397 30.969 1.00 85.94 400 ARG A C 1
ATOM 2858 O O . ARG A 1 400 ? 31.026 29.201 31.630 1.00 85.94 400 ARG A O 1
ATOM 2865 N N . THR A 1 401 ? 32.119 27.249 31.469 1.00 88.75 401 THR A N 1
ATOM 2866 C CA . THR A 1 401 ? 31.737 26.753 32.805 1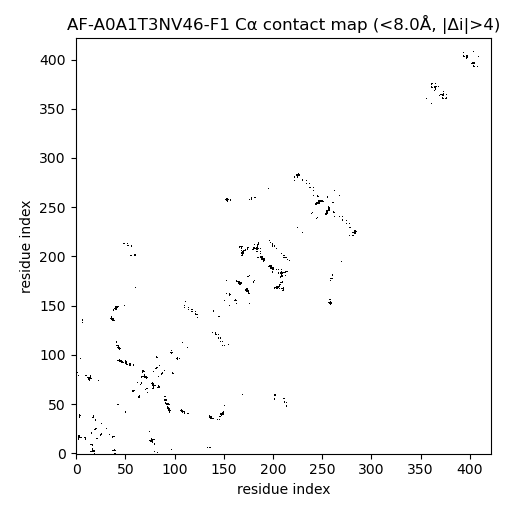.00 88.75 401 THR A CA 1
ATOM 2867 C C . THR A 1 401 ? 32.874 26.795 33.826 1.00 88.75 401 THR A C 1
ATOM 2869 O O . THR A 1 401 ? 32.651 26.503 34.996 1.00 88.75 401 THR A O 1
ATOM 2872 N N . GLY A 1 402 ? 34.103 27.104 33.399 1.00 89.00 402 GLY A N 1
ATOM 2873 C CA . GLY A 1 402 ? 35.311 27.022 34.227 1.00 89.00 402 GLY A CA 1
ATOM 2874 C C . GLY A 1 402 ? 35.812 25.592 34.465 1.00 89.00 402 GLY A C 1
ATOM 2875 O O . GLY A 1 402 ? 36.950 25.411 34.894 1.00 89.00 402 GLY A O 1
ATOM 2876 N N . ASN A 1 403 ? 35.018 24.573 34.120 1.00 86.94 403 ASN A N 1
ATOM 2877 C CA . ASN A 1 403 ? 35.299 23.166 34.394 1.00 86.94 403 ASN A CA 1
ATOM 2878 C C . ASN A 1 403 ? 35.390 22.340 33.105 1.00 86.94 403 ASN A C 1
ATOM 2880 O O . ASN A 1 403 ? 34.693 22.592 32.126 1.00 86.94 403 ASN A O 1
ATOM 2884 N N . TRP A 1 404 ? 36.246 21.315 33.099 1.00 86.06 404 TRP A N 1
ATOM 2885 C CA . TRP A 1 404 ? 36.271 20.335 32.009 1.00 86.06 404 TRP A CA 1
ATOM 2886 C C . TRP A 1 404 ? 35.026 19.433 32.056 1.00 86.06 404 TRP A C 1
ATOM 2888 O O . TRP A 1 404 ? 34.573 19.099 33.153 1.00 86.06 404 TRP A O 1
ATOM 2898 N N . PRO A 1 405 ? 34.499 18.981 30.901 1.00 85.38 405 PRO A N 1
ATOM 2899 C CA . PRO A 1 405 ? 33.396 18.032 30.886 1.00 85.38 405 PRO A CA 1
ATOM 2900 C C . PRO A 1 405 ? 33.811 16.697 31.544 1.00 85.38 405 PRO A C 1
ATOM 2902 O O . PRO A 1 405 ? 34.989 16.323 31.474 1.00 85.38 405 PRO A O 1
ATOM 2905 N N . PRO A 1 406 ? 32.869 15.950 32.157 1.00 86.00 406 PRO A N 1
ATOM 2906 C CA . PRO A 1 406 ? 33.158 14.759 32.964 1.00 86.00 406 PRO A CA 1
ATOM 2907 C C . PRO A 1 406 ? 34.122 13.725 32.345 1.00 86.00 406 PRO A C 1
ATOM 2909 O O . PRO A 1 406 ? 35.042 13.305 33.052 1.00 86.00 406 PRO A O 1
ATOM 2912 N N . PRO A 1 407 ? 34.010 13.338 31.053 1.00 81.62 407 PRO A N 1
ATOM 2913 C CA . PRO A 1 407 ? 34.938 12.370 30.460 1.00 81.62 407 PRO A CA 1
ATOM 2914 C C . PRO A 1 407 ? 36.374 12.907 30.346 1.00 81.62 407 PRO A C 1
ATOM 2916 O O . PRO A 1 407 ? 37.328 12.179 30.607 1.00 81.62 407 PRO A O 1
ATOM 2919 N N . VAL A 1 408 ? 36.552 14.198 30.045 1.00 82.75 408 VAL A N 1
ATOM 2920 C CA . VAL A 1 408 ? 37.883 14.830 29.968 1.00 82.75 408 VAL A CA 1
ATOM 2921 C C . VAL A 1 408 ? 38.482 15.000 31.364 1.00 82.75 408 VAL A C 1
ATOM 2923 O O . VAL A 1 408 ? 39.669 14.755 31.568 1.00 82.75 408 VAL A O 1
ATOM 2926 N N . ALA A 1 409 ? 37.658 15.353 32.354 1.00 80.81 409 ALA A N 1
ATOM 2927 C CA . ALA A 1 409 ? 38.084 15.429 33.748 1.00 80.81 409 ALA A CA 1
ATOM 2928 C C . ALA A 1 409 ? 38.550 14.063 34.290 1.00 80.81 409 ALA A C 1
ATOM 2930 O O . ALA A 1 409 ? 39.530 14.004 35.033 1.00 80.81 409 ALA A O 1
ATOM 2931 N N . ALA A 1 410 ? 37.891 12.967 33.899 1.00 80.06 410 ALA A N 1
ATOM 2932 C CA . ALA A 1 410 ? 38.282 11.609 34.276 1.00 80.06 410 ALA A CA 1
ATOM 2933 C C . ALA A 1 410 ? 39.646 11.210 33.684 1.00 80.06 410 ALA A C 1
ATOM 2935 O O . ALA A 1 410 ? 40.502 10.707 34.411 1.00 80.06 410 ALA A O 1
ATOM 2936 N N . VAL A 1 411 ? 39.886 11.510 32.403 1.00 80.25 411 VAL A N 1
ATOM 2937 C CA . VAL A 1 411 ? 41.174 11.242 31.738 1.00 80.25 411 VAL A CA 1
ATOM 2938 C C . VAL A 1 411 ? 42.301 12.088 32.338 1.00 80.25 411 VAL A C 1
ATOM 2940 O O . VAL A 1 411 ? 43.367 11.559 32.642 1.00 80.25 411 VAL A O 1
ATOM 2943 N N . LEU A 1 412 ? 42.069 13.378 32.600 1.00 79.56 412 LEU A N 1
ATOM 2944 C CA . LEU A 1 412 ? 43.069 14.244 33.239 1.00 79.56 412 LEU A CA 1
ATOM 2945 C C . LEU A 1 412 ? 43.414 13.788 34.666 1.00 79.56 412 LEU A C 1
ATOM 2947 O O . LEU A 1 412 ? 44.576 13.853 35.063 1.00 79.56 412 LEU A O 1
ATOM 2951 N N . ARG A 1 413 ? 42.436 13.275 35.427 1.00 80.62 413 ARG A N 1
ATOM 2952 C CA . ARG A 1 413 ? 42.683 12.658 36.743 1.00 80.62 413 ARG A CA 1
ATOM 2953 C C . ARG A 1 413 ? 43.494 11.366 36.640 1.00 80.62 413 ARG A C 1
ATOM 2955 O O . ARG A 1 413 ? 44.291 11.091 37.533 1.00 80.62 4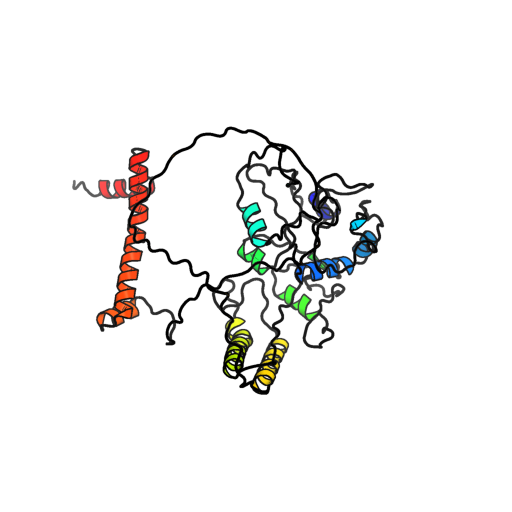13 ARG A O 1
ATOM 2962 N N . LEU A 1 414 ? 43.299 10.589 35.574 1.00 75.88 414 LEU A N 1
ATOM 2963 C CA . LEU A 1 414 ? 44.054 9.362 35.323 1.00 75.88 414 LEU A CA 1
ATOM 2964 C C . LEU A 1 414 ? 45.520 9.671 34.984 1.00 75.88 414 LEU A C 1
ATOM 2966 O O . LEU A 1 414 ? 46.418 9.073 35.569 1.00 75.88 414 LEU A O 1
ATOM 2970 N N . ILE A 1 415 ? 45.760 10.659 34.115 1.00 76.31 415 ILE A N 1
ATOM 2971 C CA . ILE A 1 415 ? 47.110 11.102 33.729 1.00 76.31 415 ILE A CA 1
ATOM 2972 C C . ILE A 1 415 ? 47.834 11.744 34.923 1.00 76.31 415 ILE A C 1
ATOM 2974 O O . ILE A 1 415 ? 48.995 11.438 35.178 1.00 76.31 415 ILE A O 1
ATOM 2978 N N . GLY A 1 416 ? 47.141 12.567 35.719 1.00 72.00 416 GLY A N 1
ATOM 2979 C CA . GLY A 1 416 ? 47.718 13.205 36.908 1.00 72.00 416 GLY A CA 1
ATOM 2980 C C . GLY A 1 416 ? 48.128 12.232 38.023 1.00 72.00 416 GLY A C 1
ATOM 2981 O O . GLY A 1 416 ? 48.970 12.576 38.846 1.00 72.00 416 GLY A O 1
ATOM 2982 N N . ARG A 1 417 ? 47.578 11.009 38.051 1.00 65.00 417 ARG A N 1
ATOM 2983 C CA . ARG A 1 417 ? 47.951 9.970 39.028 1.00 65.00 417 ARG A CA 1
ATOM 2984 C C . ARG A 1 417 ? 49.203 9.175 38.653 1.00 65.00 417 ARG A C 1
ATOM 2986 O O . ARG A 1 417 ? 49.754 8.521 39.530 1.00 65.00 417 ARG A O 1
ATOM 2993 N N . GLN A 1 418 ? 49.668 9.228 37.404 1.00 59.69 418 GLN A N 1
ATOM 2994 C CA . GLN A 1 418 ? 50.851 8.471 36.964 1.00 59.69 418 GLN A CA 1
ATOM 2995 C C . GLN A 1 418 ? 52.177 9.248 37.078 1.00 59.69 418 GLN A C 1
ATOM 2997 O O . GLN A 1 418 ? 53.219 8.735 36.689 1.00 59.69 418 GLN A O 1
ATOM 3002 N N . GLY A 1 419 ? 52.156 10.468 37.626 1.00 50.97 419 GLY A N 1
ATOM 3003 C CA . GLY A 1 419 ? 53.320 11.358 37.697 1.00 50.97 419 GLY A CA 1
ATOM 3004 C C . GLY A 1 419 ? 54.068 11.423 39.033 1.00 50.97 419 GLY A C 1
ATOM 3005 O O . GLY A 1 419 ? 54.924 12.290 39.171 1.00 50.97 419 GLY A O 1
ATOM 3006 N N . VAL A 1 420 ? 53.770 10.568 40.018 1.00 47.66 420 VAL A N 1
ATOM 3007 C CA . VAL A 1 420 ? 54.507 10.550 41.299 1.00 47.66 420 VAL A CA 1
ATOM 3008 C C . VAL A 1 420 ? 55.259 9.223 41.439 1.00 47.66 420 VAL A C 1
ATOM 3010 O O . VAL A 1 420 ? 54.635 8.222 41.797 1.00 47.66 420 VAL A O 1
ATOM 3013 N N . PRO A 1 421 ? 56.571 9.167 41.144 1.00 52.00 421 PRO A N 1
ATOM 3014 C CA . PRO A 1 421 ? 57.415 8.118 41.698 1.00 52.00 421 PRO A CA 1
ATOM 3015 C C . PRO A 1 421 ? 57.532 8.325 43.216 1.00 52.00 421 PRO A C 1
ATOM 3017 O O . PRO A 1 421 ? 57.580 9.465 43.684 1.00 52.00 421 PRO A O 1
ATOM 3020 N N . ALA A 1 422 ? 57.503 7.216 43.957 1.00 48.03 422 ALA A N 1
ATOM 3021 C CA . ALA A 1 422 ? 57.687 7.177 45.408 1.00 48.03 422 ALA A CA 1
ATOM 3022 C C . ALA A 1 422 ? 59.071 7.677 45.838 1.00 48.03 422 ALA A C 1
ATOM 3024 O O . ALA A 1 422 ? 60.036 7.462 45.064 1.00 48.03 422 ALA A O 1
#

Mean predicted aligned error: 18.52 Å

Secondary structure (DSSP, 8-state):
-GGGG-SS--SSTT--SSGGG-HHHHHHS-S----SS--PPB---S--HHHHHHHHHHHHSHHHHHHHTT---TT-----GGGSBTTB-SS-SS----STTTGGG-----HHHHHHHHHH--S-----TTSS----S-PPPTT-----B---HHHHHHHT-----EE-TTS-EE-TTSHHHHHHHHHH-EE-TTSSSEE--TT---TT--TT----------TT--HHHHHHHHHHHHHHTTGGG-B-SS--TTSBPTT--PPPHHHHHHHHHHHHHHHHSPPP-SPPPPP-PPPP-------------------------------------PPPPPP------PPPPP---S---HHHHHHHHHTT-HHHHHHHHHHHHHHHHHHHHHHHHHHHHHHHHSS--HHHHHHHHHHHTTS---

Organism: NCBI:txid159449

Sequence (422 aa):
MITGAYTTGPRGPGAIIKVYDDPEFKAVNEPHTWPVADRSPILRGVQDDMIWALTAWLAADPETATWLSGTPDANGIVCPPEWRVGAATYPLAVYTNRLEPQSNVNVPQTVYEDIVNRLGNALPMNRTVGDFGPKDDGQDAFGSHTVMAVTSAEAALRMGTPVAKLRNAAGNFVDPTDPASVRAGLAAAKPGPDGATLTNDYRSTAANAYPLTATDVAMISTDKLTAAKAAKIDAFLAYAATAGQTQTGTFQPGALPPGYTPLTDAQKQQIADARKKIADAPKWTGETPPPTNPPGNANTDDNTGTSAGTSAGNTGIPNTPAAGDPGASPTAAPSAAPSTAPVGAAAPPAGKGALTSAANVIKDALDGDGSAIVLLVLMCVSAGALLACPVLLSLGHKRRTGNWPPPVAAVLRLIGRQGVPA

pLDDT: mean 70.92, std 22.63, range [25.23, 96.75]